Protein AF-0000000084398274 (afdb_homodimer)

InterPro domains:
  IPR002347 Short-chain dehydrogenase/reductase SDR [PF00106] (9-164)
  IPR002347 Short-chain dehydrogenase/reductase SDR [PF00106] (183-229)
  IPR002347 Short-chain dehydrogenase/reductase SDR [PR00081] (9-26)
  IPR002347 Short-chain dehydrogenase/reductase SDR [PR00081] (95-106)
  IPR002347 Short-chain dehydrogenase/reductase SDR [PR00081] (145-161)
  IPR002347 Short-chain dehydrogenase/reductase SDR [PR00081] (192-211)
  IPR002347 Short-chain dehydrogenase/reductase SDR [PR00081] (213-230)
  IPR036291 NAD(P)-binding domain superfamily [SSF51735] (9-234)
  IPR051468 Fungal Secondary Metabolite SDRs [PTHR43544] (7-266)

Sequence (552 aa):
MSSSSDNLVILITGGNTGIGYATTQAILSSPSKPSTIIITSRSLERSAKAADNLQADQSLGSAFAGGSKVVPKELDIDSDESISKLHDEVKKEFGKVDVLINNAGVNLDFEVAKGNLTVRQGFINAFSTNVVNTHIFTETFADLLLQSETRRLIFLSSGIGSLGDHSNPHVPVNHSPPAGWPKKPIFNSTTYRTSKTAMNMMILEWARTLKNDNVKVHLIDPGFLATGLGGIDQAVLKEKGAQDPSVGGKFIKSVIDGARDEDVEKLISQEGIVPWMSSSSDNLVILITGGNTGIGYATTQAILSSPSKPSTIIITSRSLERSAKAADNLQADQSLGSAFAGGSKVVPKELDIDSDESISKLHDEVKKEFGKVDVLINNAGVNLDFEVAKGNLTVRQGFINAFSTNVVNTHIFTETFADLLLQSETRRLIFLSSGIGSLGDHSNPHVPVNHSPPAGWPKKPIFNSTTYRTSKTAMNMMILEWARTLKNDNVKVHLIDPGFLATGLGGIDQAVLKEKGAQDPSVGGKFIKSVIDGARDEDVEKLISQEGIVPW

Organism: NCBI:txid1296121

Secondary structure (DSSP, 8-state):
---GGG-EEEEETT-SSHHHHHHHHHHHHS-SS-EEEEEEESSHHHHHHHHHHHHH-GGGHHHHHTT-EEEEEE--TT-HHHHHHHHHHHHHHHS--SEEEE------HHHHHTTSS-HHHHHHHHHIIIIIIHHHHHHHHHHHHTT-SS-EEEEE--GGG-STTTT-TTSGGGPPPPS-SSPPP----HHHHHHHHHHHHHHHHHHHHTGGGT-EEEEE---SB---GGG--HHHHHHTTPBPHHHHHHHHHHHHTTTTTT-TTSEEETTEEEP-/---GGG-EEEEETT-SSHHHHHHHHHHHHS-SS-EEEEEEESSHHHHHHHHHHHHH-GGGHHHHHTT-EEEEEE--TT-HHHHHHHHHHHHHHTS--SEEEE------HHHHHTTSS-HHHHHHHHHIIIIIIHHHHHHHHHHHHTT-SS-EEEEE--GGG-STTTT-TTSGGGPPPPS-SSPPP----HHHHHHHHHHHHHHHHHHHHTGGGT-EEEEE---SB---GGG--HHHHHHTTPBPHHHHHHHHHHHHTTTTTT-TTSEEETTEEEP-

Structure (mmCIF, N/CA/C/O backbone):
data_AF-0000000084398274-model_v1
#
loop_
_entity.id
_entity.type
_entity.pdbx_description
1 polymer 'Short-chain dehydrogenase'
#
loop_
_atom_site.group_PDB
_atom_site.id
_atom_site.type_symbol
_atom_site.label_atom_id
_atom_site.label_alt_id
_atom_site.label_comp_id
_atom_site.label_asym_id
_atom_site.label_entity_id
_atom_site.label_seq_id
_atom_site.pdbx_PDB_ins_code
_atom_site.Cartn_x
_atom_site.Cartn_y
_atom_site.Cartn_z
_atom_site.occupancy
_atom_site.B_iso_or_equiv
_atom_site.auth_seq_id
_atom_site.auth_comp_id
_atom_site.auth_asym_id
_atom_site.auth_atom_id
_atom_site.pdbx_PDB_model_num
ATOM 1 N N . MET A 1 1 ? -5.434 -45.438 -18.453 1 29 1 MET A N 1
ATOM 2 C CA . MET A 1 1 ? -5.594 -44.031 -18.828 1 29 1 MET A CA 1
ATOM 3 C C . MET A 1 1 ? -5.707 -43.125 -17.609 1 29 1 MET A C 1
ATOM 5 O O . MET A 1 1 ? -6.707 -43.188 -16.891 1 29 1 MET A O 1
ATOM 9 N N . SER A 1 2 ? -4.766 -42.938 -16.812 1 37.34 2 SER A N 1
ATOM 10 C CA . SER A 1 2 ? -4.727 -42.406 -15.469 1 37.34 2 SER A CA 1
ATOM 11 C C . SER A 1 2 ? -5.59 -41.156 -15.352 1 37.34 2 SER A C 1
ATOM 13 O O . SER A 1 2 ? -5.488 -40.25 -16.188 1 37.34 2 SER A O 1
ATOM 15 N N . SER A 1 3 ? -6.781 -41.031 -14.812 1 38.75 3 SER A N 1
ATOM 16 C CA . SER A 1 3 ? -7.934 -40.125 -14.906 1 38.75 3 SER A CA 1
ATOM 17 C C . SER A 1 3 ? -7.5 -38.656 -14.867 1 38.75 3 SER A C 1
ATOM 19 O O . SER A 1 3 ? -6.523 -38.312 -14.203 1 38.75 3 SER A O 1
ATOM 21 N N . SER A 1 4 ? -7.824 -37.75 -15.961 1 45.72 4 SER A N 1
ATOM 22 C CA . SER A 1 4 ? -7.812 -36.312 -16.234 1 45.72 4 SER A CA 1
ATOM 23 C C . SER A 1 4 ? -7.891 -35.5 -14.93 1 45.72 4 SER A C 1
ATOM 25 O O . SER A 1 4 ? -7.406 -34.375 -14.867 1 45.72 4 SER A O 1
ATOM 27 N N . SER A 1 5 ? -8.586 -36.156 -13.945 1 53.81 5 SER A N 1
ATOM 28 C CA . SER A 1 5 ? -8.945 -35.625 -12.625 1 53.81 5 SER A CA 1
ATOM 29 C C . SER A 1 5 ? -7.73 -35.531 -11.719 1 53.81 5 SER A C 1
ATOM 31 O O . SER A 1 5 ? -7.766 -34.844 -10.703 1 53.81 5 SER A O 1
ATOM 33 N N . ASP A 1 6 ? -6.566 -36.125 -12.156 1 72.81 6 ASP A N 1
ATOM 34 C CA . ASP A 1 6 ? -5.469 -36.25 -11.203 1 72.81 6 ASP A CA 1
ATOM 35 C C . ASP A 1 6 ? -4.34 -35.281 -11.539 1 72.81 6 ASP A C 1
ATOM 37 O O . ASP A 1 6 ? -3.379 -35.156 -10.781 1 72.81 6 ASP A O 1
ATOM 41 N N . ASN A 1 7 ? -4.508 -34.531 -12.695 1 90.62 7 ASN A N 1
ATOM 42 C CA . ASN A 1 7 ? -3.443 -33.625 -13.086 1 90.62 7 ASN A CA 1
ATOM 43 C C . ASN A 1 7 ? -3.65 -32.25 -12.477 1 90.62 7 ASN A C 1
ATOM 45 O O . ASN A 1 7 ? -4.727 -31.656 -12.609 1 90.62 7 ASN A O 1
ATOM 49 N N . LEU A 1 8 ? -2.648 -31.859 -11.789 1 95.69 8 LEU A N 1
ATOM 50 C CA . LEU A 1 8 ? -2.699 -30.531 -11.188 1 95.69 8 LEU A CA 1
ATOM 51 C C . LEU A 1 8 ? -2.393 -29.453 -12.227 1 95.69 8 LEU A C 1
ATOM 53 O O . LEU A 1 8 ? -1.372 -29.531 -12.914 1 95.69 8 LEU A O 1
ATOM 57 N N . VAL A 1 9 ? -3.324 -28.484 -12.43 1 98.31 9 VAL A N 1
ATOM 58 C CA . VAL A 1 9 ? -3.084 -27.359 -13.328 1 98.31 9 VAL A CA 1
ATOM 59 C C . VAL A 1 9 ? -2.564 -26.156 -12.531 1 98.31 9 VAL A C 1
ATOM 61 O O . VAL A 1 9 ? -3.287 -25.594 -11.711 1 98.31 9 VAL A O 1
ATOM 64 N N . ILE A 1 10 ? -1.307 -25.766 -12.766 1 98.62 10 ILE A N 1
ATOM 65 C CA . ILE A 1 10 ? -0.632 -24.672 -12.078 1 98.62 10 ILE A CA 1
ATOM 66 C C . ILE A 1 10 ? -0.362 -23.531 -13.055 1 98.62 10 ILE A C 1
ATOM 68 O O . ILE A 1 10 ? 0.239 -23.75 -14.109 1 98.62 10 ILE A O 1
ATOM 72 N N . LEU A 1 11 ? -0.895 -22.375 -12.805 1 98.94 11 LEU A N 1
ATOM 73 C CA . LEU A 1 11 ? -0.661 -21.203 -13.625 1 98.94 11 LEU A CA 1
ATOM 74 C C . LEU A 1 11 ? 0.258 -20.219 -12.906 1 98.94 11 LEU A C 1
ATOM 76 O O . LEU A 1 11 ? -0.049 -19.766 -11.797 1 98.94 11 LEU A O 1
ATOM 80 N N . ILE A 1 12 ? 1.403 -19.906 -13.523 1 98.88 12 ILE A N 1
ATOM 81 C CA . ILE A 1 12 ? 2.41 -19.016 -12.938 1 98.88 12 ILE A CA 1
ATOM 82 C C . ILE A 1 12 ? 2.629 -17.812 -13.844 1 98.88 12 ILE A C 1
ATOM 84 O O . ILE A 1 12 ? 3.021 -17.953 -15 1 98.88 12 ILE A O 1
ATOM 88 N N . THR A 1 13 ? 2.393 -16.594 -13.328 1 98.88 13 THR A N 1
ATOM 89 C CA . THR A 1 13 ? 2.752 -15.391 -14.078 1 98.88 13 THR A CA 1
ATOM 90 C C . THR A 1 13 ? 4.25 -15.117 -13.977 1 98.88 13 THR A C 1
ATOM 92 O O . THR A 1 13 ? 4.848 -15.312 -12.914 1 98.88 13 THR A O 1
ATOM 95 N N . GLY A 1 14 ? 4.828 -14.711 -15.055 1 97.69 14 GLY A N 1
ATOM 96 C CA . GLY A 1 14 ? 6.262 -14.469 -15.055 1 97.69 14 GLY A CA 1
ATOM 97 C C . GLY A 1 14 ? 7.078 -15.719 -14.789 1 97.69 14 GLY A C 1
ATOM 98 O O . GLY A 1 14 ? 7.973 -15.719 -13.938 1 97.69 14 GLY A O 1
ATOM 99 N N . GLY A 1 15 ? 6.762 -16.812 -15.461 1 97.81 15 GLY A N 1
ATOM 100 C CA . GLY A 1 15 ? 7.367 -18.094 -15.156 1 97.81 15 GLY A CA 1
ATOM 101 C C . GLY A 1 15 ? 8.609 -18.375 -15.984 1 97.81 15 GLY A C 1
ATOM 102 O O . GLY A 1 15 ? 9.273 -19.406 -15.781 1 97.81 15 GLY A O 1
ATOM 103 N N . ASN A 1 16 ? 9.016 -17.453 -16.891 1 96.69 16 ASN A N 1
ATOM 104 C CA . ASN A 1 16 ? 10.078 -17.734 -17.859 1 96.69 16 ASN A CA 1
ATOM 105 C C . ASN A 1 16 ? 11.461 -17.484 -17.266 1 96.69 16 ASN A C 1
ATOM 107 O O . ASN A 1 16 ? 12.469 -17.938 -17.812 1 96.69 16 ASN A O 1
ATOM 111 N N . THR A 1 17 ? 11.594 -16.734 -16.172 1 94.81 17 THR A N 1
ATOM 112 C CA . THR A 1 17 ? 12.875 -16.438 -15.531 1 94.81 17 THR A CA 1
ATOM 113 C C . THR A 1 17 ? 12.703 -16.297 -14.023 1 94.81 17 THR A C 1
ATOM 115 O O . THR A 1 17 ? 11.594 -16.453 -13.5 1 94.81 17 THR A O 1
ATOM 118 N N . GLY A 1 18 ? 13.766 -16.172 -13.344 1 95.56 18 GLY A N 1
ATOM 119 C CA . GLY A 1 18 ? 13.75 -15.805 -11.938 1 95.56 18 GLY A CA 1
ATOM 120 C C . GLY A 1 18 ? 13.039 -16.828 -11.062 1 95.56 18 GLY A C 1
ATOM 121 O O . GLY A 1 18 ? 13.266 -18.031 -11.195 1 95.56 18 GLY A O 1
ATOM 122 N N . ILE A 1 19 ? 12.234 -16.328 -10.164 1 97.38 19 ILE A N 1
ATOM 123 C CA . ILE A 1 19 ? 11.586 -17.125 -9.133 1 97.38 19 ILE A CA 1
ATOM 124 C C . ILE A 1 19 ? 10.547 -18.047 -9.773 1 97.38 19 ILE A C 1
ATOM 126 O O . ILE A 1 19 ? 10.398 -19.203 -9.375 1 97.38 19 ILE A O 1
ATOM 130 N N . GLY A 1 20 ? 9.82 -17.531 -10.812 1 98.19 20 GLY A N 1
ATOM 131 C CA . GLY A 1 20 ? 8.844 -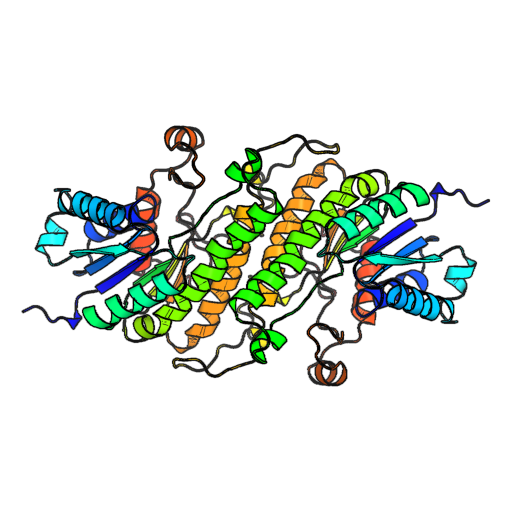18.359 -11.492 1 98.19 20 GLY A CA 1
ATOM 132 C C . GLY A 1 20 ? 9.461 -19.578 -12.156 1 98.19 20 GLY A C 1
ATOM 133 O O . GLY A 1 20 ? 8.93 -20.688 -12.039 1 98.19 20 GLY A O 1
ATOM 134 N N . TYR A 1 21 ? 10.562 -19.344 -12.82 1 98.25 21 TYR A N 1
ATOM 135 C CA . TYR A 1 21 ? 11.289 -20.438 -13.461 1 98.25 21 TYR A CA 1
ATOM 136 C C . TYR A 1 21 ? 11.789 -21.438 -12.422 1 98.25 21 TYR A C 1
ATOM 138 O O . TYR A 1 21 ? 11.602 -22.641 -12.586 1 98.25 21 TYR A O 1
ATOM 146 N N . ALA A 1 22 ? 12.367 -20.922 -11.359 1 98.12 22 ALA A N 1
ATOM 147 C CA . ALA A 1 22 ? 12.914 -21.766 -10.305 1 98.12 22 ALA A CA 1
ATOM 148 C C . ALA A 1 22 ? 11.805 -22.562 -9.617 1 98.12 22 ALA A C 1
ATOM 150 O O . ALA A 1 22 ? 12.016 -23.703 -9.195 1 98.12 22 ALA A O 1
ATOM 151 N N . THR A 1 23 ? 10.633 -21.953 -9.484 1 98.5 23 THR A N 1
ATOM 152 C CA . THR A 1 23 ? 9.484 -22.656 -8.898 1 98.5 23 THR A CA 1
ATOM 153 C C . THR A 1 23 ? 9.062 -23.812 -9.789 1 98.5 23 THR A C 1
ATOM 155 O O . THR A 1 23 ? 8.836 -24.922 -9.289 1 98.5 23 THR A O 1
ATOM 158 N N . THR A 1 24 ? 9 -23.547 -11.078 1 98.62 24 THR A N 1
ATOM 159 C CA . THR A 1 24 ? 8.656 -24.594 -12.023 1 98.62 24 THR A CA 1
ATOM 160 C C . THR A 1 24 ? 9.656 -25.75 -11.945 1 98.62 24 THR A C 1
ATOM 162 O O . THR A 1 24 ? 9.273 -26.922 -11.891 1 98.62 24 THR A O 1
ATOM 165 N N . GLN A 1 25 ? 10.93 -25.391 -11.875 1 98.31 25 GLN A N 1
ATOM 166 C CA . GLN A 1 25 ? 11.984 -26.391 -11.742 1 98.31 25 GLN A CA 1
ATOM 167 C C . GLN A 1 25 ? 11.797 -27.219 -10.469 1 98.31 25 GLN A C 1
ATOM 169 O O . GLN A 1 25 ? 11.93 -28.438 -10.5 1 98.31 25 GLN A O 1
ATOM 174 N N . ALA A 1 26 ? 11.492 -26.578 -9.398 1 98.06 26 ALA A N 1
ATOM 175 C CA . ALA A 1 26 ? 11.32 -27.25 -8.117 1 98.06 26 ALA A CA 1
ATOM 176 C C . ALA A 1 26 ? 10.148 -28.219 -8.164 1 98.06 26 ALA A C 1
ATOM 178 O O . ALA A 1 26 ? 10.242 -29.344 -7.664 1 98.06 26 ALA A O 1
ATOM 179 N N . ILE A 1 27 ? 9.023 -27.844 -8.789 1 98 27 ILE A N 1
ATOM 180 C CA . ILE A 1 27 ? 7.836 -28.688 -8.898 1 98 27 ILE A CA 1
ATOM 181 C C . ILE A 1 27 ? 8.164 -29.938 -9.711 1 98 27 ILE A C 1
ATOM 183 O O . ILE A 1 27 ? 7.805 -31.047 -9.312 1 98 27 ILE A O 1
ATOM 187 N N . LEU A 1 28 ? 8.891 -29.766 -10.812 1 98 28 LEU A N 1
ATOM 188 C CA . LEU A 1 28 ? 9.203 -30.875 -11.719 1 98 28 LEU A CA 1
ATOM 189 C C . LEU A 1 28 ? 10.258 -31.797 -11.109 1 98 28 LEU A C 1
ATOM 191 O O . LEU A 1 28 ? 10.289 -33 -11.414 1 98 28 LEU A O 1
ATOM 195 N N . SER A 1 29 ? 11.102 -31.25 -10.25 1 97.06 29 SER A N 1
ATOM 196 C CA . SER A 1 29 ? 12.172 -32.031 -9.656 1 97.06 29 SER A CA 1
ATOM 197 C C . SER A 1 29 ? 11.633 -33.062 -8.648 1 97.06 29 SER A C 1
ATOM 199 O O . SER A 1 29 ? 12.258 -34.094 -8.398 1 97.06 29 SER A O 1
ATOM 201 N N . SER A 1 30 ? 10.492 -32.75 -8 1 90.88 30 SER A N 1
ATOM 202 C CA . SER A 1 30 ? 9.875 -33.656 -7.027 1 90.88 30 SER A CA 1
ATOM 203 C C . SER A 1 30 ? 8.352 -33.562 -7.094 1 90.88 30 SER A C 1
ATOM 205 O O . SER A 1 30 ? 7.715 -33.094 -6.16 1 90.88 30 SER A O 1
ATOM 207 N N . PRO A 1 31 ? 7.859 -34.156 -8.156 1 85.81 31 PRO A N 1
ATOM 208 C CA . PRO A 1 31 ? 6.41 -34.031 -8.312 1 85.81 31 PRO A CA 1
ATOM 209 C C . PRO A 1 31 ? 5.629 -34.938 -7.348 1 85.81 31 PRO A C 1
ATOM 211 O O . PRO A 1 31 ? 6.023 -36.062 -7.102 1 85.81 31 PRO A O 1
ATOM 214 N N . SER A 1 32 ? 4.695 -34.375 -6.633 1 82 32 SER A N 1
ATOM 215 C CA . SER A 1 32 ? 3.781 -35.156 -5.824 1 82 32 SER A CA 1
ATOM 216 C C . SER A 1 32 ? 2.732 -35.844 -6.691 1 82 32 SER A C 1
ATOM 218 O O . SER A 1 32 ? 2.27 -36.938 -6.363 1 82 32 SER A O 1
ATOM 220 N N . LYS A 1 33 ? 2.344 -35.281 -7.699 1 88.19 33 LYS A N 1
ATOM 221 C CA . LYS A 1 33 ? 1.441 -35.75 -8.75 1 88.19 33 LYS A CA 1
ATOM 222 C C . LYS A 1 33 ? 1.791 -35.125 -10.094 1 88.19 33 LYS A C 1
ATOM 224 O O . LYS A 1 33 ? 2.492 -34.094 -10.141 1 88.19 33 LYS A O 1
ATOM 229 N N . PRO A 1 34 ? 1.344 -35.781 -11.172 1 94.69 34 PRO A N 1
ATOM 230 C CA . PRO A 1 34 ? 1.567 -35.125 -12.461 1 94.69 34 PRO A CA 1
ATOM 231 C C . PRO A 1 34 ? 0.924 -33.75 -12.531 1 94.69 34 PRO A C 1
ATOM 233 O O . PRO A 1 34 ? -0.175 -33.562 -12.008 1 94.69 34 PRO A O 1
ATOM 236 N N . SER A 1 35 ? 1.654 -32.812 -13.094 1 96.06 35 SER A N 1
ATOM 237 C CA . SER A 1 35 ? 1.176 -31.422 -13.156 1 96.06 35 SER A CA 1
ATOM 238 C C . SER A 1 35 ? 1.341 -30.859 -14.562 1 96.06 35 SER A C 1
ATOM 240 O O . SER A 1 35 ? 2.279 -31.203 -15.273 1 96.06 35 SER A O 1
ATOM 242 N N . THR A 1 36 ? 0.327 -30.109 -14.961 1 97.94 36 THR A N 1
ATOM 243 C CA . THR A 1 36 ? 0.476 -29.188 -16.078 1 97.94 36 THR A CA 1
ATOM 244 C C . THR A 1 36 ? 0.803 -27.797 -15.586 1 97.94 36 THR A C 1
ATOM 246 O O . THR A 1 36 ? -0.039 -27.125 -14.969 1 97.94 36 THR A O 1
ATOM 249 N N . ILE A 1 37 ? 2.041 -27.344 -15.852 1 98.62 37 ILE A N 1
ATOM 250 C CA . ILE A 1 37 ? 2.492 -26.047 -15.383 1 98.62 37 ILE A CA 1
ATOM 251 C C . ILE A 1 37 ? 2.461 -25.047 -16.531 1 98.62 37 ILE A C 1
ATOM 253 O O . ILE A 1 37 ? 3.246 -25.156 -17.484 1 98.62 37 ILE A O 1
ATOM 257 N N . ILE A 1 38 ? 1.517 -24.109 -16.453 1 98.88 38 ILE A N 1
ATOM 258 C CA . ILE A 1 38 ? 1.414 -23.031 -17.438 1 98.88 38 ILE A CA 1
ATOM 259 C C . ILE A 1 38 ? 2.316 -21.875 -17.031 1 98.88 38 ILE A C 1
ATOM 261 O O . ILE A 1 38 ? 2.061 -21.203 -16.016 1 98.88 38 ILE A O 1
ATOM 265 N N . ILE A 1 39 ? 3.4 -21.672 -17.781 1 98.81 39 ILE A N 1
ATOM 266 C CA . ILE A 1 39 ? 4.281 -20.531 -17.5 1 98.81 39 ILE A CA 1
ATOM 267 C C . ILE A 1 39 ? 4.023 -19.406 -18.5 1 98.81 39 ILE A C 1
ATOM 269 O O . ILE A 1 39 ? 3.75 -19.672 -19.672 1 98.81 39 ILE A O 1
ATOM 273 N N . THR A 1 40 ? 4.051 -18.172 -17.984 1 98.88 40 THR A N 1
ATOM 274 C CA . THR A 1 40 ? 3.736 -17.031 -18.859 1 98.88 40 THR A CA 1
ATOM 275 C C . THR A 1 40 ? 4.887 -16.031 -18.875 1 98.88 40 THR A C 1
ATOM 277 O O . THR A 1 40 ? 5.691 -15.992 -17.938 1 98.88 40 THR A O 1
ATOM 280 N N . SER A 1 41 ? 5.012 -15.328 -19.938 1 98.12 41 SER A N 1
ATOM 281 C CA . SER A 1 41 ? 5.875 -14.164 -20.094 1 98.12 41 SER A CA 1
ATOM 282 C C . SER A 1 41 ? 5.27 -13.156 -21.062 1 98.12 41 SER A C 1
ATOM 284 O O . SER A 1 41 ? 4.273 -13.453 -21.734 1 98.12 41 SER A O 1
ATOM 286 N N . ARG A 1 42 ? 5.812 -12 -21.172 1 95.62 42 ARG A N 1
ATOM 287 C CA . ARG A 1 42 ? 5.277 -10.938 -22.016 1 95.62 42 ARG A CA 1
ATOM 288 C C . ARG A 1 42 ? 5.375 -11.305 -23.484 1 95.62 42 ARG A C 1
ATOM 290 O O . ARG A 1 42 ? 4.613 -10.797 -24.312 1 95.62 42 ARG A O 1
ATOM 297 N N . SER A 1 43 ? 6.262 -12.156 -23.766 1 96.12 43 SER A N 1
ATOM 298 C CA . SER A 1 43 ? 6.348 -12.695 -25.125 1 96.12 43 SER A CA 1
ATOM 299 C C . SER A 1 43 ? 6.258 -14.219 -25.125 1 96.12 43 SER A C 1
ATOM 301 O O . SER A 1 43 ? 6.855 -14.875 -24.266 1 96.12 43 SER A O 1
ATOM 303 N N . LEU A 1 44 ? 5.539 -14.711 -26.094 1 98 44 LEU A N 1
ATOM 304 C CA . LEU A 1 44 ? 5.414 -16.156 -26.219 1 98 44 LEU A CA 1
ATOM 305 C C . LEU A 1 44 ? 6.773 -16.797 -26.484 1 98 44 LEU A C 1
ATOM 307 O O . LEU A 1 44 ? 7.051 -17.891 -25.984 1 98 44 LEU A O 1
ATOM 311 N N . GLU A 1 45 ? 7.617 -16.125 -27.188 1 98.44 45 GLU A N 1
ATOM 312 C CA . GLU A 1 45 ? 8.953 -16.641 -27.484 1 98.44 45 GLU A CA 1
ATOM 313 C C . GLU A 1 45 ? 9.742 -16.906 -26.219 1 98.44 45 GLU A C 1
ATOM 315 O O . GLU A 1 45 ? 10.406 -17.953 -26.109 1 98.44 45 GLU A O 1
ATOM 320 N N . ARG A 1 46 ? 9.703 -16.062 -25.25 1 97.56 46 ARG A N 1
ATOM 321 C CA . ARG A 1 46 ? 10.469 -16.203 -24.016 1 97.56 46 ARG A CA 1
ATOM 322 C C . ARG A 1 46 ? 9.938 -17.359 -23.172 1 97.56 46 ARG A C 1
ATOM 324 O O . ARG A 1 46 ? 10.719 -18.125 -22.594 1 97.56 46 ARG A O 1
ATOM 331 N N . SER A 1 47 ? 8.547 -17.453 -23.078 1 98.56 47 SER A N 1
ATOM 332 C CA . SER A 1 47 ? 8 -18.562 -22.297 1 98.56 47 SER A CA 1
ATOM 333 C C . SER A 1 47 ? 8.25 -19.891 -23 1 98.56 47 SER A C 1
ATOM 335 O O . SER A 1 47 ? 8.492 -20.922 -22.359 1 98.56 47 SER A O 1
ATOM 337 N N . ALA A 1 48 ? 8.227 -19.906 -24.328 1 98.69 48 ALA A N 1
ATOM 338 C CA . ALA A 1 48 ? 8.508 -21.125 -25.078 1 98.69 48 ALA A CA 1
ATOM 339 C C . ALA A 1 48 ? 9.953 -21.578 -24.891 1 98.69 48 ALA A C 1
ATOM 341 O O . ALA A 1 48 ? 10.219 -22.766 -24.703 1 98.69 48 ALA A O 1
ATOM 342 N N . LYS A 1 49 ? 10.867 -20.609 -24.984 1 98.62 49 LYS A N 1
ATOM 343 C CA . LYS A 1 49 ? 12.273 -20.938 -24.75 1 98.62 49 LYS A CA 1
ATOM 344 C C . LYS A 1 49 ? 12.484 -21.516 -23.359 1 98.62 49 LYS A C 1
ATOM 346 O O . LYS A 1 49 ? 13.227 -22.484 -23.188 1 98.62 49 LYS A O 1
ATOM 351 N N . ALA A 1 50 ? 11.852 -20.922 -22.344 1 98.56 50 ALA A N 1
ATOM 352 C CA . ALA A 1 50 ? 11.945 -21.406 -20.969 1 98.56 50 ALA A CA 1
ATOM 353 C C . ALA A 1 50 ? 11.398 -22.828 -20.859 1 98.56 50 ALA A C 1
ATOM 355 O O . ALA A 1 50 ? 12.008 -23.688 -20.219 1 98.56 50 ALA A O 1
ATOM 356 N N . ALA A 1 51 ? 10.281 -23.078 -21.5 1 98.62 51 ALA A N 1
ATOM 357 C CA . ALA A 1 51 ? 9.68 -24.406 -21.484 1 98.62 51 ALA A CA 1
ATOM 358 C C . ALA A 1 51 ? 10.609 -25.438 -22.141 1 98.62 51 ALA A C 1
ATOM 360 O O . ALA A 1 51 ? 10.781 -26.547 -21.625 1 98.62 51 ALA A O 1
ATOM 361 N N . ASP A 1 52 ? 11.195 -25.031 -23.219 1 98.56 52 ASP A N 1
ATOM 362 C CA . ASP A 1 52 ? 12.117 -25.906 -23.938 1 98.56 52 ASP A CA 1
ATOM 363 C C . ASP A 1 52 ? 13.328 -26.25 -23.062 1 98.56 52 ASP A C 1
ATOM 365 O O . ASP A 1 52 ? 13.773 -27.406 -23.031 1 98.56 52 ASP A O 1
ATOM 369 N N . ASN A 1 53 ? 13.828 -25.203 -22.422 1 98.5 53 ASN A N 1
ATOM 370 C CA . ASN A 1 53 ? 14.969 -25.422 -21.547 1 98.5 53 ASN A CA 1
ATOM 371 C C . ASN A 1 53 ? 14.633 -26.406 -20.422 1 98.5 53 ASN A C 1
ATOM 373 O O . ASN A 1 53 ? 15.445 -27.266 -20.094 1 98.5 53 ASN A O 1
ATOM 377 N N . LEU A 1 54 ? 13.461 -26.297 -19.844 1 98.44 54 LEU A N 1
ATOM 378 C CA . LEU A 1 54 ? 13.023 -27.203 -18.781 1 98.44 54 LEU A CA 1
ATOM 379 C C . LEU A 1 54 ? 12.859 -28.625 -19.312 1 98.44 54 LEU A C 1
ATOM 381 O O . LEU A 1 54 ? 13.266 -29.578 -18.641 1 98.44 54 LEU A O 1
ATOM 385 N N . GLN A 1 55 ? 12.305 -28.75 -20.469 1 97.31 55 GLN A N 1
ATOM 386 C CA . GLN A 1 55 ? 12.07 -30.062 -21.062 1 97.31 55 GLN A CA 1
ATOM 387 C C . GLN A 1 55 ? 13.391 -30.75 -21.422 1 97.31 55 GLN A C 1
ATOM 389 O O . GLN A 1 55 ? 13.5 -31.969 -21.344 1 97.31 55 GLN A O 1
ATOM 394 N N . ALA A 1 56 ? 14.375 -29.938 -21.75 1 97.75 56 ALA A N 1
ATOM 395 C CA . ALA A 1 56 ? 15.664 -30.453 -22.188 1 97.75 56 ALA A CA 1
ATOM 396 C C . ALA A 1 56 ? 16.531 -30.844 -20.984 1 97.75 56 ALA A C 1
ATOM 398 O O . ALA A 1 56 ? 17.531 -31.562 -21.125 1 97.75 56 ALA A O 1
ATOM 399 N N . ASP A 1 57 ? 16.156 -30.297 -19.812 1 97.44 57 ASP A N 1
ATOM 400 C CA . ASP A 1 57 ? 16.922 -30.594 -18.609 1 97.44 57 ASP A CA 1
ATOM 401 C C . ASP A 1 57 ? 16.734 -32.062 -18.203 1 97.44 57 ASP A C 1
ATOM 403 O O . ASP A 1 57 ? 15.664 -32.438 -17.719 1 97.44 57 ASP A O 1
ATOM 407 N N . GLN A 1 58 ? 17.75 -32.875 -18.234 1 96.81 58 GLN A N 1
ATOM 408 C CA . GLN A 1 58 ? 17.688 -34.312 -18 1 96.81 58 GLN A CA 1
ATOM 409 C C . GLN A 1 58 ? 17.328 -34.625 -16.547 1 96.81 58 GLN A C 1
ATOM 411 O O . GLN A 1 58 ? 16.719 -35.656 -16.266 1 96.81 58 GLN A O 1
ATOM 416 N N . SER A 1 59 ? 17.688 -33.719 -15.742 1 96.31 59 SER A N 1
ATOM 417 C CA . SER A 1 59 ? 17.406 -33.938 -14.328 1 96.31 59 SER A CA 1
ATOM 418 C C . SER A 1 59 ? 15.906 -33.875 -14.055 1 96.31 59 SER A C 1
ATOM 420 O O . SER A 1 59 ? 15.445 -34.312 -13 1 96.31 59 SER A O 1
ATOM 422 N N . LEU A 1 60 ? 15.125 -33.406 -15.039 1 97.62 60 LEU A N 1
ATOM 423 C CA . LEU A 1 60 ? 13.68 -33.281 -14.867 1 97.62 60 LEU A CA 1
ATOM 424 C C . LEU A 1 60 ? 12.93 -34.344 -15.68 1 97.62 60 LEU A C 1
ATOM 426 O O . LEU A 1 60 ? 11.703 -34.312 -15.734 1 97.62 60 LEU A O 1
ATOM 430 N N . GLY A 1 61 ? 13.57 -35.25 -16.266 1 95.69 61 GLY A N 1
ATOM 431 C CA . GLY A 1 61 ? 13.016 -36.25 -17.188 1 95.69 61 GLY A CA 1
ATOM 432 C C . GLY A 1 61 ? 11.938 -37.094 -16.562 1 95.69 61 GLY A C 1
ATOM 433 O O . GLY A 1 61 ? 10.945 -37.438 -17.203 1 95.69 61 GLY A O 1
ATOM 434 N N . SER A 1 62 ? 12.164 -37.5 -15.305 1 95.31 62 SER A N 1
ATOM 435 C CA . SER A 1 62 ? 11.219 -38.375 -14.617 1 95.31 62 SER A CA 1
ATOM 436 C C . SER A 1 62 ? 9.852 -37.719 -14.5 1 95.31 62 SER A C 1
ATOM 438 O O . SER A 1 62 ? 8.82 -38.406 -14.586 1 95.31 62 SER A O 1
ATOM 440 N N . ALA A 1 63 ? 9.867 -36.375 -14.32 1 95.94 63 ALA A N 1
ATOM 441 C CA . ALA A 1 63 ? 8.594 -35.656 -14.211 1 95.94 63 ALA A CA 1
ATOM 442 C C . ALA A 1 63 ? 7.828 -35.719 -15.531 1 95.94 63 ALA A C 1
ATOM 444 O O . ALA A 1 63 ? 6.621 -35.969 -15.547 1 95.94 63 ALA A O 1
ATOM 445 N N . PHE A 1 64 ? 8.492 -35.531 -16.594 1 96.44 64 PHE A N 1
ATOM 446 C CA . PHE A 1 64 ? 7.867 -35.531 -17.906 1 96.44 64 PHE A CA 1
ATOM 447 C C . PHE A 1 64 ? 7.406 -36.938 -18.281 1 96.44 64 PHE A C 1
ATOM 449 O O . PHE A 1 64 ? 6.316 -37.125 -18.844 1 96.44 64 PHE A O 1
ATOM 456 N N . ALA A 1 65 ? 8.195 -37.875 -17.906 1 95.44 65 ALA A N 1
ATOM 457 C CA . ALA A 1 65 ? 7.809 -39.281 -18.141 1 95.44 65 ALA A CA 1
ATOM 458 C C . ALA A 1 65 ? 6.57 -39.656 -17.328 1 95.44 65 ALA A C 1
ATOM 460 O O . ALA A 1 65 ? 5.766 -40.469 -17.766 1 95.44 65 ALA A O 1
ATOM 461 N N . GLY A 1 66 ? 6.535 -39 -16.203 1 93.81 66 GLY A N 1
ATOM 462 C CA . GLY A 1 66 ? 5.41 -39.281 -15.32 1 93.81 66 GLY A CA 1
ATOM 463 C C . GLY A 1 66 ? 4.145 -38.531 -15.727 1 93.81 66 GLY A C 1
ATOM 464 O O . GLY A 1 66 ? 3.104 -38.688 -15.086 1 93.81 66 GLY A O 1
ATOM 465 N N . GLY A 1 67 ? 4.184 -37.688 -16.781 1 95.06 67 GLY A N 1
ATOM 466 C CA . GLY A 1 67 ? 2.969 -37.062 -17.312 1 95.06 67 GLY A CA 1
ATOM 467 C C . GLY A 1 67 ? 2.904 -35.562 -17.094 1 95.06 67 GLY A C 1
ATOM 468 O O . GLY A 1 67 ? 1.95 -34.906 -17.516 1 95.06 67 GLY A O 1
ATOM 469 N N . SER A 1 68 ? 3.891 -35 -16.391 1 97 68 SER A N 1
ATOM 470 C CA . SER A 1 68 ? 3.912 -33.562 -16.219 1 97 68 SER A CA 1
ATOM 471 C C . SER A 1 68 ? 4.23 -32.844 -17.516 1 97 68 SER A C 1
ATOM 473 O O . SER A 1 68 ? 4.836 -33.438 -18.422 1 97 68 SER A O 1
ATOM 475 N N . LYS A 1 69 ? 3.736 -31.625 -17.641 1 97.19 69 LYS A N 1
ATOM 476 C CA . LYS A 1 69 ? 3.949 -30.797 -18.828 1 97.19 69 LYS A CA 1
ATOM 477 C C . LYS A 1 69 ? 4.211 -29.344 -18.438 1 97.19 69 LYS A C 1
ATOM 479 O O . LYS A 1 69 ? 3.746 -28.891 -17.391 1 97.19 69 LYS A O 1
ATOM 484 N N . VAL A 1 70 ? 5 -28.719 -19.234 1 98.5 70 VAL A N 1
ATOM 485 C CA . VAL A 1 70 ? 5.148 -27.266 -19.172 1 98.5 70 VAL A CA 1
ATOM 486 C C . VAL A 1 70 ? 4.555 -26.625 -20.406 1 98.5 70 VAL A C 1
ATOM 488 O O . VAL A 1 70 ? 4.93 -26.969 -21.531 1 98.5 70 VAL A O 1
ATOM 491 N N . VAL A 1 71 ? 3.6 -25.781 -20.188 1 98.69 71 VAL A N 1
ATOM 492 C CA . VAL A 1 71 ? 2.885 -25.141 -21.297 1 98.69 71 VAL A CA 1
ATOM 493 C C . VAL A 1 71 ? 3.189 -23.656 -21.312 1 98.69 71 VAL A C 1
ATOM 495 O O . VAL A 1 71 ? 2.797 -22.922 -20.406 1 98.69 71 VAL A O 1
ATOM 498 N N . PRO A 1 72 ? 3.898 -23.141 -22.375 1 98.81 72 PRO A N 1
ATOM 499 C CA . PRO A 1 72 ? 4.188 -21.703 -22.469 1 98.81 72 PRO A CA 1
ATOM 500 C C . PRO A 1 72 ? 3.002 -20.891 -22.984 1 98.81 72 PRO A C 1
ATOM 502 O O . PRO A 1 72 ? 2.295 -21.344 -23.891 1 98.81 72 PRO A O 1
ATOM 505 N N . LYS A 1 73 ? 2.695 -19.781 -22.375 1 98.88 73 LYS A N 1
ATOM 506 C CA . LYS A 1 73 ? 1.658 -18.859 -22.828 1 98.88 73 LYS A CA 1
ATOM 507 C C . LYS A 1 73 ? 2.148 -17.406 -22.75 1 98.88 73 LYS A C 1
ATOM 509 O O . LYS A 1 73 ? 3.121 -17.109 -22.062 1 98.88 73 LYS A O 1
ATOM 514 N N . GLU A 1 74 ? 1.563 -16.547 -23.562 1 98.75 74 GLU A N 1
ATOM 515 C CA . GLU A 1 74 ? 1.834 -15.117 -23.547 1 98.75 74 GLU A CA 1
ATOM 516 C C . GLU A 1 74 ? 0.917 -14.398 -22.562 1 98.75 74 GLU A C 1
ATOM 518 O O . GLU A 1 74 ? -0.285 -14.664 -22.516 1 98.75 74 GLU A O 1
ATOM 523 N N . LEU A 1 75 ? 1.521 -13.562 -21.719 1 98.81 75 LEU A N 1
ATOM 524 C CA . LEU A 1 75 ? 0.745 -12.727 -20.812 1 98.81 75 LEU A CA 1
ATOM 525 C C . LEU A 1 75 ? 1.458 -11.406 -20.547 1 98.81 75 LEU A C 1
ATOM 527 O O . LEU A 1 75 ? 2.607 -11.398 -20.094 1 98.81 75 LEU A O 1
ATOM 531 N N . ASP A 1 76 ? 0.846 -10.336 -20.953 1 98.31 76 ASP A N 1
ATOM 532 C CA . ASP A 1 76 ? 1.156 -9.023 -20.406 1 98.31 76 ASP A CA 1
ATOM 533 C C . ASP A 1 76 ? 0.158 -8.625 -19.328 1 98.31 76 ASP A C 1
ATOM 535 O O . ASP A 1 76 ? -0.975 -8.242 -19.625 1 98.31 76 ASP A O 1
ATOM 539 N N . ILE A 1 77 ? 0.603 -8.695 -18.078 1 97.25 77 ILE A N 1
ATOM 540 C CA . ILE A 1 77 ? -0.302 -8.492 -16.953 1 97.25 77 ILE A CA 1
ATOM 541 C C . ILE A 1 77 ? -0.815 -7.059 -16.953 1 97.25 77 ILE A C 1
ATOM 543 O O . ILE A 1 77 ? -1.812 -6.746 -16.297 1 97.25 77 ILE A O 1
ATOM 547 N N . ASP A 1 78 ? -0.179 -6.145 -17.672 1 96.38 78 ASP A N 1
ATOM 548 C CA . ASP A 1 78 ? -0.593 -4.746 -17.75 1 96.38 78 ASP A CA 1
ATOM 549 C C . ASP A 1 78 ? -1.625 -4.531 -18.844 1 96.38 78 ASP A C 1
ATOM 551 O O . ASP A 1 78 ? -2.066 -3.402 -19.078 1 96.38 78 ASP A O 1
ATOM 555 N N . SER A 1 79 ? -2.037 -5.602 -19.531 1 97.75 79 SER A N 1
ATOM 556 C CA . SER A 1 79 ? -3 -5.531 -20.625 1 97.75 79 SER A CA 1
ATOM 557 C C . SER A 1 79 ? -4.246 -6.359 -20.328 1 97.75 79 SER A C 1
ATOM 559 O O . SER A 1 79 ? -4.184 -7.59 -20.266 1 97.75 79 SER A O 1
ATOM 561 N N . ASP A 1 80 ? -5.387 -5.68 -20.266 1 97.75 80 ASP A N 1
ATOM 562 C CA . ASP A 1 80 ? -6.648 -6.379 -20.031 1 97.75 80 ASP A CA 1
ATOM 563 C C . ASP A 1 80 ? -6.945 -7.379 -21.141 1 97.75 80 ASP A C 1
ATOM 565 O O . ASP A 1 80 ? -7.469 -8.461 -20.891 1 97.75 80 ASP A O 1
ATOM 569 N N . GLU A 1 81 ? -6.621 -6.996 -22.281 1 98.25 81 GLU A N 1
ATOM 570 C CA . GLU A 1 81 ? -6.832 -7.879 -23.422 1 98.25 81 GLU A CA 1
ATOM 571 C C . GLU A 1 81 ? -5.98 -9.141 -23.297 1 98.25 81 GLU A C 1
ATOM 573 O O . GLU A 1 81 ? -6.453 -10.242 -23.578 1 98.25 81 GLU A O 1
ATOM 578 N N . SER A 1 82 ? -4.719 -8.953 -22.938 1 98.62 82 SER A N 1
ATOM 579 C CA . SER A 1 82 ? -3.818 -10.094 -22.75 1 98.62 82 SER A CA 1
ATOM 580 C C . SER A 1 82 ? -4.328 -11.031 -21.672 1 98.62 82 SER A C 1
ATOM 582 O O . SER A 1 82 ? -4.309 -12.25 -21.828 1 98.62 82 SER A O 1
ATOM 584 N N . ILE A 1 83 ? -4.844 -10.5 -20.594 1 98.75 83 ILE A N 1
ATOM 585 C CA . ILE A 1 83 ? -5.363 -11.266 -19.469 1 98.75 83 ILE A CA 1
ATOM 586 C C . ILE A 1 83 ? -6.59 -12.062 -19.906 1 98.75 83 ILE A C 1
ATOM 588 O O . ILE A 1 83 ? -6.68 -13.266 -19.656 1 98.75 83 ILE A O 1
ATOM 592 N N . SER A 1 84 ? -7.488 -11.406 -20.578 1 98.69 84 SER A N 1
ATOM 593 C CA . SER A 1 84 ? -8.711 -12.055 -21.031 1 98.69 84 SER A CA 1
ATOM 594 C C . SER A 1 84 ? -8.414 -13.172 -22.016 1 98.69 84 SER A C 1
ATOM 596 O O . SER A 1 84 ? -9.039 -14.234 -21.969 1 98.69 84 SER A O 1
ATOM 598 N N . LYS A 1 85 ? -7.52 -12.898 -22.922 1 98.75 85 LYS A N 1
ATOM 599 C CA . LYS A 1 85 ? -7.141 -13.898 -23.906 1 98.75 85 LYS A CA 1
ATOM 600 C C . LYS A 1 85 ? -6.578 -15.148 -23.234 1 98.75 85 LYS A C 1
ATOM 602 O O . LYS A 1 85 ? -6.957 -16.266 -23.578 1 98.75 85 LYS A O 1
ATOM 607 N N . LEU A 1 86 ? -5.668 -14.961 -22.281 1 98.88 86 LEU A N 1
ATOM 608 C CA . LEU A 1 86 ? -5.109 -16.094 -21.562 1 98.88 86 LEU A CA 1
ATOM 609 C C . LEU A 1 86 ? -6.199 -16.859 -20.812 1 98.88 86 LEU A C 1
ATOM 611 O O . LEU A 1 86 ? -6.199 -18.094 -20.797 1 98.88 86 LEU A O 1
ATOM 615 N N . HIS A 1 87 ? -7.098 -16.125 -20.156 1 98.88 87 HIS A N 1
ATOM 616 C CA . HIS A 1 87 ? -8.203 -16.75 -19.438 1 98.88 87 HIS A CA 1
ATOM 617 C C . HIS A 1 87 ? -9 -17.672 -20.359 1 98.88 87 HIS A C 1
ATOM 619 O O . HIS A 1 87 ? -9.266 -18.812 -20.016 1 98.88 87 HIS A O 1
ATOM 625 N N . ASP A 1 88 ? -9.336 -17.156 -21.516 1 98.81 88 ASP A N 1
ATOM 626 C CA . ASP A 1 88 ? -10.133 -17.938 -22.469 1 98.81 88 ASP A CA 1
ATOM 627 C C . ASP A 1 88 ? -9.383 -19.188 -22.922 1 98.81 88 ASP A C 1
ATOM 629 O O . ASP A 1 88 ? -9.977 -20.266 -23.031 1 98.81 88 ASP A O 1
ATOM 633 N N . GLU A 1 89 ? -8.141 -19.062 -23.141 1 98.75 89 GLU A N 1
ATOM 634 C CA . GLU A 1 89 ? -7.324 -20.203 -23.562 1 98.75 89 GLU A CA 1
ATOM 635 C C . GLU A 1 89 ? -7.258 -21.266 -22.469 1 98.75 89 GLU A C 1
ATOM 637 O O . GLU A 1 89 ? -7.434 -22.453 -22.75 1 98.75 89 GLU A O 1
ATOM 642 N N . VAL A 1 90 ? -7.02 -20.844 -21.234 1 98.75 90 VAL A N 1
ATOM 643 C CA . VAL A 1 90 ? -6.891 -21.781 -20.109 1 98.75 90 VAL A CA 1
ATOM 644 C C . VAL A 1 90 ? -8.234 -22.453 -19.844 1 98.75 90 VAL A C 1
ATOM 646 O O . VAL A 1 90 ? -8.297 -23.656 -19.594 1 98.75 90 VAL A O 1
ATOM 649 N N . LYS A 1 91 ? -9.266 -21.641 -19.906 1 98.69 91 LYS A N 1
ATOM 650 C CA . LYS A 1 91 ? -10.609 -22.203 -19.719 1 98.69 91 LYS A CA 1
ATOM 651 C C . LYS A 1 91 ? -10.914 -23.266 -20.75 1 98.69 91 LYS A C 1
ATOM 653 O O . LYS A 1 91 ? -11.383 -24.359 -20.406 1 98.69 91 LYS A O 1
ATOM 658 N N . LYS A 1 92 ? -10.672 -22.953 -21.984 1 98.44 92 LYS A N 1
ATOM 659 C CA . LYS A 1 92 ? -10.961 -23.875 -23.094 1 98.44 92 LYS A CA 1
ATOM 660 C C . LYS A 1 92 ? -10.133 -25.141 -22.984 1 98.44 92 LYS A C 1
ATOM 662 O O . LYS A 1 92 ? -10.648 -26.25 -23.172 1 98.44 92 LYS A O 1
ATOM 667 N N . GLU A 1 93 ? -8.898 -25.031 -22.625 1 97.88 93 GLU A N 1
ATOM 668 C CA . GLU A 1 93 ? -7.961 -26.141 -22.672 1 97.88 93 GLU A CA 1
ATOM 669 C C . GLU A 1 93 ? -8.031 -26.984 -21.406 1 97.88 93 GLU A C 1
ATOM 671 O O . GLU A 1 93 ? -7.895 -28.219 -21.469 1 97.88 93 GLU A O 1
ATOM 676 N N . PHE A 1 94 ? -8.258 -26.375 -20.266 1 97 94 PHE A N 1
ATOM 677 C CA . PHE A 1 94 ? -8.102 -27.109 -19.016 1 97 94 PHE A CA 1
ATOM 678 C C . PHE A 1 94 ? -9.383 -27.031 -18.188 1 97 94 PHE A C 1
ATOM 680 O O . PHE A 1 94 ? -9.656 -27.922 -17.375 1 97 94 PHE A O 1
ATOM 687 N N . GLY A 1 95 ? -10.125 -25.906 -18.25 1 97.75 95 GLY A N 1
ATOM 688 C CA . GLY A 1 95 ? -11.398 -25.75 -17.578 1 97.75 95 GLY A CA 1
ATOM 689 C C . GLY A 1 95 ? -11.258 -25.438 -16.094 1 97.75 95 GLY A C 1
ATOM 690 O O . GLY A 1 95 ? -12.258 -25.203 -15.406 1 97.75 95 GLY A O 1
ATOM 691 N N . LYS A 1 96 ? -10 -25.422 -15.547 1 98.19 96 LYS A N 1
ATOM 692 C CA . LYS A 1 96 ? -9.734 -25.125 -14.141 1 98.19 96 LYS A CA 1
ATOM 693 C C . LYS A 1 96 ? -8.289 -24.672 -13.945 1 98.19 96 LYS A C 1
ATOM 695 O O . LYS A 1 96 ? -7.453 -24.828 -14.828 1 98.19 96 LYS A O 1
ATOM 700 N N . VAL A 1 97 ? -8.023 -24.062 -12.844 1 98.69 97 VAL A N 1
ATOM 701 C CA . VAL A 1 97 ? -6.699 -23.812 -12.289 1 98.69 97 VAL A CA 1
ATOM 702 C C . VAL A 1 97 ? -6.645 -24.281 -10.844 1 98.69 97 VAL A C 1
ATOM 704 O O . VAL A 1 97 ? -7.453 -23.859 -10.016 1 98.69 97 VAL A O 1
ATOM 707 N N . ASP A 1 98 ? -5.742 -25.188 -10.578 1 98.25 98 ASP A N 1
ATOM 708 C CA . ASP A 1 98 ? -5.641 -25.734 -9.227 1 98.25 98 ASP A CA 1
ATOM 709 C C . ASP A 1 98 ? -4.809 -24.812 -8.328 1 98.25 98 ASP A C 1
ATOM 711 O O . ASP A 1 98 ? -5.121 -24.656 -7.148 1 98.25 98 ASP A O 1
ATOM 715 N N . VAL A 1 99 ? -3.711 -24.312 -8.852 1 98.56 99 VAL A N 1
ATOM 716 C CA . VAL A 1 99 ? -2.797 -23.422 -8.156 1 98.56 99 VAL A CA 1
ATOM 717 C C . VAL A 1 99 ? -2.512 -22.203 -9.031 1 98.56 99 VAL A C 1
ATOM 719 O O . VAL A 1 99 ? -2.039 -22.328 -10.156 1 98.56 99 VAL A O 1
ATOM 722 N N . LEU A 1 100 ? -2.922 -21.047 -8.578 1 98.88 100 LEU A N 1
ATOM 723 C CA . LEU A 1 100 ? -2.631 -19.766 -9.234 1 98.88 100 LEU A CA 1
ATOM 724 C C . LEU A 1 100 ? -1.51 -19.031 -8.516 1 98.88 100 LEU A C 1
ATOM 726 O O . LEU A 1 100 ? -1.662 -18.641 -7.355 1 98.88 100 LEU A O 1
ATOM 730 N N . ILE A 1 101 ? -0.344 -18.875 -9.156 1 98.94 101 ILE A N 1
ATOM 731 C CA . ILE A 1 101 ? 0.832 -18.25 -8.562 1 98.94 101 ILE A CA 1
ATOM 732 C C . ILE A 1 101 ? 1.057 -16.875 -9.188 1 98.94 101 ILE A C 1
ATOM 734 O O . ILE A 1 101 ? 1.565 -16.766 -10.312 1 98.94 101 ILE A O 1
ATOM 738 N N . ASN A 1 102 ? 0.703 -15.867 -8.477 1 98.88 102 ASN A N 1
ATOM 739 C CA . ASN A 1 102 ? 1.005 -14.492 -8.867 1 98.88 102 ASN A CA 1
ATOM 740 C C . ASN A 1 102 ? 2.453 -14.125 -8.555 1 98.88 102 ASN A C 1
ATOM 742 O O . ASN A 1 102 ? 2.746 -13.594 -7.48 1 98.88 102 ASN A O 1
ATOM 746 N N . ASN A 1 103 ? 3.281 -14.359 -9.539 1 98.5 103 ASN A N 1
ATOM 747 C CA . ASN A 1 103 ? 4.727 -14.203 -9.391 1 98.5 103 ASN A CA 1
ATOM 748 C C . ASN A 1 103 ? 5.23 -12.953 -10.102 1 98.5 103 ASN A C 1
ATOM 750 O O . ASN A 1 103 ? 6.223 -12.352 -9.68 1 98.5 103 ASN A O 1
ATOM 754 N N . ALA A 1 104 ? 4.547 -12.523 -11.164 1 97.75 104 ALA A N 1
ATOM 755 C CA . ALA A 1 104 ? 4.992 -11.375 -11.945 1 97.75 104 ALA A CA 1
ATOM 756 C C . ALA A 1 104 ? 4.988 -10.109 -11.094 1 97.75 104 ALA A C 1
ATOM 758 O O . ALA A 1 104 ? 4.078 -9.891 -10.289 1 97.75 104 ALA A O 1
ATOM 759 N N . GLY A 1 105 ? 5.988 -9.305 -11.172 1 96.38 105 GLY A N 1
ATOM 760 C CA . GLY A 1 105 ? 6.117 -8.031 -10.477 1 96.38 105 GLY A CA 1
ATOM 761 C C . GLY A 1 105 ? 7.289 -7.203 -10.961 1 96.38 105 GLY A C 1
ATOM 762 O O . GLY A 1 105 ? 8.062 -7.648 -11.812 1 96.38 105 GLY A O 1
ATOM 763 N N . VAL A 1 106 ? 7.363 -5.961 -10.477 1 96.81 106 VAL A N 1
ATOM 764 C CA . VAL A 1 106 ? 8.445 -5.082 -10.914 1 96.81 106 VAL A CA 1
ATOM 765 C C . VAL A 1 106 ? 9.008 -4.32 -9.711 1 96.81 106 VAL A C 1
ATOM 767 O O . VAL A 1 106 ? 8.305 -4.121 -8.719 1 96.81 106 VAL A O 1
ATOM 770 N N . ASN A 1 107 ? 10.211 -4.086 -9.711 1 96.62 107 ASN A N 1
ATOM 771 C CA . ASN A 1 107 ? 10.914 -3.098 -8.906 1 96.62 107 ASN A CA 1
ATOM 772 C C . ASN A 1 107 ? 11.492 -1.979 -9.766 1 96.62 107 ASN A C 1
ATOM 774 O O . ASN A 1 107 ? 12.414 -2.209 -10.555 1 96.62 107 ASN A O 1
ATOM 778 N N . LEU A 1 108 ? 11.039 -0.746 -9.562 1 96.44 108 LEU A N 1
ATOM 779 C CA . LEU A 1 108 ? 11.375 0.322 -10.5 1 96.44 108 LEU A CA 1
ATOM 780 C C . LEU A 1 108 ? 12.234 1.384 -9.828 1 96.44 108 LEU A C 1
ATOM 782 O O . LEU A 1 108 ? 12.453 2.461 -10.383 1 96.44 108 LEU A O 1
ATOM 786 N N . ASP A 1 109 ? 12.727 1.117 -8.633 1 95.69 109 ASP A N 1
ATOM 787 C CA . ASP A 1 109 ? 13.5 2.105 -7.891 1 95.69 109 ASP A CA 1
ATOM 788 C C . ASP A 1 109 ? 14.82 2.402 -8.586 1 95.69 109 ASP A C 1
ATOM 790 O O . ASP A 1 109 ? 15.328 3.527 -8.531 1 95.69 109 ASP A O 1
ATOM 794 N N . PHE A 1 110 ? 15.383 1.44 -9.258 1 92.56 110 PHE A N 1
ATOM 795 C CA . PHE A 1 110 ? 16.641 1.661 -9.969 1 92.56 110 PHE A CA 1
ATOM 796 C C . PHE A 1 110 ? 16.422 2.572 -11.172 1 92.56 110 PHE A C 1
ATOM 798 O O . PHE A 1 110 ? 17.297 3.393 -11.492 1 92.56 110 PHE A O 1
ATOM 805 N N . GLU A 1 111 ? 15.336 2.369 -11.867 1 94.5 111 GLU A N 1
ATOM 806 C CA . GLU A 1 111 ? 15.008 3.242 -12.992 1 94.5 111 GLU A CA 1
ATOM 807 C C . GLU A 1 111 ? 14.781 4.676 -12.531 1 94.5 111 GLU A C 1
ATOM 809 O O . GLU A 1 111 ? 15.125 5.629 -13.234 1 94.5 111 GLU A O 1
ATOM 814 N N . VAL A 1 112 ? 14.195 4.852 -11.32 1 94.69 112 VAL A N 1
ATOM 815 C CA . VAL A 1 112 ? 14.008 6.176 -10.734 1 94.69 112 VAL A CA 1
ATOM 816 C C . VAL A 1 112 ? 15.367 6.785 -10.391 1 94.69 112 VAL A C 1
ATOM 818 O O . VAL A 1 112 ? 15.641 7.938 -10.727 1 94.69 112 VAL A O 1
ATOM 821 N N . ALA A 1 113 ? 16.203 5.941 -9.789 1 92.5 113 ALA A N 1
ATOM 822 C CA . ALA A 1 113 ? 17.531 6.402 -9.391 1 92.5 113 ALA A CA 1
ATOM 823 C C . ALA A 1 113 ? 18.344 6.84 -10.602 1 92.5 113 ALA A C 1
ATOM 825 O O . ALA A 1 113 ? 19.125 7.797 -10.523 1 92.5 113 ALA A O 1
ATOM 826 N N . LYS A 1 114 ? 18.141 6.172 -11.734 1 92.88 114 LYS A N 1
ATOM 827 C CA . LYS A 1 114 ? 18.875 6.477 -12.953 1 92.88 114 LYS A CA 1
ATOM 828 C C . LYS A 1 114 ? 18.25 7.66 -13.688 1 92.88 114 LYS A C 1
ATOM 830 O O . LYS A 1 114 ? 18.828 8.164 -14.664 1 92.88 114 LYS A O 1
ATOM 835 N N . GLY A 1 115 ? 17.109 8.094 -13.305 1 93.25 115 GLY A N 1
ATOM 836 C CA . GLY A 1 115 ? 16.469 9.234 -13.93 1 93.25 115 GLY A CA 1
ATOM 837 C C . GLY A 1 115 ? 15.594 8.844 -15.109 1 93.25 115 GLY A C 1
ATOM 838 O O . GLY A 1 115 ? 15.078 9.711 -15.82 1 93.25 115 GLY A O 1
ATOM 839 N N . ASN A 1 116 ? 15.406 7.504 -15.375 1 96.19 116 ASN A N 1
ATOM 840 C CA . ASN A 1 116 ? 14.57 7.043 -16.484 1 96.19 116 ASN A CA 1
ATOM 841 C C . ASN A 1 116 ? 13.086 7.223 -16.172 1 96.19 116 ASN A C 1
ATOM 843 O O . ASN A 1 116 ? 12.258 7.281 -17.078 1 96.19 116 ASN A O 1
ATOM 847 N N . LEU A 1 117 ? 12.75 7.301 -14.828 1 96.75 117 LEU A N 1
ATOM 848 C CA . LEU A 1 117 ? 11.406 7.562 -14.328 1 96.75 117 LEU A CA 1
ATOM 849 C C . LEU A 1 117 ? 11.422 8.656 -13.266 1 96.75 117 LEU A C 1
ATOM 851 O O . LEU A 1 117 ? 12.375 8.75 -12.484 1 96.75 117 LEU A O 1
ATOM 855 N N . THR A 1 118 ? 10.367 9.461 -13.289 1 96.69 118 THR A N 1
ATOM 856 C CA . THR A 1 118 ? 10.18 10.336 -12.133 1 96.69 118 THR A CA 1
ATOM 857 C C . THR A 1 118 ? 9.758 9.531 -10.906 1 96.69 118 THR A C 1
ATOM 859 O O . THR A 1 118 ? 9.336 8.375 -11.031 1 96.69 118 THR A O 1
ATOM 862 N N . VAL A 1 119 ? 9.859 10.109 -9.797 1 95.38 119 VAL A N 1
ATOM 863 C CA . VAL A 1 119 ? 9.422 9.469 -8.562 1 95.38 119 VAL A CA 1
ATOM 864 C C . VAL A 1 119 ? 7.941 9.109 -8.656 1 95.38 119 VAL A C 1
ATOM 866 O O . VAL A 1 119 ? 7.539 8 -8.297 1 95.38 119 VAL A O 1
ATOM 869 N N . ARG A 1 120 ? 7.109 10.023 -9.203 1 97.81 120 ARG A N 1
ATOM 870 C CA . ARG A 1 120 ? 5.684 9.773 -9.391 1 97.81 120 ARG A CA 1
ATOM 871 C C . ARG A 1 120 ? 5.449 8.555 -10.273 1 97.81 120 ARG A C 1
ATOM 873 O O . ARG A 1 120 ? 4.652 7.684 -9.945 1 97.81 120 ARG A O 1
ATOM 880 N N . GLN A 1 121 ? 6.152 8.523 -11.367 1 98.06 121 GLN A N 1
ATOM 881 C CA . GLN A 1 121 ? 6.023 7.398 -12.289 1 98.06 121 GLN A CA 1
ATOM 882 C C . GLN A 1 121 ? 6.449 6.09 -11.625 1 98.06 121 GLN A C 1
ATOM 884 O O . GLN A 1 121 ? 5.812 5.055 -11.82 1 98.06 121 GLN A O 1
ATOM 889 N N . GLY A 1 122 ? 7.551 6.148 -10.844 1 98 122 GLY A N 1
ATOM 890 C CA . GLY A 1 122 ? 8 4.969 -10.133 1 98 122 GLY A CA 1
ATOM 891 C C . GLY A 1 122 ? 6.949 4.395 -9.203 1 98 122 GLY A C 1
ATOM 892 O O . GLY A 1 122 ? 6.676 3.191 -9.227 1 98 122 GLY A O 1
ATOM 893 N N . PHE A 1 123 ? 6.293 5.301 -8.445 1 98.75 123 PHE A N 1
ATOM 894 C CA . PHE A 1 123 ? 5.238 4.891 -7.527 1 98.75 123 PHE A CA 1
ATOM 895 C C . PHE A 1 123 ? 4.062 4.285 -8.281 1 98.75 123 PHE A C 1
ATOM 897 O O . PHE A 1 123 ? 3.648 3.16 -8 1 98.75 123 PHE A O 1
ATOM 904 N N . ILE A 1 124 ? 3.604 5 -9.281 1 98.75 124 ILE A N 1
ATOM 905 C CA . ILE A 1 124 ? 2.363 4.629 -9.953 1 98.75 124 ILE A CA 1
ATOM 906 C C . ILE A 1 124 ? 2.572 3.34 -10.75 1 98.75 124 ILE A C 1
ATOM 908 O O . ILE A 1 124 ? 1.739 2.432 -10.703 1 98.75 124 ILE A O 1
ATOM 912 N N . ASN A 1 125 ? 3.688 3.234 -11.477 1 98.56 125 ASN A N 1
ATOM 913 C CA . ASN A 1 125 ? 3.93 2.059 -12.305 1 98.56 125 ASN A CA 1
ATOM 914 C C . ASN A 1 125 ? 4.145 0.808 -11.461 1 98.56 125 ASN A C 1
ATOM 916 O O . ASN A 1 125 ? 3.643 -0.267 -11.797 1 98.56 125 ASN A O 1
ATOM 920 N N . ALA A 1 126 ? 4.898 0.902 -10.359 1 98.69 126 ALA A N 1
ATOM 921 C CA . ALA A 1 126 ? 5.102 -0.243 -9.469 1 98.69 126 ALA A CA 1
ATOM 922 C C . ALA A 1 126 ? 3.781 -0.696 -8.852 1 98.69 126 ALA A C 1
ATOM 924 O O . ALA A 1 126 ? 3.479 -1.892 -8.828 1 98.69 126 ALA A O 1
ATOM 925 N N . PHE A 1 127 ? 2.992 0.259 -8.422 1 98.94 127 PHE A N 1
ATOM 926 C CA . PHE A 1 127 ? 1.697 -0.044 -7.824 1 98.94 127 PHE A CA 1
ATOM 927 C C . PHE A 1 127 ? 0.757 -0.661 -8.852 1 98.94 127 PHE A C 1
ATOM 929 O O . PHE A 1 127 ? 0.053 -1.628 -8.555 1 98.94 127 PHE A O 1
ATOM 936 N N . SER A 1 128 ? 0.74 -0.095 -10.016 1 98.81 128 SER A N 1
ATOM 937 C CA . SER A 1 128 ? -0.117 -0.604 -11.078 1 98.81 128 SER A CA 1
ATOM 938 C C . SER A 1 128 ? 0.178 -2.07 -11.375 1 98.81 128 SER A C 1
ATOM 940 O O . SER A 1 128 ? -0.73 -2.904 -11.375 1 98.81 128 SER A O 1
ATOM 942 N N . THR A 1 129 ? 1.374 -2.402 -11.539 1 98.5 129 THR A N 1
ATOM 943 C CA . THR A 1 129 ? 1.753 -3.76 -11.914 1 98.5 129 THR A CA 1
ATOM 944 C C . THR A 1 129 ? 1.623 -4.707 -10.727 1 98.5 129 THR A C 1
ATOM 946 O O . THR A 1 129 ? 0.95 -5.738 -10.82 1 98.5 129 THR A O 1
ATOM 949 N N . ASN A 1 130 ? 2.207 -4.336 -9.57 1 98.75 130 ASN A N 1
ATOM 950 C CA . ASN A 1 130 ? 2.336 -5.25 -8.438 1 98.75 130 ASN A CA 1
ATOM 951 C C . ASN A 1 130 ? 1.008 -5.43 -7.711 1 98.75 130 ASN A C 1
ATOM 953 O O . ASN A 1 130 ? 0.79 -6.445 -7.051 1 98.75 130 ASN A O 1
ATOM 957 N N . VAL A 1 131 ? 0.133 -4.453 -7.84 1 98.88 131 VAL A N 1
ATOM 958 C CA . VAL A 1 131 ? -1.083 -4.496 -7.035 1 98.88 131 VAL A CA 1
ATOM 959 C C . VAL A 1 131 ? -2.307 -4.543 -7.945 1 98.88 131 VAL A C 1
ATOM 961 O O . VAL A 1 131 ? -3.006 -5.555 -8.008 1 98.88 131 VAL A O 1
ATOM 964 N N . VAL A 1 132 ? -2.484 -3.51 -8.773 1 98.88 132 VAL A N 1
ATOM 965 C CA . VAL A 1 132 ? -3.744 -3.33 -9.492 1 98.88 132 VAL A CA 1
ATOM 966 C C . VAL A 1 132 ? -3.893 -4.418 -10.555 1 98.88 132 VAL A C 1
ATOM 968 O O . VAL A 1 132 ? -4.91 -5.113 -10.602 1 98.88 132 VAL A O 1
ATOM 971 N N . ASN A 1 133 ? -2.906 -4.523 -11.398 1 98.75 133 ASN A N 1
ATOM 972 C CA . ASN A 1 133 ? -2.984 -5.492 -12.484 1 98.75 133 ASN A CA 1
ATOM 973 C C . ASN A 1 133 ? -2.979 -6.926 -11.961 1 98.75 133 ASN A C 1
ATOM 975 O O . ASN A 1 133 ? -3.623 -7.805 -12.531 1 98.75 133 ASN A O 1
ATOM 979 N N . THR A 1 134 ? -2.223 -7.176 -10.875 1 98.88 134 THR A N 1
ATOM 980 C CA . THR A 1 134 ? -2.254 -8.477 -10.211 1 98.88 134 THR A CA 1
ATOM 981 C C . THR A 1 134 ? -3.645 -8.766 -9.656 1 98.88 134 THR A C 1
ATOM 983 O O . THR A 1 134 ? -4.141 -9.883 -9.758 1 98.88 134 THR A O 1
ATOM 986 N N . HIS A 1 135 ? -4.309 -7.762 -9.07 1 98.75 135 HIS A N 1
ATOM 987 C CA . HIS A 1 135 ? -5.68 -7.879 -8.586 1 98.75 135 HIS A CA 1
ATOM 988 C C . HIS A 1 135 ? -6.633 -8.242 -9.719 1 98.75 135 HIS A C 1
ATOM 990 O O . HIS A 1 135 ? -7.441 -9.164 -9.578 1 98.75 135 HIS A O 1
ATOM 996 N N . ILE A 1 136 ? -6.535 -7.527 -10.789 1 98.5 136 ILE A N 1
ATOM 997 C CA . ILE A 1 136 ? -7.43 -7.727 -11.922 1 98.5 136 ILE A CA 1
ATOM 998 C C . ILE A 1 136 ? -7.199 -9.109 -12.523 1 98.5 136 ILE A C 1
ATOM 1000 O O . ILE A 1 136 ? -8.148 -9.805 -12.875 1 98.5 136 ILE A O 1
ATOM 1004 N N . PHE A 1 137 ? -5.938 -9.508 -12.672 1 98.88 137 PHE A N 1
ATOM 1005 C CA . PHE A 1 137 ? -5.605 -10.844 -13.164 1 98.88 137 PHE A CA 1
ATOM 1006 C C . PHE A 1 137 ? -6.238 -11.914 -12.281 1 98.88 137 PHE A C 1
ATOM 1008 O O . PHE A 1 137 ? -6.883 -12.836 -12.781 1 98.88 137 PHE A O 1
ATOM 1015 N N . THR A 1 138 ? -6.062 -11.805 -10.953 1 98.81 138 THR A N 1
ATOM 1016 C CA . THR A 1 138 ? -6.605 -12.758 -9.992 1 98.81 138 THR A CA 1
ATOM 1017 C C . THR A 1 138 ? -8.125 -12.836 -10.102 1 98.81 138 THR A C 1
ATOM 1019 O O . THR A 1 138 ? -8.695 -13.922 -10.117 1 98.81 138 THR A O 1
ATOM 1022 N N . GLU A 1 139 ? -8.711 -11.641 -10.227 1 98.19 139 GLU A N 1
ATOM 1023 C CA . GLU A 1 139 ? -10.164 -11.586 -10.367 1 98.19 139 GLU A CA 1
ATOM 1024 C C . GLU A 1 139 ? -10.625 -12.336 -11.617 1 98.19 139 GLU A C 1
ATOM 1026 O O . GLU A 1 139 ? -11.617 -13.07 -11.578 1 98.19 139 GLU A O 1
ATOM 1031 N N . THR A 1 140 ? -9.93 -12.133 -12.68 1 98.56 140 THR A N 1
ATOM 1032 C CA . THR A 1 140 ? -10.281 -12.727 -13.961 1 98.56 140 THR A CA 1
ATOM 1033 C C . THR A 1 140 ? -10.188 -14.25 -13.898 1 98.56 140 THR A C 1
ATOM 1035 O O . THR A 1 140 ? -10.945 -14.953 -14.57 1 98.56 140 THR A O 1
ATOM 1038 N N . PHE A 1 141 ? -9.352 -14.812 -13.07 1 98.81 141 PHE A N 1
ATOM 1039 C CA . PHE A 1 141 ? -9.109 -16.25 -13.055 1 98.81 141 PHE A CA 1
ATOM 1040 C C . PHE A 1 141 ? -9.805 -16.906 -11.867 1 98.81 141 PHE A C 1
ATOM 1042 O O . PHE A 1 141 ? -9.711 -18.125 -11.672 1 98.81 141 PHE A O 1
ATOM 1049 N N . ALA A 1 142 ? -10.484 -16.109 -11.047 1 98.69 142 ALA A N 1
ATOM 1050 C CA . ALA A 1 142 ? -11.117 -16.625 -9.836 1 98.69 142 ALA A CA 1
ATOM 1051 C C . ALA A 1 142 ? -12.117 -17.719 -10.164 1 98.69 142 ALA A C 1
ATOM 1053 O O . ALA A 1 142 ? -12.227 -18.719 -9.445 1 98.69 142 ALA A O 1
ATOM 1054 N N . ASP A 1 143 ? -12.836 -17.562 -11.258 1 98.56 143 ASP A N 1
ATOM 1055 C CA . ASP A 1 143 ? -13.836 -18.547 -11.625 1 98.56 143 ASP A CA 1
ATOM 1056 C C . ASP A 1 143 ? -13.188 -19.906 -11.922 1 98.56 143 ASP A C 1
ATOM 1058 O O . ASP A 1 143 ? -13.703 -20.953 -11.516 1 98.56 143 ASP A O 1
ATOM 1062 N N . LEU A 1 144 ? -12.047 -19.906 -12.586 1 98.69 144 LEU A N 1
ATOM 1063 C CA . LEU A 1 144 ? -11.344 -21.141 -12.906 1 98.69 144 LEU A CA 1
ATOM 1064 C C . LEU A 1 144 ? -10.711 -21.75 -11.656 1 98.69 144 LEU A C 1
ATOM 1066 O O . LEU A 1 144 ? -10.641 -22.969 -11.516 1 98.69 144 LEU A O 1
ATOM 1070 N N . LEU A 1 145 ? -10.203 -20.875 -10.75 1 98.75 145 LEU A N 1
ATOM 1071 C CA . LEU A 1 145 ? -9.656 -21.344 -9.477 1 98.75 145 LEU A CA 1
ATOM 1072 C C . LEU A 1 145 ? -10.719 -22.078 -8.664 1 98.75 145 LEU A C 1
ATOM 1074 O O . LEU A 1 145 ? -10.438 -23.109 -8.07 1 98.75 145 LEU A O 1
ATOM 1078 N N . LEU A 1 146 ? -11.938 -21.594 -8.703 1 98.31 146 LEU A N 1
ATOM 1079 C CA . LEU A 1 146 ? -13.016 -22.125 -7.879 1 98.31 146 LEU A CA 1
ATOM 1080 C C . LEU A 1 146 ? -13.586 -23.391 -8.492 1 98.31 146 LEU A C 1
ATOM 1082 O O . LEU A 1 146 ? -14.391 -24.094 -7.867 1 98.31 146 LEU A O 1
ATOM 1086 N N . GLN A 1 147 ? -13.195 -23.734 -9.742 1 97.75 147 GLN A N 1
ATOM 1087 C CA . GLN A 1 147 ? -13.578 -25.016 -10.344 1 97.75 147 GLN A CA 1
ATOM 1088 C C . GLN A 1 147 ? -12.727 -26.156 -9.789 1 97.75 147 GLN A C 1
ATOM 1090 O O . GLN A 1 147 ? -13.062 -27.328 -9.977 1 97.75 147 GLN A O 1
ATOM 1095 N N . SER A 1 148 ? -11.641 -25.812 -9.102 1 96.75 148 SER A N 1
ATOM 1096 C CA . SER A 1 148 ? -10.703 -26.812 -8.586 1 96.75 148 SER A CA 1
ATOM 1097 C C . SER A 1 148 ? -11.102 -27.25 -7.184 1 96.75 148 SER A C 1
ATOM 1099 O O . SER A 1 148 ? -11.758 -26.516 -6.449 1 96.75 148 SER A O 1
ATOM 1101 N N . GLU A 1 149 ? -10.664 -28.422 -6.805 1 94.62 149 GLU A N 1
ATOM 1102 C CA . GLU A 1 149 ? -10.781 -28.875 -5.426 1 94.62 149 GLU A CA 1
ATOM 1103 C C . GLU A 1 149 ? -9.578 -28.438 -4.594 1 94.62 149 GLU A C 1
ATOM 1105 O O . GLU A 1 149 ? -9.688 -28.281 -3.377 1 94.62 149 GLU A O 1
ATOM 1110 N N . THR A 1 150 ? -8.422 -28.266 -5.227 1 94.31 150 THR A N 1
ATOM 1111 C CA . THR A 1 150 ? -7.199 -27.844 -4.555 1 94.31 150 THR A CA 1
ATOM 1112 C C . THR A 1 150 ? -7.273 -26.375 -4.16 1 94.31 150 THR A C 1
ATOM 1114 O O . THR A 1 150 ? -7.027 -26.016 -3.006 1 94.31 150 THR A O 1
ATOM 1117 N N . ARG A 1 151 ? -7.691 -25.453 -4.973 1 97.31 151 ARG A N 1
ATOM 1118 C CA . ARG A 1 151 ? -7.957 -24.016 -4.816 1 97.31 151 ARG A CA 1
ATOM 1119 C C . ARG A 1 151 ? -6.848 -23.344 -4.023 1 97.31 151 ARG A C 1
ATOM 1121 O O . ARG A 1 151 ? -7.062 -22.906 -2.895 1 97.31 151 ARG A O 1
ATOM 1128 N N . ARG A 1 152 ? -5.668 -23.234 -4.586 1 98.12 152 ARG A N 1
ATOM 1129 C CA . ARG A 1 152 ? -4.551 -22.547 -3.943 1 98.12 152 ARG A CA 1
ATOM 1130 C C . ARG A 1 152 ? -4.172 -21.281 -4.703 1 98.12 152 ARG A C 1
ATOM 1132 O O . ARG A 1 152 ? -3.941 -21.328 -5.914 1 98.12 152 ARG A O 1
ATOM 1139 N N . LEU A 1 153 ? -4.227 -20.203 -4.023 1 98.75 153 LEU A N 1
ATOM 1140 C CA . LEU A 1 153 ? -3.891 -18.875 -4.539 1 98.75 153 LEU A CA 1
ATOM 1141 C C . LEU A 1 153 ? -2.643 -18.328 -3.855 1 98.75 153 LEU A C 1
ATOM 1143 O O . LEU A 1 153 ? -2.646 -18.094 -2.645 1 98.75 153 LEU A O 1
ATOM 1147 N N . ILE A 1 154 ? -1.537 -18.156 -4.59 1 98.75 154 ILE A N 1
ATOM 1148 C CA . ILE A 1 154 ? -0.241 -17.781 -4.035 1 98.75 154 ILE A CA 1
ATOM 1149 C C . ILE A 1 154 ? 0.198 -16.438 -4.605 1 98.75 154 ILE A C 1
ATOM 1151 O O . ILE A 1 154 ? 0.106 -16.219 -5.812 1 98.75 154 ILE A O 1
ATOM 1155 N N . PHE A 1 155 ? 0.588 -15.562 -3.754 1 98.88 155 PHE A N 1
ATOM 1156 C CA . PHE A 1 155 ? 1.158 -14.273 -4.137 1 98.88 155 PHE A CA 1
ATOM 1157 C C . PHE A 1 155 ? 2.604 -14.164 -3.664 1 98.88 155 PHE A C 1
ATOM 1159 O O . PHE A 1 155 ? 2.934 -14.578 -2.551 1 98.88 155 PHE A O 1
ATOM 1166 N N . LEU A 1 156 ? 3.461 -13.656 -4.52 1 98.44 156 LEU A N 1
ATOM 1167 C CA . LEU A 1 156 ? 4.832 -13.352 -4.121 1 98.44 156 LEU A CA 1
ATOM 1168 C C . LEU A 1 156 ? 4.953 -11.898 -3.676 1 98.44 156 LEU A C 1
ATOM 1170 O O . LEU A 1 156 ? 4.992 -10.992 -4.508 1 98.44 156 LEU A O 1
ATOM 1174 N N . SER A 1 157 ? 5.031 -11.695 -2.395 1 98.25 157 SER A N 1
ATOM 1175 C CA . SER A 1 157 ? 5.297 -10.391 -1.807 1 98.25 157 SER A CA 1
ATOM 1176 C C . SER A 1 157 ? 6.777 -10.227 -1.474 1 98.25 157 SER A C 1
ATOM 1178 O O . SER A 1 157 ? 7.641 -10.617 -2.256 1 98.25 157 SER A O 1
ATOM 1180 N N . SER A 1 158 ? 7.094 -9.469 -0.456 1 97.25 158 SER A N 1
ATOM 1181 C CA . SER A 1 158 ? 8.477 -9.195 -0.07 1 97.25 158 SER A CA 1
ATOM 1182 C C . SER A 1 158 ? 8.578 -8.844 1.411 1 97.25 158 SER A C 1
ATOM 1184 O O . SER A 1 158 ? 7.734 -8.109 1.939 1 97.25 158 SER A O 1
ATOM 1186 N N . GLY A 1 159 ? 9.641 -9.375 1.993 1 96.38 159 GLY A N 1
ATOM 1187 C CA . GLY A 1 159 ? 9.883 -9.055 3.391 1 96.38 159 GLY A CA 1
ATOM 1188 C C . GLY A 1 159 ? 10.117 -7.578 3.633 1 96.38 159 GLY A C 1
ATOM 1189 O O . GLY A 1 159 ? 9.828 -7.066 4.719 1 96.38 159 GLY A O 1
ATOM 1190 N N . ILE A 1 160 ? 10.609 -6.867 2.631 1 95.12 160 ILE A N 1
ATOM 1191 C CA . ILE A 1 160 ? 10.914 -5.457 2.85 1 95.12 160 ILE A CA 1
ATOM 1192 C C . ILE A 1 160 ? 9.617 -4.645 2.836 1 95.12 160 ILE A C 1
ATOM 1194 O O . ILE A 1 160 ? 9.617 -3.453 3.152 1 95.12 160 ILE A O 1
ATOM 1198 N N . GLY A 1 161 ? 8.461 -5.262 2.484 1 97.44 161 GLY A N 1
ATOM 1199 C CA . GLY A 1 161 ? 7.156 -4.633 2.613 1 97.44 161 GLY A CA 1
ATOM 1200 C C . GLY A 1 161 ? 6.582 -4.734 4.016 1 97.44 161 GLY A C 1
ATOM 1201 O O . GLY A 1 161 ? 5.461 -4.293 4.266 1 97.44 161 GLY A O 1
ATOM 1202 N N . SER A 1 162 ? 7.359 -5.34 4.98 1 97.56 162 SER A N 1
ATOM 1203 C CA . SER A 1 162 ? 6.934 -5.477 6.371 1 97.56 162 SER A CA 1
ATOM 1204 C C . SER A 1 162 ? 7.035 -4.152 7.113 1 97.56 162 SER A C 1
ATOM 1206 O O . SER A 1 162 ? 8.117 -3.572 7.215 1 97.56 162 SER A O 1
ATOM 1208 N N . LEU A 1 163 ? 5.906 -3.668 7.617 1 98.06 163 LEU A N 1
ATOM 1209 C CA . LEU A 1 163 ? 5.902 -2.479 8.461 1 98.06 163 LEU A CA 1
ATOM 1210 C C . LEU A 1 163 ? 6.566 -2.76 9.805 1 98.06 163 LEU A C 1
ATOM 1212 O O . LEU A 1 163 ? 7.297 -1.919 10.328 1 98.06 163 LEU A O 1
ATOM 1216 N N . GLY A 1 164 ? 6.34 -3.945 10.281 1 96.38 164 GLY A N 1
ATOM 1217 C CA . GLY A 1 164 ? 6.867 -4.344 11.57 1 96.38 164 GLY A CA 1
ATOM 1218 C C . GLY A 1 164 ? 8.375 -4.492 11.578 1 96.38 164 GLY A C 1
ATOM 1219 O O . GLY A 1 164 ? 9.008 -4.387 12.633 1 96.38 164 GLY A O 1
ATOM 1220 N N . ASP A 1 165 ? 8.938 -4.715 10.453 1 95.75 165 ASP A N 1
ATOM 1221 C CA . ASP A 1 165 ? 10.383 -4.914 10.367 1 95.75 165 ASP A CA 1
ATOM 1222 C C . ASP A 1 165 ? 11.078 -3.668 9.82 1 95.75 165 ASP A C 1
ATOM 1224 O O . ASP A 1 165 ? 12.273 -3.697 9.523 1 95.75 165 ASP A O 1
ATOM 1228 N N . HIS A 1 166 ? 10.383 -2.621 9.672 1 96.25 166 HIS A N 1
ATOM 1229 C CA . HIS A 1 166 ? 10.945 -1.42 9.062 1 96.25 166 HIS A CA 1
ATOM 1230 C C . HIS A 1 166 ? 12 -0.787 9.969 1 96.25 166 HIS A C 1
ATOM 1232 O O . HIS A 1 166 ? 12.945 -0.161 9.477 1 96.25 166 HIS A O 1
ATOM 1238 N N . SER A 1 167 ? 11.898 -0.982 11.266 1 91.88 167 SER A N 1
ATOM 1239 C CA . SER A 1 167 ? 12.844 -0.373 12.203 1 91.88 167 SER A CA 1
ATOM 1240 C C . SER A 1 167 ? 14.008 -1.309 12.5 1 91.88 167 SER A C 1
ATOM 1242 O O . SER A 1 167 ? 14.867 -0.992 13.328 1 91.88 167 SER A O 1
ATOM 1244 N N . ASN A 1 168 ? 14.023 -2.473 11.828 1 92.38 168 ASN A N 1
ATOM 1245 C CA . ASN A 1 168 ? 15.102 -3.438 12.031 1 92.38 168 ASN A CA 1
ATOM 1246 C C . ASN A 1 168 ? 16.422 -2.947 11.445 1 92.38 168 ASN A C 1
ATOM 1248 O O . ASN A 1 168 ? 16.578 -2.893 10.219 1 92.38 168 ASN A O 1
ATOM 1252 N N . PRO A 1 169 ? 17.391 -2.617 12.281 1 90.25 169 PRO A N 1
ATOM 1253 C CA . PRO A 1 169 ? 18.641 -2.035 11.781 1 90.25 169 PRO A CA 1
ATOM 1254 C C . PRO A 1 169 ? 19.5 -3.047 11.031 1 90.25 169 PRO A C 1
ATOM 1256 O O . PRO A 1 169 ? 20.469 -2.668 10.383 1 90.25 169 PRO A O 1
ATOM 1259 N N . HIS A 1 170 ? 19.172 -4.324 11.109 1 88.88 170 HIS A N 1
ATOM 1260 C CA . HIS A 1 170 ? 19.984 -5.344 10.453 1 88.88 170 HIS A CA 1
ATOM 1261 C C . HIS A 1 170 ? 19.625 -5.453 8.977 1 88.88 170 HIS A C 1
ATOM 1263 O O . HIS A 1 170 ? 20.297 -6.176 8.227 1 88.88 170 HIS A O 1
ATOM 1269 N N . VAL A 1 171 ? 18.609 -4.754 8.578 1 87.56 171 VAL A N 1
ATOM 1270 C CA . VAL A 1 171 ? 18.219 -4.699 7.176 1 87.56 171 VAL A CA 1
ATOM 1271 C C . VAL A 1 171 ? 18.719 -3.402 6.551 1 87.56 171 VAL A C 1
ATOM 1273 O O . VAL A 1 171 ? 18.25 -2.314 6.891 1 87.56 171 VAL A O 1
ATOM 1276 N N . PRO A 1 172 ? 19.578 -3.475 5.621 1 87.06 172 PRO A N 1
ATOM 1277 C CA . PRO A 1 172 ? 20.281 -2.291 5.125 1 87.06 172 PRO A CA 1
ATOM 1278 C C . PRO A 1 172 ? 19.328 -1.23 4.566 1 87.06 172 PRO A C 1
ATOM 1280 O O . PRO A 1 172 ? 19.562 -0.033 4.758 1 87.06 172 PRO A O 1
ATOM 1283 N N . VAL A 1 173 ? 18.312 -1.693 3.934 1 89.81 173 VAL A N 1
ATOM 1284 C CA . VAL A 1 173 ? 17.406 -0.744 3.295 1 89.81 173 VAL A CA 1
ATOM 1285 C C . VAL A 1 173 ? 16.719 0.111 4.359 1 89.81 173 VAL A C 1
ATOM 1287 O O . VAL A 1 173 ? 16.141 1.153 4.047 1 89.81 173 VAL A O 1
ATOM 1290 N N . ASN A 1 174 ? 16.812 -0.278 5.672 1 93.81 174 ASN A N 1
ATOM 1291 C CA . ASN A 1 174 ? 16.172 0.429 6.773 1 93.81 174 ASN A CA 1
ATOM 1292 C C . ASN A 1 174 ? 17.062 1.524 7.34 1 93.81 174 ASN A C 1
ATOM 1294 O O . ASN A 1 174 ? 16.641 2.285 8.219 1 93.81 174 ASN A O 1
ATOM 1298 N N . HIS A 1 175 ? 18.281 1.678 6.812 1 93.56 175 HIS A N 1
ATOM 1299 C CA . HIS A 1 175 ? 19.203 2.678 7.34 1 93.56 175 HIS A CA 1
ATOM 1300 C C . HIS A 1 175 ? 18.766 4.086 6.957 1 93.56 175 HIS A C 1
ATOM 1302 O O . HIS A 1 175 ? 18.297 4.316 5.836 1 93.56 175 HIS A O 1
ATOM 1308 N N . SER A 1 176 ? 18.953 4.992 7.879 1 94.56 176 SER A N 1
ATOM 1309 C CA . SER A 1 176 ? 18.578 6.387 7.676 1 94.56 176 SER A CA 1
ATOM 1310 C C . SER A 1 176 ? 19.719 7.191 7.074 1 94.56 176 SER A C 1
ATOM 1312 O O . SER A 1 176 ? 20.875 6.988 7.438 1 94.56 176 SER A O 1
ATOM 1314 N N . PRO A 1 177 ? 19.438 8.062 6.172 1 95.38 177 PRO A N 1
ATOM 1315 C CA . PRO A 1 177 ? 20.469 8.945 5.641 1 95.38 177 PRO A CA 1
ATOM 1316 C C . PRO A 1 177 ? 20.922 10 6.645 1 95.38 177 PRO A C 1
ATOM 1318 O O . PRO A 1 177 ? 20.25 10.227 7.652 1 95.38 177 PRO A O 1
ATOM 1321 N N . PRO A 1 178 ? 22.156 10.586 6.402 1 95.44 178 PRO A N 1
ATOM 1322 C CA . PRO A 1 178 ? 22.609 11.672 7.273 1 95.44 178 PRO A CA 1
ATOM 1323 C C . PRO A 1 178 ? 21.656 12.867 7.258 1 95.44 178 PRO A C 1
ATOM 1325 O O . PRO A 1 178 ? 20.859 13.023 6.32 1 95.44 178 PRO A O 1
ATOM 1328 N N . ALA A 1 179 ? 21.797 13.711 8.328 1 96.81 179 ALA A N 1
ATOM 1329 C CA . ALA A 1 179 ? 21 14.922 8.406 1 96.81 179 ALA A CA 1
ATOM 1330 C C . ALA A 1 179 ? 21.312 15.875 7.254 1 96.81 179 ALA A C 1
ATOM 1332 O O . ALA A 1 179 ? 22.406 15.828 6.691 1 96.81 179 ALA A O 1
ATOM 1333 N N . GLY A 1 180 ? 20.297 16.703 6.918 1 95.94 180 GLY A N 1
ATOM 1334 C CA . GLY A 1 180 ? 20.484 17.688 5.863 1 95.94 180 GLY A CA 1
ATOM 1335 C C . GLY A 1 180 ? 19.438 17.594 4.77 1 95.94 180 GLY A C 1
ATOM 1336 O O . GLY A 1 180 ? 18.766 16.562 4.637 1 95.94 180 GLY A O 1
ATOM 1337 N N . TRP A 1 181 ? 19.25 18.641 3.98 1 96.5 181 TRP A N 1
ATOM 1338 C CA . TRP A 1 181 ? 18.312 18.703 2.859 1 96.5 181 TRP A CA 1
ATOM 1339 C C . TRP A 1 181 ? 18.875 19.547 1.729 1 96.5 181 TRP A C 1
ATOM 1341 O O . TRP A 1 181 ? 19.406 20.641 1.97 1 96.5 181 TRP A O 1
ATOM 1351 N N . PRO A 1 182 ? 18.703 19.141 0.567 1 94.88 182 PRO A N 1
ATOM 1352 C CA . PRO A 1 182 ? 18.172 17.844 0.124 1 94.88 182 PRO A CA 1
ATOM 1353 C C . PRO A 1 182 ? 19.062 16.672 0.496 1 94.88 182 PRO A C 1
ATOM 1355 O O . PRO A 1 182 ? 20.266 16.859 0.708 1 94.88 182 PRO A O 1
ATOM 1358 N N . LYS A 1 183 ? 18.406 15.461 0.615 1 94.81 183 LYS A N 1
ATOM 1359 C CA . LYS A 1 183 ? 19.172 14.266 0.953 1 94.81 183 LYS A CA 1
ATOM 1360 C C . LYS A 1 183 ? 20.109 13.875 -0.183 1 94.81 183 LYS A C 1
ATOM 1362 O O . LYS A 1 183 ? 19.766 14.008 -1.358 1 94.81 183 LYS A O 1
ATOM 1367 N N . LYS A 1 184 ? 21.375 13.344 0.333 1 87.31 184 LYS A N 1
ATOM 1368 C CA . LYS A 1 184 ? 22.219 12.703 -0.667 1 87.31 184 LYS A CA 1
ATOM 1369 C C . LYS A 1 184 ? 21.609 11.398 -1.161 1 87.31 184 LYS A C 1
ATOM 1371 O O . LYS A 1 184 ? 21.016 10.648 -0.381 1 87.31 184 LYS A O 1
ATOM 1376 N N . PRO A 1 185 ? 21.703 11.188 -2.557 1 76.69 185 PRO A N 1
ATOM 1377 C CA . PRO A 1 185 ? 21.109 9.953 -3.096 1 76.69 185 PRO A CA 1
ATOM 1378 C C . PRO A 1 185 ? 21.688 8.695 -2.449 1 76.69 185 PRO A C 1
ATOM 1380 O O . PRO A 1 185 ? 22.906 8.594 -2.268 1 76.69 185 PRO A O 1
ATOM 1383 N N . ILE A 1 186 ? 20.859 7.898 -1.896 1 76.25 186 ILE A N 1
ATOM 1384 C CA . ILE A 1 186 ? 21.234 6.562 -1.448 1 76.25 186 ILE A CA 1
ATOM 1385 C C . ILE A 1 186 ? 20.266 5.535 -2.037 1 76.25 186 ILE A C 1
ATOM 1387 O O . ILE A 1 186 ? 19.172 5.887 -2.508 1 76.25 186 ILE A O 1
ATOM 1391 N N . PHE A 1 187 ? 20.828 4.426 -2.234 1 74.56 187 PHE A N 1
ATOM 1392 C CA . PHE A 1 187 ? 19.938 3.383 -2.719 1 74.56 187 PHE A CA 1
ATOM 1393 C C . PHE A 1 187 ? 18.734 3.225 -1.793 1 74.56 187 PHE A C 1
ATOM 1395 O O . PHE A 1 187 ? 18.891 3.158 -0.572 1 74.56 187 PHE A O 1
ATOM 1402 N N . ASN A 1 188 ? 17.578 3.469 -2.377 1 84.88 188 ASN A N 1
ATOM 1403 C CA . ASN A 1 188 ? 16.328 3.268 -1.644 1 84.88 188 ASN A CA 1
ATOM 1404 C C . ASN A 1 188 ? 15.312 2.488 -2.471 1 84.88 188 ASN A C 1
ATOM 1406 O O . ASN A 1 188 ? 15.43 2.408 -3.695 1 84.88 188 ASN A O 1
ATOM 1410 N N . SER A 1 189 ? 14.492 1.727 -1.835 1 92.69 189 SER A N 1
ATOM 1411 C CA . SER A 1 189 ? 13.469 0.924 -2.488 1 92.69 189 SER A CA 1
ATOM 1412 C C . SER A 1 189 ? 12.07 1.392 -2.096 1 92.69 189 SER A C 1
ATOM 1414 O O . SER A 1 189 ? 11.172 0.573 -1.87 1 92.69 189 SER A O 1
ATOM 1416 N N . THR A 1 190 ? 11.883 2.701 -2.049 1 95.62 190 THR A N 1
ATOM 1417 C CA . THR A 1 190 ? 10.664 3.27 -1.487 1 95.62 190 THR A CA 1
ATOM 1418 C C . THR A 1 190 ? 9.453 2.893 -2.334 1 95.62 190 THR A C 1
ATOM 1420 O O . THR A 1 190 ? 8.414 2.508 -1.799 1 95.62 190 THR A O 1
ATOM 1423 N N . THR A 1 191 ? 9.555 3.033 -3.703 1 97.5 191 THR A N 1
ATOM 1424 C CA . THR A 1 191 ? 8.406 2.75 -4.555 1 97.5 191 THR A CA 1
ATOM 1425 C C . THR A 1 191 ? 8.047 1.268 -4.508 1 97.5 191 THR A C 1
ATOM 1427 O O . THR A 1 191 ? 6.875 0.911 -4.41 1 97.5 191 THR A O 1
ATOM 1430 N N . TYR A 1 192 ? 9.078 0.403 -4.477 1 97.38 192 TYR A N 1
ATOM 1431 C CA . TYR A 1 192 ? 8.867 -1.04 -4.438 1 97.38 192 TYR A CA 1
ATOM 1432 C C . TYR A 1 192 ? 8.305 -1.475 -3.09 1 97.38 192 TYR A C 1
ATOM 1434 O O . TYR A 1 192 ? 7.281 -2.166 -3.033 1 97.38 192 TYR A O 1
ATOM 1442 N N . ARG A 1 193 ? 8.922 -1.031 -2.008 1 96.88 193 ARG A N 1
ATOM 1443 C CA . ARG A 1 193 ? 8.484 -1.436 -0.675 1 96.88 193 ARG A CA 1
ATOM 1444 C C . ARG A 1 193 ? 7.055 -0.983 -0.406 1 96.88 193 ARG A C 1
ATOM 1446 O O . ARG A 1 193 ? 6.266 -1.72 0.19 1 96.88 193 ARG A O 1
ATOM 1453 N N . THR A 1 194 ? 6.742 0.229 -0.841 1 98.75 194 THR A N 1
ATOM 1454 C CA . THR A 1 194 ? 5.383 0.743 -0.69 1 98.75 194 THR A CA 1
ATOM 1455 C C . THR A 1 194 ? 4.395 -0.104 -1.483 1 98.75 194 THR A C 1
ATOM 1457 O O . THR A 1 194 ? 3.33 -0.465 -0.973 1 98.75 194 THR A O 1
ATOM 1460 N N . SER A 1 195 ? 4.727 -0.453 -2.715 1 98.81 195 SER A N 1
ATOM 1461 C CA . SER A 1 195 ? 3.844 -1.273 -3.539 1 98.81 195 SER A CA 1
ATOM 1462 C C . SER A 1 195 ? 3.648 -2.658 -2.93 1 98.81 195 SER A C 1
ATOM 1464 O O . SER A 1 195 ? 2.545 -3.207 -2.969 1 98.81 195 SER A O 1
ATOM 1466 N N . LYS A 1 196 ? 4.703 -3.254 -2.387 1 98.81 196 LYS A N 1
ATOM 1467 C CA . LYS A 1 196 ? 4.594 -4.594 -1.818 1 98.81 196 LYS A CA 1
ATOM 1468 C C . LYS A 1 196 ? 3.824 -4.57 -0.501 1 98.81 196 LYS A C 1
ATOM 1470 O O . LYS A 1 196 ? 3.107 -5.52 -0.179 1 98.81 196 LYS A O 1
ATOM 1475 N N . THR A 1 197 ? 3.945 -3.488 0.253 1 98.88 197 THR A N 1
ATOM 1476 C CA . THR A 1 197 ? 3.086 -3.32 1.421 1 98.88 197 THR A CA 1
ATOM 1477 C C . THR A 1 197 ? 1.621 -3.23 1.007 1 98.88 197 THR A C 1
ATOM 1479 O O . THR A 1 197 ? 0.76 -3.879 1.605 1 98.88 197 THR A O 1
ATOM 1482 N N . ALA A 1 198 ? 1.359 -2.416 0.033 1 98.94 198 ALA A N 1
ATOM 1483 C CA . ALA A 1 198 ? 0.01 -2.326 -0.52 1 98.94 198 ALA A CA 1
ATOM 1484 C C . ALA A 1 198 ? -0.487 -3.693 -0.98 1 98.94 198 ALA A C 1
ATOM 1486 O O . ALA A 1 198 ? -1.645 -4.051 -0.748 1 98.94 198 ALA A O 1
ATOM 1487 N N . MET A 1 199 ? 0.383 -4.406 -1.622 1 98.88 199 MET A N 1
ATOM 1488 C CA . MET A 1 199 ? 0.054 -5.742 -2.117 1 98.88 199 MET A CA 1
ATOM 1489 C C . MET A 1 199 ? -0.392 -6.652 -0.977 1 98.88 199 MET A C 1
ATOM 1491 O O . MET A 1 199 ? -1.318 -7.445 -1.139 1 98.88 199 MET A O 1
ATOM 1495 N N . ASN A 1 200 ? 0.304 -6.574 0.176 1 98.88 200 ASN A N 1
ATOM 1496 C CA . ASN A 1 200 ? -0.087 -7.387 1.322 1 98.88 200 ASN A CA 1
ATOM 1497 C C . ASN A 1 200 ? -1.553 -7.176 1.688 1 98.88 200 ASN A C 1
ATOM 1499 O O . ASN A 1 200 ? -2.277 -8.133 1.952 1 98.88 200 ASN A O 1
ATOM 1503 N N . MET A 1 201 ? -1.983 -5.895 1.679 1 98.81 201 MET A N 1
ATOM 1504 C CA . MET A 1 201 ? -3.385 -5.625 1.99 1 98.81 201 MET A CA 1
ATOM 1505 C C . MET A 1 201 ? -4.297 -6.16 0.892 1 98.81 201 MET A C 1
ATOM 1507 O O . MET A 1 201 ? -5.332 -6.766 1.179 1 98.81 201 MET A O 1
ATOM 1511 N N . MET A 1 202 ? -3.943 -5.953 -0.328 1 98.75 202 MET A N 1
ATOM 1512 C CA . MET A 1 202 ? -4.719 -6.469 -1.451 1 98.75 202 MET A CA 1
ATOM 1513 C C . MET A 1 202 ? -4.875 -7.984 -1.353 1 98.75 202 MET A C 1
ATOM 1515 O O . MET A 1 202 ? -5.957 -8.516 -1.596 1 98.75 202 MET A O 1
ATOM 1519 N N . ILE A 1 203 ? -3.814 -8.672 -0.966 1 98.75 203 ILE A N 1
ATOM 1520 C CA . ILE A 1 203 ? -3.846 -10.125 -0.832 1 98.75 203 ILE A CA 1
ATOM 1521 C C . ILE A 1 203 ? -4.773 -10.516 0.315 1 98.75 203 ILE A C 1
ATOM 1523 O O . ILE A 1 203 ? -5.578 -11.445 0.183 1 98.75 203 ILE A O 1
ATOM 1527 N N . LEU A 1 204 ? -4.645 -9.82 1.448 1 98.31 204 LEU A N 1
ATOM 1528 C CA . LEU A 1 204 ? -5.535 -10.117 2.566 1 98.31 204 LEU A CA 1
ATOM 1529 C C . LEU A 1 204 ? -6.992 -9.898 2.176 1 98.31 204 LEU A C 1
ATOM 1531 O O . LEU A 1 204 ? -7.879 -10.617 2.645 1 98.31 204 LEU A O 1
ATO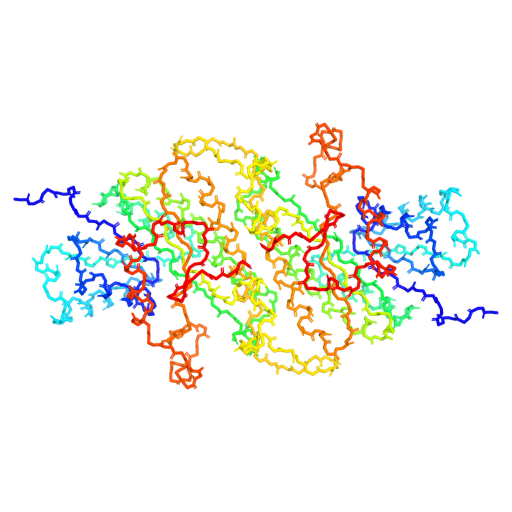M 1535 N N . GLU A 1 205 ? -7.25 -8.914 1.344 1 97.56 205 GLU A N 1
ATOM 1536 C CA . GLU A 1 205 ? -8.609 -8.703 0.845 1 97.56 205 GLU A CA 1
ATOM 1537 C C . GLU A 1 205 ? -9.07 -9.891 0.006 1 97.56 205 GLU A C 1
ATOM 1539 O O . GLU A 1 205 ? -10.25 -10.258 0.037 1 97.56 205 GLU A O 1
ATOM 1544 N N . TRP A 1 206 ? -8.172 -10.508 -0.741 1 98 206 TRP A N 1
ATOM 1545 C CA . TRP A 1 206 ? -8.523 -11.727 -1.462 1 98 206 TRP A CA 1
ATOM 1546 C C . TRP A 1 206 ? -8.789 -12.875 -0.494 1 98 206 TRP A C 1
ATOM 1548 O O . TRP A 1 206 ? -9.719 -13.656 -0.688 1 98 206 TRP A O 1
ATOM 1558 N N . ALA A 1 207 ? -7.891 -12.984 0.512 1 97.69 207 ALA A N 1
ATOM 1559 C CA . ALA A 1 207 ? -8.125 -14 1.532 1 97.69 207 ALA A CA 1
ATOM 1560 C C . ALA A 1 207 ? -9.516 -13.836 2.152 1 97.69 207 ALA A C 1
ATOM 1562 O O . ALA A 1 207 ? -10.242 -14.82 2.32 1 97.69 207 ALA A O 1
ATOM 1563 N N . ARG A 1 208 ? -9.883 -12.594 2.502 1 96 208 ARG A N 1
ATOM 1564 C CA . ARG A 1 208 ? -11.203 -12.289 3.045 1 96 208 ARG A CA 1
ATOM 1565 C C . ARG A 1 208 ? -12.297 -12.648 2.045 1 96 208 ARG A C 1
ATOM 1567 O O . ARG A 1 208 ? -13.273 -13.312 2.396 1 96 208 ARG A O 1
ATOM 1574 N N . THR A 1 209 ? -12.156 -12.25 0.804 1 96.25 209 THR A N 1
ATOM 1575 C CA . THR A 1 209 ? -13.148 -12.406 -0.25 1 96.25 209 THR A CA 1
ATOM 1576 C C . THR A 1 209 ? -13.422 -13.883 -0.529 1 96.25 209 THR A C 1
ATOM 1578 O O . THR A 1 209 ? -14.562 -14.266 -0.796 1 96.25 209 THR A O 1
ATOM 1581 N N . LEU A 1 210 ? -12.391 -14.742 -0.41 1 97.31 210 LEU A N 1
ATOM 1582 C CA . LEU A 1 210 ? -12.516 -16.141 -0.822 1 97.31 210 LEU A CA 1
ATOM 1583 C C . LEU A 1 210 ? -12.562 -17.062 0.391 1 97.31 210 LEU A C 1
ATOM 1585 O O . LEU A 1 210 ? -12.477 -18.281 0.25 1 97.31 210 LEU A O 1
ATOM 1589 N N . LYS A 1 211 ? -12.648 -16.484 1.542 1 95.75 211 LYS A N 1
ATOM 1590 C CA . LYS A 1 211 ? -12.578 -17.25 2.777 1 95.75 211 LYS A CA 1
ATOM 1591 C C . LYS A 1 211 ? -13.617 -18.375 2.783 1 95.75 211 LYS A C 1
ATOM 1593 O O . LYS A 1 211 ? -13.297 -19.516 3.09 1 95.75 211 LYS A O 1
ATOM 1598 N N . ASN A 1 212 ? -14.852 -18.062 2.398 1 96.75 212 ASN A N 1
ATOM 1599 C CA . ASN A 1 212 ? -15.953 -19.016 2.479 1 96.75 212 ASN A CA 1
ATOM 1600 C C . ASN A 1 212 ? -15.977 -19.938 1.269 1 96.75 212 ASN A C 1
ATOM 1602 O O . ASN A 1 212 ? -16.797 -20.859 1.199 1 96.75 212 ASN A O 1
ATOM 1606 N N . ASP A 1 213 ? -15.086 -19.75 0.331 1 98 213 ASP A N 1
ATOM 1607 C CA . ASP A 1 213 ? -14.938 -20.625 -0.826 1 98 213 ASP A CA 1
ATOM 1608 C C . ASP A 1 213 ? -13.867 -21.688 -0.578 1 98 213 ASP A C 1
ATOM 1610 O O . ASP A 1 213 ? -13.531 -22.453 -1.477 1 98 213 ASP A O 1
ATOM 1614 N N . ASN A 1 214 ? -13.242 -21.672 0.573 1 96.25 214 ASN A N 1
ATOM 1615 C CA . ASN A 1 214 ? -12.219 -22.625 0.986 1 96.25 214 ASN A CA 1
ATOM 1616 C C . ASN A 1 214 ? -10.992 -22.562 0.089 1 96.25 214 ASN A C 1
ATOM 1618 O O . ASN A 1 214 ? -10.461 -23.594 -0.327 1 96.25 214 ASN A O 1
ATOM 1622 N N . VAL A 1 215 ? -10.633 -21.391 -0.34 1 97.88 215 VAL A N 1
ATOM 1623 C CA . VAL A 1 215 ? -9.398 -21.156 -1.075 1 97.88 215 VAL A CA 1
ATOM 1624 C C . VAL A 1 215 ? -8.258 -20.891 -0.095 1 97.88 215 VAL A C 1
ATOM 1626 O O . VAL A 1 215 ? -8.414 -20.125 0.857 1 97.88 215 VAL A O 1
ATOM 1629 N N . LYS A 1 216 ? -7.113 -21.578 -0.233 1 97.75 216 LYS A N 1
ATOM 1630 C CA . LYS A 1 216 ? -5.91 -21.266 0.529 1 97.75 216 LYS A CA 1
ATOM 1631 C C . LYS A 1 216 ? -5.121 -20.125 -0.122 1 97.75 216 LYS A C 1
ATOM 1633 O O . LYS A 1 216 ? -4.551 -20.297 -1.201 1 97.75 216 LYS A O 1
ATOM 1638 N N . VAL A 1 217 ? -5.141 -18.969 0.51 1 98.38 217 VAL A N 1
ATOM 1639 C CA . VAL A 1 217 ? -4.422 -17.812 0.005 1 98.38 217 VAL A CA 1
ATOM 1640 C C . VAL A 1 217 ? -3.115 -17.625 0.773 1 98.38 217 VAL A C 1
ATOM 1642 O O . VAL A 1 217 ? -3.123 -17.469 1.995 1 98.38 217 VAL A O 1
ATOM 1645 N N . HIS A 1 218 ? -1.982 -17.703 0.067 1 98.44 218 HIS A N 1
ATOM 1646 C CA . HIS A 1 218 ? -0.674 -17.578 0.702 1 98.44 218 HIS A CA 1
ATOM 1647 C C . HIS A 1 218 ? 0.07 -16.344 0.211 1 98.44 218 HIS A C 1
ATOM 1649 O O . HIS A 1 218 ? 0.074 -16.047 -0.986 1 98.44 218 HIS A O 1
ATOM 1655 N N . LEU A 1 219 ? 0.624 -15.578 1.11 1 98.62 219 LEU A N 1
ATOM 1656 C CA . LEU A 1 219 ? 1.586 -14.508 0.86 1 98.62 219 LEU A CA 1
ATOM 1657 C C . LEU A 1 219 ? 3.006 -14.977 1.161 1 98.62 219 LEU A C 1
ATOM 1659 O O . LEU A 1 219 ? 3.318 -15.328 2.299 1 98.62 219 LEU A O 1
ATOM 1663 N N . ILE A 1 220 ? 3.861 -14.906 0.172 1 98.69 220 ILE A N 1
ATOM 1664 C CA . ILE A 1 220 ? 5.184 -15.5 0.338 1 98.69 220 ILE A CA 1
ATOM 1665 C C . ILE A 1 220 ? 6.258 -14.438 0.132 1 98.69 220 ILE A C 1
ATOM 1667 O O . ILE A 1 220 ? 6.195 -13.664 -0.825 1 98.69 220 ILE A O 1
ATOM 1671 N N . ASP A 1 221 ? 7.148 -14.297 1.023 1 98.31 221 ASP A N 1
ATOM 1672 C CA . ASP A 1 221 ? 8.461 -13.688 0.824 1 98.31 221 ASP A CA 1
ATOM 1673 C C . ASP A 1 221 ? 9.484 -14.734 0.395 1 98.31 221 ASP A C 1
ATOM 1675 O O . ASP A 1 221 ? 9.992 -15.492 1.224 1 98.31 221 ASP A O 1
ATOM 1679 N N . PRO A 1 222 ? 9.789 -14.742 -0.865 1 97 222 PRO A N 1
ATOM 1680 C CA . PRO A 1 222 ? 10.695 -15.789 -1.347 1 97 222 PRO A CA 1
ATOM 1681 C C . PRO A 1 222 ? 12.133 -15.578 -0.877 1 97 222 PRO A C 1
ATOM 1683 O O . PRO A 1 222 ? 12.969 -16.484 -1.021 1 97 222 PRO A O 1
ATOM 1686 N N . GLY A 1 223 ? 12.398 -14.336 -0.281 1 93.94 223 GLY A N 1
ATOM 1687 C CA . GLY A 1 223 ? 13.75 -14.023 0.152 1 93.94 223 GLY A CA 1
ATOM 1688 C C . GLY A 1 223 ? 14.492 -13.117 -0.816 1 93.94 223 GLY A C 1
ATOM 1689 O O . GLY A 1 223 ? 13.953 -12.742 -1.858 1 93.94 223 GLY A O 1
ATOM 1690 N N . PHE A 1 224 ? 15.711 -12.695 -0.403 1 92.81 224 PHE A N 1
ATOM 1691 C CA . PHE A 1 224 ? 16.594 -11.906 -1.248 1 92.81 224 PHE A CA 1
ATOM 1692 C C . PHE A 1 224 ? 17.375 -12.812 -2.199 1 92.81 224 PHE A C 1
ATOM 1694 O O . PHE A 1 224 ? 18.375 -13.422 -1.811 1 92.81 224 PHE A O 1
ATOM 1701 N N . LEU A 1 225 ? 16.844 -12.859 -3.43 1 94.31 225 LEU A N 1
ATOM 1702 C CA . LEU A 1 225 ? 17.344 -13.828 -4.398 1 94.31 225 LEU A CA 1
ATOM 1703 C C . LEU A 1 225 ? 17.969 -13.117 -5.602 1 94.31 225 LEU A C 1
ATOM 1705 O O . LEU A 1 225 ? 17.531 -12.023 -5.973 1 94.31 225 LEU A O 1
ATOM 1709 N N . ALA A 1 226 ? 18.953 -13.719 -6.145 1 92.5 226 ALA A N 1
ATOM 1710 C CA . ALA A 1 226 ? 19.656 -13.164 -7.297 1 92.5 226 ALA A CA 1
ATOM 1711 C C . ALA A 1 226 ? 18.859 -13.398 -8.586 1 92.5 226 ALA A C 1
ATOM 1713 O O . ALA A 1 226 ? 19.188 -14.305 -9.359 1 92.5 226 ALA A O 1
ATOM 1714 N N . THR A 1 227 ? 17.875 -12.484 -8.547 1 83.44 227 THR A N 1
ATOM 1715 C CA . THR A 1 227 ? 17.016 -12.523 -9.719 1 83.44 227 THR A CA 1
ATOM 1716 C C . THR A 1 227 ? 17.234 -11.289 -10.594 1 83.44 227 THR A C 1
ATOM 1718 O O . THR A 1 227 ? 17.969 -10.383 -10.219 1 83.44 227 THR A O 1
ATOM 1721 N N . GLY A 1 228 ? 17.281 -11.141 -11.719 1 83 228 GLY A N 1
ATOM 1722 C CA . GLY A 1 228 ? 17.375 -9.992 -12.609 1 83 228 GLY A CA 1
ATOM 1723 C C . GLY A 1 228 ? 16.297 -8.953 -12.344 1 83 228 GLY A C 1
ATOM 1724 O O . GLY A 1 228 ? 16.141 -8.008 -13.117 1 83 228 GLY A O 1
ATOM 1725 N N . LEU A 1 229 ? 15.57 -9.062 -11.102 1 82 229 LEU A N 1
ATOM 1726 C CA . LEU A 1 229 ? 14.508 -8.109 -10.805 1 82 229 LEU A CA 1
ATOM 1727 C C . LEU A 1 229 ? 15.086 -6.711 -10.594 1 82 229 LEU A C 1
ATOM 1729 O O . LEU A 1 229 ? 16.078 -6.543 -9.883 1 82 229 LEU A O 1
ATOM 1733 N N . GLY A 1 230 ? 14.547 -5.738 -11.203 1 83.88 230 GLY A N 1
ATOM 1734 C CA . GLY A 1 230 ? 15.023 -4.367 -11.117 1 83.88 230 GLY A CA 1
ATOM 1735 C C . GLY A 1 230 ? 16.172 -4.074 -12.062 1 83.88 230 GLY A C 1
ATOM 1736 O O . GLY A 1 230 ? 16.703 -2.957 -12.078 1 83.88 230 GLY A O 1
ATOM 1737 N N . GLY A 1 231 ? 16.641 -5.043 -12.766 1 82 231 GLY A N 1
ATOM 1738 C CA . GLY A 1 231 ? 17.688 -4.832 -13.766 1 82 231 GLY A CA 1
ATOM 1739 C C . GLY A 1 231 ? 19.078 -4.871 -13.188 1 82 231 GLY A C 1
ATOM 1740 O O . GLY A 1 231 ? 20.031 -4.375 -13.797 1 82 231 GLY A O 1
ATOM 1741 N N . ILE A 1 232 ? 19.234 -5.359 -11.969 1 81.31 232 ILE A N 1
ATOM 1742 C CA . ILE A 1 232 ? 20.547 -5.465 -11.336 1 81.31 232 ILE A CA 1
ATOM 1743 C C . ILE A 1 232 ? 21.188 -6.805 -11.703 1 81.31 232 ILE A C 1
ATOM 1745 O O . ILE A 1 232 ? 20.516 -7.844 -11.688 1 81.31 232 ILE A O 1
ATOM 1749 N N . ASP A 1 233 ? 22.359 -6.676 -11.977 1 86.5 233 ASP A N 1
ATOM 1750 C CA . ASP A 1 233 ? 23.109 -7.875 -12.352 1 86.5 233 ASP A CA 1
ATOM 1751 C C . ASP A 1 233 ? 23.125 -8.891 -11.211 1 86.5 233 ASP A C 1
ATOM 1753 O O . ASP A 1 233 ? 23.312 -8.539 -10.055 1 86.5 233 ASP A O 1
ATOM 1757 N N . GLN A 1 234 ? 22.938 -10.156 -11.617 1 87.56 234 GLN A N 1
ATOM 1758 C CA . GLN A 1 234 ? 22.859 -11.234 -10.633 1 87.56 234 GLN A CA 1
ATOM 1759 C C . GLN A 1 234 ? 24.156 -11.336 -9.82 1 87.56 234 GLN A C 1
ATOM 1761 O O . GLN A 1 234 ? 24.109 -11.617 -8.625 1 87.56 234 GLN A O 1
ATOM 1766 N N . ALA A 1 235 ? 25.312 -11.141 -10.445 1 89.44 235 ALA A N 1
ATOM 1767 C CA . ALA A 1 235 ? 26.594 -11.227 -9.766 1 89.44 235 ALA A CA 1
ATOM 1768 C C . ALA A 1 235 ? 26.719 -10.164 -8.68 1 89.44 235 ALA A C 1
ATOM 1770 O O . ALA A 1 235 ? 27.234 -10.43 -7.594 1 89.44 235 ALA A O 1
ATOM 1771 N N . VAL A 1 236 ? 26.156 -9.031 -9.008 1 87 236 VAL A N 1
ATOM 1772 C CA . VAL A 1 236 ? 26.188 -7.93 -8.055 1 87 236 VAL A CA 1
ATOM 1773 C C . VAL A 1 236 ? 25.281 -8.258 -6.859 1 87 236 VAL A C 1
ATOM 1775 O O . VAL A 1 236 ? 25.656 -8.016 -5.711 1 87 236 VAL A O 1
ATOM 1778 N N . LEU A 1 237 ? 24.156 -8.875 -7.137 1 88.62 237 LEU A N 1
ATOM 1779 C CA . LEU A 1 237 ? 23.219 -9.242 -6.082 1 88.62 237 LEU A CA 1
ATOM 1780 C C . LEU A 1 237 ? 23.812 -10.312 -5.172 1 88.62 237 LEU A C 1
ATOM 1782 O O . LEU A 1 237 ? 23.656 -10.25 -3.949 1 88.62 237 LEU A O 1
ATOM 1786 N N . LYS A 1 238 ? 24.516 -11.227 -5.801 1 90.5 238 LYS A N 1
ATOM 1787 C CA . LYS A 1 238 ? 25.156 -12.281 -5.012 1 90.5 238 LYS A CA 1
ATOM 1788 C C . LYS A 1 238 ? 26.219 -11.703 -4.082 1 90.5 238 LYS A C 1
ATOM 1790 O O . LYS A 1 238 ? 26.359 -12.141 -2.939 1 90.5 238 LYS A O 1
ATOM 1795 N N . GLU A 1 239 ? 26.906 -10.703 -4.617 1 89 239 GLU A N 1
ATOM 1796 C CA . GLU A 1 239 ? 27.906 -10.031 -3.797 1 89 239 GLU A CA 1
ATOM 1797 C C . GLU A 1 239 ? 27.266 -9.328 -2.605 1 89 239 GLU A C 1
ATOM 1799 O O . GLU A 1 239 ? 27.875 -9.227 -1.538 1 89 239 GLU A O 1
ATOM 1804 N N . LYS A 1 240 ? 26.047 -9.039 -2.807 1 85.5 240 LYS A N 1
ATOM 1805 C CA . LYS A 1 240 ? 25.328 -8.32 -1.753 1 85.5 240 LYS A CA 1
ATOM 1806 C C . LYS A 1 240 ? 24.594 -9.289 -0.831 1 85.5 240 LYS A C 1
ATOM 1808 O O . LYS A 1 240 ? 23.828 -8.867 0.036 1 85.5 240 LYS A O 1
ATOM 1813 N N . GLY A 1 241 ? 24.688 -10.617 -1.078 1 88.88 241 GLY A N 1
ATOM 1814 C CA . GLY A 1 241 ? 24.156 -11.594 -0.144 1 88.88 241 GLY A CA 1
ATOM 1815 C C . GLY A 1 241 ? 22.891 -12.273 -0.65 1 88.88 241 GLY A C 1
ATOM 1816 O O . GLY A 1 241 ? 22.266 -13.055 0.074 1 88.88 241 GLY A O 1
ATOM 1817 N N . ALA A 1 242 ? 22.531 -11.945 -1.87 1 92.69 242 ALA A N 1
ATOM 1818 C CA . ALA A 1 242 ? 21.359 -12.609 -2.439 1 92.69 242 ALA A CA 1
ATOM 1819 C C . ALA A 1 242 ? 21.609 -14.109 -2.615 1 92.69 242 ALA A C 1
ATOM 1821 O O . ALA A 1 242 ? 22.719 -14.516 -2.996 1 92.69 242 ALA A O 1
ATOM 1822 N N . GLN A 1 243 ? 20.594 -14.914 -2.346 1 95.12 243 GLN A N 1
ATOM 1823 C CA . GLN A 1 243 ? 20.672 -16.359 -2.527 1 95.12 243 GLN A CA 1
ATOM 1824 C C . GLN A 1 243 ? 20.25 -16.766 -3.938 1 95.12 243 GLN A C 1
ATOM 1826 O O . GLN A 1 243 ? 19.766 -15.93 -4.707 1 95.12 243 GLN A O 1
ATOM 1831 N N . ASP A 1 244 ? 20.5 -18.031 -4.25 1 95.94 244 ASP A N 1
ATOM 1832 C CA . ASP A 1 244 ? 20.078 -18.578 -5.531 1 95.94 244 ASP A CA 1
ATOM 1833 C C . ASP A 1 244 ? 18.547 -18.656 -5.617 1 95.94 244 ASP A C 1
ATOM 1835 O O . ASP A 1 244 ? 17.891 -19.047 -4.652 1 95.94 244 ASP A O 1
ATOM 1839 N N . PRO A 1 245 ? 17.984 -18.359 -6.809 1 95.81 245 PRO A N 1
ATOM 1840 C CA . PRO A 1 245 ? 16.531 -18.406 -6.969 1 95.81 245 PRO A CA 1
ATOM 1841 C C . PRO A 1 245 ? 15.938 -19.766 -6.617 1 95.81 245 PRO A C 1
ATOM 1843 O O . PRO A 1 245 ? 14.773 -19.859 -6.234 1 95.81 245 PRO A O 1
ATOM 1846 N N . SER A 1 246 ? 16.766 -20.828 -6.668 1 96.88 246 SER A N 1
ATOM 1847 C CA . SER A 1 246 ? 16.281 -22.172 -6.355 1 96.88 246 SER A CA 1
ATOM 1848 C C . SER A 1 246 ? 15.805 -22.266 -4.914 1 96.88 246 SER A C 1
ATOM 1850 O O . SER A 1 246 ? 14.906 -23.047 -4.602 1 96.88 246 SER A O 1
ATOM 1852 N N . VAL A 1 247 ? 16.391 -21.438 -4.039 1 97.19 247 VAL A N 1
ATOM 1853 C CA . VAL A 1 247 ? 15.969 -21.422 -2.639 1 97.19 247 VAL A CA 1
ATOM 1854 C C . VAL A 1 247 ? 14.508 -20.984 -2.539 1 97.19 247 VAL A C 1
ATOM 1856 O O . VAL A 1 247 ? 13.711 -21.641 -1.861 1 97.19 247 VAL A O 1
ATOM 1859 N N . GLY A 1 248 ? 14.141 -19.984 -3.24 1 97.5 248 GLY A N 1
ATOM 1860 C CA . GLY A 1 248 ? 12.766 -19.531 -3.271 1 97.5 248 GLY A CA 1
ATOM 1861 C C . GLY A 1 248 ? 11.82 -20.516 -3.941 1 97.5 248 GLY A C 1
ATOM 1862 O O . GLY A 1 248 ? 10.719 -20.766 -3.441 1 97.5 248 GLY A O 1
ATOM 1863 N N . GLY A 1 249 ? 12.281 -21.062 -5.102 1 98.12 249 GLY A N 1
ATOM 1864 C CA . GLY A 1 249 ? 11.469 -22.031 -5.809 1 98.12 249 GLY A CA 1
ATOM 1865 C C . GLY A 1 249 ? 11.086 -23.234 -4.949 1 98.12 249 GLY A C 1
ATOM 1866 O O . GLY A 1 249 ? 9.93 -23.656 -4.949 1 98.12 249 GLY A O 1
ATOM 1867 N N . LYS A 1 250 ? 12.086 -23.75 -4.199 1 97.88 250 LYS A N 1
ATOM 1868 C CA . LYS A 1 250 ? 11.852 -24.891 -3.326 1 97.88 250 LYS A CA 1
ATOM 1869 C C . LYS A 1 250 ? 10.875 -24.547 -2.207 1 97.88 250 LYS A C 1
ATOM 1871 O O . LYS A 1 250 ? 10.039 -25.359 -1.819 1 97.88 250 LYS A O 1
ATOM 1876 N N . PHE A 1 251 ? 10.969 -23.344 -1.677 1 98.38 251 PHE A N 1
ATOM 1877 C CA . PHE A 1 251 ? 10.055 -22.906 -0.626 1 98.38 251 PHE A CA 1
ATOM 1878 C C . PHE A 1 251 ? 8.625 -22.828 -1.152 1 98.38 251 PHE A C 1
ATOM 1880 O O . PHE A 1 251 ? 7.699 -23.344 -0.53 1 98.38 251 PHE A O 1
ATOM 1887 N N . ILE A 1 252 ? 8.438 -22.188 -2.324 1 98.38 252 ILE A N 1
ATOM 1888 C CA . ILE A 1 252 ? 7.113 -22.047 -2.928 1 98.38 252 ILE A CA 1
ATOM 1889 C C . ILE A 1 252 ? 6.523 -23.438 -3.195 1 98.38 252 ILE A C 1
ATOM 1891 O O . ILE A 1 252 ? 5.348 -23.672 -2.914 1 98.38 252 ILE A O 1
ATOM 1895 N N . LYS A 1 253 ? 7.344 -24.375 -3.715 1 98.25 253 LYS A N 1
ATOM 1896 C CA . LYS A 1 253 ? 6.898 -25.75 -3.938 1 98.25 253 LYS A CA 1
ATOM 1897 C C . LYS A 1 253 ? 6.41 -26.391 -2.641 1 98.25 253 LYS A C 1
ATOM 1899 O O . LYS A 1 253 ? 5.371 -27.062 -2.623 1 98.25 253 LYS A O 1
ATOM 1904 N N . SER A 1 254 ? 7.168 -26.188 -1.561 1 97.88 254 SER A N 1
ATOM 1905 C CA . SER A 1 254 ? 6.75 -26.766 -0.283 1 97.88 254 SER A CA 1
ATOM 1906 C C . SER A 1 254 ? 5.395 -26.219 0.152 1 97.88 254 SER A C 1
ATOM 1908 O O . SER A 1 254 ? 4.59 -26.938 0.748 1 97.88 254 SER A O 1
ATOM 1910 N N . VAL A 1 255 ? 5.105 -24.938 -0.124 1 97.62 255 VAL A N 1
ATOM 1911 C CA . VAL A 1 255 ? 3.824 -24.312 0.198 1 97.62 255 VAL A CA 1
ATOM 1912 C C . VAL A 1 255 ? 2.727 -24.922 -0.676 1 97.62 255 VAL A C 1
ATOM 1914 O O . VAL A 1 255 ? 1.631 -25.219 -0.193 1 97.62 255 VAL A O 1
ATOM 1917 N N . ILE A 1 256 ? 2.994 -25.141 -1.994 1 97.06 256 ILE A N 1
ATOM 1918 C CA . ILE A 1 256 ? 2.051 -25.766 -2.91 1 97.06 256 ILE A CA 1
ATOM 1919 C C . ILE A 1 256 ? 1.669 -27.156 -2.387 1 97.06 256 ILE A C 1
ATOM 1921 O O . ILE A 1 256 ? 0.507 -27.547 -2.473 1 97.06 256 ILE A O 1
ATOM 1925 N N . ASP A 1 257 ? 2.654 -27.812 -1.741 1 96.5 257 ASP A N 1
ATOM 1926 C CA . ASP A 1 257 ? 2.449 -29.172 -1.256 1 96.5 257 ASP A CA 1
ATOM 1927 C C . ASP A 1 257 ? 1.731 -29.172 0.092 1 96.5 257 ASP A C 1
ATOM 1929 O O . ASP A 1 257 ? 1.392 -30.234 0.62 1 96.5 257 ASP A O 1
ATOM 1933 N N . GLY A 1 258 ? 1.645 -28.047 0.731 1 96.19 258 GLY A N 1
ATOM 1934 C CA . GLY A 1 258 ? 0.794 -27.969 1.908 1 96.19 258 GLY A CA 1
ATOM 1935 C C . GLY A 1 258 ? 1.568 -27.719 3.188 1 96.19 258 GLY A C 1
ATOM 1936 O O . GLY A 1 258 ? 0.987 -27.688 4.273 1 96.19 258 GLY A O 1
ATOM 1937 N N . ALA A 1 259 ? 2.922 -27.422 3.119 1 95.62 259 ALA A N 1
ATOM 1938 C CA . ALA A 1 259 ? 3.773 -27.281 4.297 1 95.62 259 ALA A CA 1
ATOM 1939 C C . ALA A 1 259 ? 3.318 -26.109 5.164 1 95.62 259 ALA A C 1
ATOM 1941 O O . ALA A 1 259 ? 3.549 -26.109 6.375 1 95.62 259 ALA A O 1
ATOM 1942 N N . ARG A 1 260 ? 2.613 -25.172 4.609 1 97.12 260 ARG A N 1
ATOM 1943 C CA . ARG A 1 260 ? 2.256 -23.969 5.352 1 97.12 260 ARG A CA 1
ATOM 1944 C C . ARG A 1 260 ? 0.75 -23.734 5.32 1 97.12 260 ARG A C 1
ATOM 1946 O O . ARG A 1 260 ? 0.292 -22.594 5.41 1 97.12 260 ARG A O 1
ATOM 1953 N N . ASP A 1 261 ? -0.048 -24.734 5.305 1 96.88 261 ASP A N 1
ATOM 1954 C CA . ASP A 1 261 ? -1.499 -24.641 5.172 1 96.88 261 ASP A CA 1
ATOM 1955 C C . ASP A 1 261 ? -2.119 -23.969 6.398 1 96.88 261 ASP A C 1
ATOM 1957 O O . ASP A 1 261 ? -3.225 -23.438 6.324 1 96.88 261 ASP A O 1
ATOM 1961 N N . GLU A 1 262 ? -1.38 -23.953 7.496 1 96.06 262 GLU A N 1
ATOM 1962 C CA . GLU A 1 262 ? -1.901 -23.344 8.719 1 96.06 262 GLU A CA 1
ATOM 1963 C C . GLU A 1 262 ? -1.558 -21.859 8.789 1 96.06 262 GLU A C 1
ATOM 1965 O O . GLU A 1 262 ? -2.059 -21.141 9.656 1 96.06 262 GLU A O 1
ATOM 1970 N N . ASP A 1 263 ? -0.707 -21.359 7.898 1 95.62 263 ASP A N 1
ATOM 1971 C CA . ASP A 1 263 ? -0.219 -19.984 7.93 1 95.62 263 ASP A CA 1
ATOM 1972 C C . ASP A 1 263 ? -0.851 -19.156 6.816 1 95.62 263 ASP A C 1
ATOM 1974 O O . ASP A 1 263 ? -0.152 -18.438 6.098 1 95.62 263 ASP A O 1
ATOM 1978 N N . VAL A 1 264 ? -2.18 -19.359 6.77 1 90.5 264 VAL A N 1
ATOM 1979 C CA . VAL A 1 264 ? -2.867 -18.5 5.809 1 90.5 264 VAL A CA 1
ATOM 1980 C C . VAL A 1 264 ? -3.068 -17.109 6.41 1 90.5 264 VAL A C 1
ATOM 1982 O O . VAL A 1 264 ? -3.029 -16.953 7.633 1 90.5 264 VAL A O 1
ATOM 1985 N N . GLU A 1 265 ? -3.09 -16.016 5.59 1 91.31 265 GLU A N 1
ATOM 1986 C CA . GLU A 1 265 ? -3.305 -14.617 5.984 1 91.31 265 GLU A CA 1
ATOM 1987 C C . GLU A 1 265 ? -2.104 -14.07 6.75 1 91.31 265 GLU A C 1
ATOM 1989 O O . GLU A 1 265 ? -2.258 -13.227 7.637 1 91.31 265 GLU A O 1
ATOM 1994 N N . LYS A 1 266 ? -0.969 -14.758 6.582 1 96.94 266 LYS A N 1
ATOM 1995 C CA . LYS A 1 266 ? 0.315 -14.305 7.113 1 96.94 266 LYS A CA 1
ATOM 1996 C C . LYS A 1 266 ? 1.354 -14.18 6 1 96.94 266 LYS A C 1
ATOM 1998 O O . LYS A 1 266 ? 1.301 -14.906 5.008 1 96.94 266 LYS A O 1
ATOM 2003 N N . LEU A 1 267 ? 2.189 -13.258 6.172 1 98.25 267 LEU A N 1
ATOM 2004 C CA . LEU A 1 267 ? 3.367 -13.227 5.309 1 98.25 267 LEU A CA 1
ATOM 2005 C C . LEU A 1 267 ? 4.41 -14.234 5.773 1 98.25 267 LEU A C 1
ATOM 2007 O O . LEU A 1 267 ? 4.93 -14.133 6.887 1 98.25 267 LEU A O 1
ATOM 2011 N N . ILE A 1 268 ? 4.711 -15.242 4.891 1 98.62 268 ILE A N 1
ATOM 2012 C CA . ILE A 1 268 ? 5.582 -16.328 5.32 1 98.62 268 ILE A CA 1
ATOM 2013 C C . ILE A 1 268 ? 6.871 -16.312 4.5 1 98.62 268 ILE A C 1
ATOM 2015 O O . ILE A 1 268 ? 6.848 -16.016 3.303 1 98.62 268 ILE A O 1
ATOM 2019 N N . SER A 1 269 ? 7.984 -16.547 5.125 1 97.94 269 SER A N 1
ATOM 2020 C CA . SER A 1 269 ? 9.297 -16.766 4.527 1 97.94 269 SER A CA 1
ATOM 2021 C C . SER A 1 269 ? 9.875 -18.109 4.945 1 97.94 269 SER A C 1
ATOM 2023 O O . SER A 1 269 ? 9.266 -18.828 5.738 1 97.94 269 SER A O 1
ATOM 2025 N N . GLN A 1 270 ? 11.008 -18.453 4.336 1 95.81 270 GLN A N 1
ATOM 2026 C CA . GLN A 1 270 ? 11.672 -19.688 4.734 1 95.81 270 GLN A CA 1
ATOM 2027 C C . GLN A 1 270 ? 12.023 -19.672 6.219 1 95.81 270 GLN A C 1
ATOM 2029 O O . GLN A 1 270 ? 12.062 -20.719 6.863 1 95.81 270 GLN A O 1
ATOM 2034 N N . GLU A 1 271 ? 12.18 -18.484 6.777 1 94.75 271 GLU A N 1
ATOM 2035 C CA . GLU A 1 271 ? 12.633 -18.344 8.156 1 94.75 271 GLU A CA 1
ATOM 2036 C C . GLU A 1 271 ? 11.453 -18.25 9.117 1 94.75 271 GLU A C 1
ATOM 2038 O O . GLU A 1 271 ? 11.633 -18.266 10.336 1 94.75 271 GLU A O 1
ATOM 2043 N N . GLY A 1 272 ? 10.289 -18.203 8.625 1 96.75 272 GLY A N 1
ATOM 2044 C CA . GLY A 1 272 ? 9.117 -18.109 9.484 1 96.75 272 GLY A CA 1
ATOM 2045 C C . GLY A 1 272 ? 8.156 -17.016 9.07 1 96.75 272 GLY A C 1
ATOM 2046 O O . GLY A 1 272 ? 8.086 -16.672 7.891 1 96.75 272 GLY A O 1
ATOM 2047 N N . ILE A 1 273 ? 7.375 -16.594 10.031 1 97.69 273 ILE A N 1
ATOM 2048 C CA . ILE A 1 273 ? 6.375 -15.555 9.773 1 97.69 273 ILE A CA 1
ATOM 2049 C C . ILE A 1 273 ? 7.035 -14.18 9.812 1 97.69 273 ILE A C 1
ATOM 2051 O O . ILE A 1 273 ? 7.781 -13.867 10.75 1 97.69 273 ILE A O 1
ATOM 2055 N N . VAL A 1 274 ? 6.852 -13.398 8.781 1 97.38 274 VAL A N 1
ATOM 2056 C CA . VAL A 1 274 ? 7.305 -12.008 8.734 1 97.38 274 VAL A CA 1
ATOM 2057 C C . VAL A 1 274 ? 6.266 -11.109 9.391 1 97.38 274 VAL A C 1
ATOM 2059 O O . VAL A 1 274 ? 5.086 -11.148 9.039 1 97.38 274 VAL A O 1
ATOM 2062 N N . PRO A 1 275 ? 6.707 -10.367 10.391 1 96.5 275 PRO A N 1
ATOM 2063 C CA . PRO A 1 275 ? 5.719 -9.516 11.047 1 96.5 275 PRO A CA 1
ATOM 2064 C C . PRO A 1 275 ? 5.105 -8.484 10.102 1 96.5 275 PRO A C 1
ATOM 2066 O O . PRO A 1 275 ? 5.766 -8.039 9.164 1 96.5 275 PRO A O 1
ATOM 2069 N N . TRP A 1 276 ? 3.82 -8.234 10.367 1 96.38 276 TRP A N 1
ATOM 2070 C CA . TRP A 1 276 ? 3.215 -7.184 9.562 1 96.38 276 TRP A CA 1
ATOM 2071 C C . TRP A 1 276 ? 3.938 -5.855 9.773 1 96.38 276 TRP A C 1
ATOM 2073 O O . TRP A 1 276 ? 4.102 -5.074 8.836 1 96.38 276 TRP A O 1
ATOM 2083 N N . MET B 1 1 ? 6.48 43.406 22.234 1 28.86 1 MET B N 1
ATOM 2084 C CA . MET B 1 1 ? 6.352 42.906 20.875 1 28.86 1 MET B CA 1
ATOM 2085 C C . MET B 1 1 ? 6.648 41.406 20.828 1 28.86 1 MET B C 1
ATOM 2087 O O . MET B 1 1 ? 7.793 41 21.016 1 28.86 1 MET B O 1
ATOM 2091 N N . SER B 1 2 ? 5.906 40.562 21.375 1 37.16 2 SER B N 1
ATOM 2092 C CA . SER B 1 2 ? 6.148 39.156 21.719 1 37.16 2 SER B CA 1
ATOM 2093 C C . SER B 1 2 ? 6.863 38.438 20.578 1 37.16 2 SER B C 1
ATOM 2095 O O . SER B 1 2 ? 6.441 38.5 19.422 1 37.16 2 SER B O 1
ATOM 2097 N N . SER B 1 3 ? 8.141 38.125 20.484 1 38.59 3 SER B N 1
ATOM 2098 C CA . SER B 1 3 ? 9.109 37.781 19.453 1 38.59 3 SER B CA 1
ATOM 2099 C C . SER B 1 3 ? 8.531 36.812 18.438 1 38.59 3 SER B C 1
ATOM 2101 O O . SER B 1 3 ? 7.723 35.938 18.812 1 38.59 3 SER B O 1
ATOM 2103 N N . SER B 1 4 ? 8.445 37.094 16.984 1 45.66 4 SER B N 1
ATOM 2104 C CA . SER B 1 4 ? 8.188 36.406 15.734 1 45.66 4 SER B CA 1
ATOM 2105 C C . SER B 1 4 ? 8.484 34.938 15.852 1 45.66 4 SER B C 1
ATOM 2107 O O . SER B 1 4 ? 7.906 34.094 15.133 1 45.66 4 SER B O 1
ATOM 2109 N N . SER B 1 5 ? 9.477 34.656 16.75 1 53.62 5 SER B N 1
ATOM 2110 C CA . SER B 1 5 ? 10.094 33.344 17.047 1 53.62 5 SER B CA 1
ATOM 2111 C C . SER B 1 5 ? 9.133 32.438 17.812 1 53.62 5 SER B C 1
ATOM 2113 O O . SER B 1 5 ? 9.344 31.234 17.875 1 53.62 5 SER B O 1
ATOM 2115 N N . ASP B 1 6 ? 7.988 33.031 18.297 1 72.44 6 ASP B N 1
ATOM 2116 C CA . ASP B 1 6 ? 7.188 32.25 19.234 1 72.44 6 ASP B CA 1
ATOM 2117 C C . ASP B 1 6 ? 5.902 31.734 18.578 1 72.44 6 ASP B C 1
ATOM 2119 O O . ASP B 1 6 ? 5.16 30.953 19.172 1 72.44 6 ASP B O 1
ATOM 2123 N N . ASN B 1 7 ? 5.676 32.188 17.297 1 90.56 7 ASN B N 1
ATOM 2124 C CA . ASN B 1 7 ? 4.445 31.766 16.625 1 90.56 7 ASN B CA 1
ATOM 2125 C C . ASN B 1 7 ? 4.633 30.453 15.875 1 90.56 7 ASN B C 1
ATOM 2127 O O . ASN B 1 7 ? 5.555 30.312 15.07 1 90.56 7 ASN B O 1
ATOM 2131 N N . LEU B 1 8 ? 3.805 29.547 16.25 1 95.69 8 LEU B N 1
ATOM 2132 C CA . LEU B 1 8 ? 3.85 28.25 15.578 1 95.69 8 LEU B CA 1
ATOM 2133 C C . LEU B 1 8 ? 3.168 28.328 14.211 1 95.69 8 LEU B C 1
ATOM 2135 O O . LEU B 1 8 ? 2.027 28.797 14.109 1 95.69 8 LEU B O 1
ATOM 2139 N N . VAL B 1 9 ? 3.891 27.969 13.125 1 98.31 9 VAL B N 1
ATOM 2140 C CA . VAL B 1 9 ? 3.297 27.891 11.789 1 98.31 9 VAL B CA 1
ATOM 2141 C C . VAL B 1 9 ? 2.855 26.469 11.5 1 98.31 9 VAL B C 1
ATOM 2143 O O . VAL B 1 9 ? 3.689 25.562 11.383 1 98.31 9 VAL B O 1
ATOM 2146 N N . ILE B 1 10 ? 1.541 26.25 11.383 1 98.62 10 ILE B N 1
ATOM 2147 C CA . ILE B 1 10 ? 0.936 24.938 11.141 1 98.62 10 ILE B CA 1
ATOM 2148 C C . ILE B 1 10 ? 0.289 24.906 9.758 1 98.62 10 ILE B C 1
ATOM 2150 O O . ILE B 1 10 ? -0.528 25.781 9.438 1 98.62 10 ILE B O 1
ATOM 2154 N N . LEU B 1 11 ? 0.723 24.047 8.898 1 98.94 11 LEU B N 1
ATOM 2155 C CA . LEU B 1 11 ? 0.146 23.875 7.57 1 98.94 11 LEU B CA 1
ATOM 2156 C C . LEU B 1 11 ? -0.669 22.594 7.492 1 98.94 11 LEU B C 1
ATOM 2158 O O . LEU B 1 11 ? -0.147 21.5 7.742 1 98.94 11 LEU B O 1
ATOM 2162 N N . ILE B 1 12 ? -1.96 22.719 7.172 1 98.88 12 ILE B N 1
ATOM 2163 C CA . ILE B 1 12 ? -2.883 21.594 7.113 1 98.88 12 ILE B CA 1
ATOM 2164 C C . ILE B 1 12 ? -3.465 21.469 5.707 1 98.88 12 ILE B C 1
ATOM 2166 O O . ILE B 1 12 ? -4.121 22.391 5.219 1 98.88 12 ILE B O 1
ATOM 2170 N N . THR B 1 13 ? -3.248 20.328 5.027 1 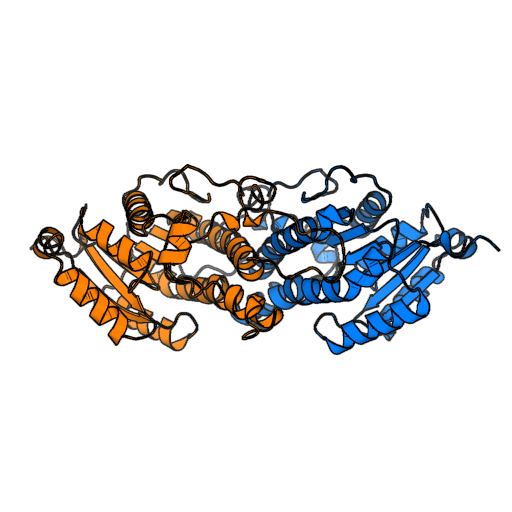98.88 13 THR B N 1
ATOM 2171 C CA . THR B 1 13 ? -3.928 20.094 3.76 1 98.88 13 THR B CA 1
ATOM 2172 C C . THR B 1 13 ? -5.371 19.656 3.994 1 98.88 13 THR B C 1
ATOM 2174 O O . THR B 1 13 ? -5.656 18.891 4.926 1 98.88 13 THR B O 1
ATOM 2177 N N . GLY B 1 14 ? -6.25 20.141 3.182 1 97.62 14 GLY B N 1
ATOM 2178 C CA . GLY B 1 14 ? -7.652 19.812 3.363 1 97.62 14 GLY B CA 1
ATOM 2179 C C . GLY B 1 14 ? -8.219 20.328 4.68 1 97.62 14 GLY B C 1
ATOM 2180 O O . GLY B 1 14 ? -8.859 19.562 5.414 1 97.62 14 GLY B O 1
ATOM 2181 N N . GLY B 1 15 ? -7.957 21.562 5.023 1 97.81 15 GLY B N 1
ATOM 2182 C CA . GLY B 1 15 ? -8.305 22.078 6.336 1 97.81 15 GLY B CA 1
ATOM 2183 C C . GLY B 1 15 ? -9.672 22.75 6.371 1 97.81 15 GLY B C 1
ATOM 2184 O O . GLY B 1 15 ? -10.133 23.172 7.4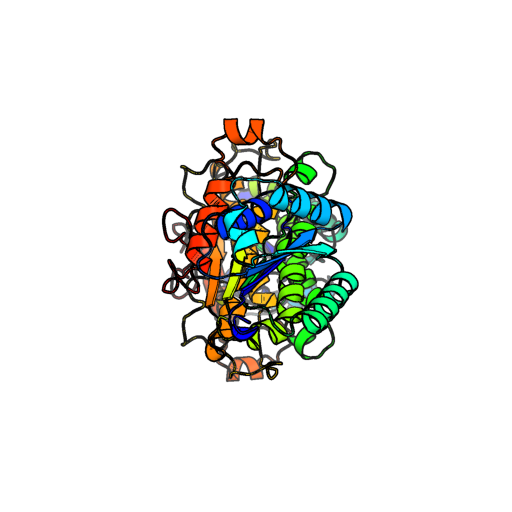34 1 97.81 15 GLY B O 1
ATOM 2185 N N . ASN B 1 16 ? -10.414 22.797 5.223 1 96.75 16 ASN B N 1
ATOM 2186 C CA . ASN B 1 16 ? -11.648 23.578 5.129 1 96.75 16 ASN B CA 1
ATOM 2187 C C . ASN B 1 16 ? -12.844 22.797 5.652 1 96.75 16 ASN B C 1
ATOM 2189 O O . ASN B 1 16 ? -13.898 23.375 5.918 1 96.75 16 ASN B O 1
ATOM 2193 N N . THR B 1 17 ? -12.797 21.469 5.77 1 94.81 17 THR B N 1
ATOM 2194 C CA . THR B 1 17 ? -13.891 20.641 6.262 1 94.81 17 THR B CA 1
ATOM 2195 C C . THR B 1 17 ? -13.359 19.422 7.012 1 94.81 17 THR B C 1
ATOM 2197 O O . THR B 1 17 ? -12.148 19.281 7.18 1 94.81 17 THR B O 1
ATOM 2200 N N . GLY B 1 18 ? -14.234 18.719 7.605 1 95.56 18 GLY B N 1
ATOM 2201 C CA . GLY B 1 18 ? -13.898 17.422 8.164 1 95.56 18 GLY B CA 1
ATOM 2202 C C . GLY B 1 18 ? -12.875 17.484 9.281 1 95.56 18 GLY B C 1
ATOM 2203 O O . GLY B 1 18 ? -12.977 18.328 10.172 1 95.56 18 GLY B O 1
ATOM 2204 N N . ILE B 1 19 ? -11.93 16.578 9.234 1 97.44 19 ILE B N 1
ATOM 2205 C CA . ILE B 1 19 ? -10.945 16.391 10.297 1 97.44 19 ILE B CA 1
ATOM 2206 C C . ILE B 1 19 ? -10 17.594 10.344 1 97.44 19 ILE B C 1
ATOM 2208 O O . ILE B 1 19 ? -9.617 18.047 11.43 1 97.44 19 ILE B O 1
ATOM 2212 N N . GLY B 1 20 ? -9.625 18.125 9.148 1 98.19 20 GLY B N 1
ATOM 2213 C CA . GLY B 1 20 ? -8.766 19.297 9.117 1 98.19 20 GLY B CA 1
ATOM 2214 C C . GLY B 1 20 ? -9.375 20.5 9.797 1 98.19 20 GLY B C 1
ATOM 2215 O O . GLY B 1 20 ? -8.703 21.188 10.57 1 98.19 20 GLY B O 1
ATOM 2216 N N . TYR B 1 21 ? -10.633 20.734 9.5 1 98.25 21 TYR B N 1
ATOM 2217 C CA . TYR B 1 21 ? -11.359 21.828 10.133 1 98.25 21 TYR B CA 1
ATOM 2218 C C . TYR B 1 21 ? -11.453 21.625 11.633 1 98.25 21 TYR B C 1
ATOM 2220 O O . TYR B 1 21 ? -11.172 22.547 12.414 1 98.25 21 TYR B O 1
ATOM 2228 N N . ALA B 1 22 ? -11.805 20.422 12.031 1 98.12 22 ALA B N 1
ATOM 2229 C CA . ALA B 1 22 ? -11.953 20.094 13.445 1 98.12 22 ALA B CA 1
ATOM 2230 C C . ALA B 1 22 ? -10.625 20.219 14.18 1 98.12 22 ALA B C 1
ATOM 2232 O O . ALA B 1 22 ? -10.586 20.609 15.352 1 98.12 22 ALA B O 1
ATOM 2233 N N . THR B 1 23 ? -9.539 19.875 13.5 1 98.5 23 THR B N 1
ATOM 2234 C CA . THR B 1 23 ? -8.211 20.016 14.086 1 98.5 23 THR B CA 1
ATOM 2235 C C . THR B 1 23 ? -7.887 21.484 14.336 1 98.5 23 THR B C 1
ATOM 2237 O O . THR B 1 23 ? -7.406 21.859 15.414 1 98.5 23 THR B O 1
ATOM 2240 N N . THR B 1 24 ? -8.188 22.297 13.352 1 98.62 24 THR B N 1
ATOM 2241 C CA . THR B 1 24 ? -7.969 23.734 13.492 1 98.62 24 THR B CA 1
ATOM 2242 C C . THR B 1 24 ? -8.773 24.297 14.664 1 98.62 24 THR B C 1
ATOM 2244 O O . THR B 1 24 ? -8.25 25.047 15.484 1 98.62 24 THR B O 1
ATOM 2247 N N . GLN B 1 25 ? -10.016 23.844 14.758 1 98.31 25 GLN B N 1
ATOM 2248 C CA . GLN B 1 25 ? -10.875 24.266 15.859 1 98.31 25 GLN B CA 1
ATOM 2249 C C . GLN B 1 25 ? -10.273 23.859 17.203 1 98.31 25 GLN B C 1
ATOM 2251 O O . GLN B 1 25 ? -10.266 24.641 18.156 1 98.31 25 GLN B O 1
ATOM 2256 N N . ALA B 1 26 ? -9.789 22.672 17.281 1 98.06 26 ALA B N 1
ATOM 2257 C CA . ALA B 1 26 ? -9.219 22.156 18.516 1 98.06 26 ALA B CA 1
ATOM 2258 C C . ALA B 1 26 ? -7.984 22.953 18.922 1 98.06 26 ALA B C 1
ATOM 2260 O O . ALA B 1 26 ? -7.809 23.281 20.094 1 98.06 26 ALA B O 1
ATOM 2261 N N . ILE B 1 27 ? -7.109 23.312 17.984 1 98 27 ILE B N 1
ATOM 2262 C CA . ILE B 1 27 ? -5.895 24.078 18.25 1 98 27 ILE B CA 1
ATOM 2263 C C . ILE B 1 27 ? -6.258 25.453 18.797 1 98 27 ILE B C 1
ATOM 2265 O O . ILE B 1 27 ? -5.684 25.922 19.781 1 98 27 ILE B O 1
ATOM 2269 N N . LEU B 1 28 ? -7.266 26.094 18.188 1 98.06 28 LEU B N 1
ATOM 2270 C CA . LEU B 1 28 ? -7.66 27.453 18.562 1 98.06 28 LEU B CA 1
ATOM 2271 C C . LEU B 1 28 ? -8.406 27.469 19.891 1 98.06 28 LEU B C 1
ATOM 2273 O O . LEU B 1 28 ? -8.367 28.453 20.625 1 98.06 28 LEU B O 1
ATOM 2277 N N . SER B 1 29 ? -9.062 26.359 20.203 1 97.06 29 SER B N 1
ATOM 2278 C CA . SER B 1 29 ? -9.852 26.297 21.438 1 97.06 29 SER B CA 1
ATOM 2279 C C . SER B 1 29 ? -8.961 26.234 22.672 1 97.06 29 SER B C 1
ATOM 2281 O O . SER B 1 29 ? -9.375 26.641 23.766 1 97.06 29 SER B O 1
ATOM 2283 N N . SER B 1 30 ? -7.742 25.688 22.547 1 91 30 SER B N 1
ATOM 2284 C CA . SER B 1 30 ? -6.797 25.594 23.656 1 91 30 SER B CA 1
ATOM 2285 C C . SER B 1 30 ? -5.359 25.781 23.172 1 91 30 SER B C 1
ATOM 2287 O O . SER B 1 30 ? -4.57 24.828 23.203 1 91 30 SER B O 1
ATOM 2289 N N . PRO B 1 31 ? -5.078 27.016 22.859 1 86.19 31 PRO B N 1
ATOM 2290 C CA .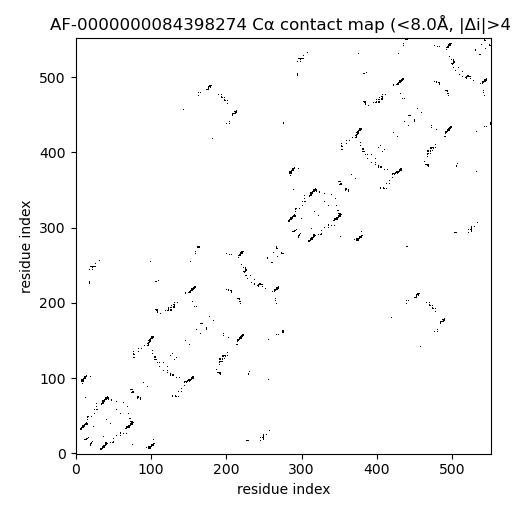 PRO B 1 31 ? -3.74 27.234 22.297 1 86.19 31 PRO B CA 1
ATOM 2291 C C . PRO B 1 31 ? -2.641 27.156 23.359 1 86.19 31 PRO B C 1
ATOM 2293 O O . PRO B 1 31 ? -2.816 27.656 24.469 1 86.19 31 PRO B O 1
ATOM 2296 N N . SER B 1 32 ? -1.634 26.375 23.125 1 82.25 32 SER B N 1
ATOM 2297 C CA . SER B 1 32 ? -0.451 26.375 23.984 1 82.25 32 SER B CA 1
ATOM 2298 C C . SER B 1 32 ? 0.421 27.594 23.719 1 82.25 32 SER B C 1
ATOM 2300 O O . SER B 1 32 ? 1.086 28.109 24.625 1 82.25 32 SER B O 1
ATOM 2302 N N . LYS B 1 33 ? 0.488 28.031 22.578 1 88.31 33 LYS B N 1
ATOM 2303 C CA . LYS B 1 33 ? 1.153 29.234 22.047 1 88.31 33 LYS B CA 1
ATOM 2304 C C . LYS B 1 33 ? 0.389 29.812 20.859 1 88.31 33 LYS B C 1
ATOM 2306 O O . LYS B 1 33 ? -0.43 29.125 20.25 1 88.31 33 LYS B O 1
ATOM 2311 N N . PRO B 1 34 ? 0.619 31.109 20.625 1 94.69 34 PRO B N 1
ATOM 2312 C CA . PRO B 1 34 ? -0.004 31.641 19.406 1 94.69 34 PRO B CA 1
ATOM 2313 C C . PRO B 1 34 ? 0.427 30.891 18.156 1 94.69 34 PRO B C 1
ATOM 2315 O O . PRO B 1 34 ? 1.59 30.484 18.031 1 94.69 34 PRO B O 1
ATOM 2318 N N . SER B 1 35 ? -0.536 30.625 17.281 1 96.12 35 SER B N 1
ATOM 2319 C CA . SER B 1 35 ? -0.26 29.859 16.078 1 96.12 35 SER B CA 1
ATOM 2320 C C . SER B 1 35 ? -0.844 30.531 14.836 1 96.12 35 SER B C 1
ATOM 2322 O O . SER B 1 35 ? -1.886 31.188 14.914 1 96.12 35 SER B O 1
ATOM 2324 N N . THR B 1 36 ? -0.063 30.484 13.789 1 97.94 36 THR B N 1
ATOM 2325 C CA . THR B 1 36 ? -0.601 30.734 12.453 1 97.94 36 THR B CA 1
ATOM 2326 C C . THR B 1 36 ? -0.959 29.422 11.766 1 97.94 36 THR B C 1
ATOM 2328 O O . THR B 1 36 ? -0.075 28.641 11.414 1 97.94 36 THR B O 1
ATOM 2331 N N . ILE B 1 37 ? -2.264 29.188 11.586 1 98.62 37 ILE B N 1
ATOM 2332 C CA . ILE B 1 37 ? -2.734 27.938 10.992 1 98.62 37 ILE B CA 1
ATOM 2333 C C . ILE B 1 37 ? -3.117 28.188 9.531 1 98.62 37 ILE B C 1
ATOM 2335 O O . ILE B 1 37 ? -4.098 28.875 9.25 1 98.62 37 ILE B O 1
ATOM 2339 N N . ILE B 1 38 ? -2.311 27.641 8.633 1 98.88 38 ILE B N 1
ATOM 2340 C CA . ILE B 1 38 ? -2.592 27.703 7.199 1 98.88 38 ILE B CA 1
ATOM 2341 C C . ILE B 1 38 ? -3.49 26.531 6.801 1 98.88 38 ILE B C 1
ATOM 2343 O O . ILE B 1 38 ? -3.068 25.375 6.84 1 98.88 38 ILE B O 1
ATOM 2347 N N . ILE B 1 39 ? -4.746 26.844 6.449 1 98.81 39 ILE B N 1
ATOM 2348 C CA . ILE B 1 39 ? -5.656 25.797 5.992 1 98.81 39 ILE B CA 1
ATOM 2349 C C . ILE B 1 39 ? -5.797 25.859 4.473 1 98.81 39 ILE B C 1
ATOM 2351 O O . ILE B 1 39 ? -5.801 26.953 3.891 1 98.81 39 ILE B O 1
ATOM 2355 N N . THR B 1 40 ? -5.836 24.672 3.852 1 98.88 40 THR B N 1
ATOM 2356 C CA . THR B 1 40 ? -5.891 24.641 2.393 1 98.88 40 THR B CA 1
ATOM 2357 C C . THR B 1 40 ? -7.121 23.875 1.915 1 98.88 40 THR B C 1
ATOM 2359 O O . THR B 1 40 ? -7.664 23.047 2.65 1 98.88 40 THR B O 1
ATOM 2362 N N . SER B 1 41 ? -7.59 24.219 0.777 1 98.12 41 SER B N 1
ATOM 2363 C CA . SER B 1 41 ? -8.602 23.484 0.018 1 98.12 41 SER B CA 1
ATOM 2364 C C . SER B 1 41 ? -8.391 23.641 -1.483 1 98.12 41 SER B C 1
ATOM 2366 O O . SER B 1 41 ? -7.566 24.453 -1.916 1 98.12 41 SER B O 1
ATOM 2368 N N . ARG B 1 42 ? -9.086 22.906 -2.291 1 95.62 42 ARG B N 1
ATOM 2369 C CA . ARG B 1 42 ? -8.922 22.922 -3.742 1 95.62 42 ARG B CA 1
ATOM 2370 C C . ARG B 1 42 ? -9.344 24.266 -4.32 1 95.62 42 ARG B C 1
ATOM 2372 O O . ARG B 1 42 ? -8.891 24.656 -5.398 1 95.62 42 ARG B O 1
ATOM 2379 N N . SER B 1 43 ? -10.148 24.938 -3.611 1 96.06 43 SER B N 1
ATOM 2380 C CA . SER B 1 43 ? -10.516 26.297 -3.998 1 96.06 43 SER B CA 1
ATOM 2381 C C . SER B 1 43 ? -10.242 27.281 -2.873 1 96.06 43 SER B C 1
ATOM 2383 O O . SER B 1 43 ? -10.516 27 -1.705 1 96.06 43 SER B O 1
ATOM 2385 N N . LEU B 1 44 ? -9.734 28.422 -3.271 1 98 44 LEU B N 1
ATOM 2386 C CA . LEU B 1 44 ? -9.469 29.453 -2.283 1 98 44 LEU B CA 1
ATOM 2387 C C . LEU B 1 44 ? -10.758 29.906 -1.605 1 98 44 LEU B C 1
ATOM 2389 O O . LEU B 1 44 ? -10.766 30.203 -0.41 1 98 44 LEU B O 1
ATOM 2393 N N . GLU B 1 45 ? -11.836 29.906 -2.326 1 98.44 45 GLU B N 1
ATOM 2394 C CA . GLU B 1 45 ? -13.133 30.312 -1.787 1 98.44 45 GLU B CA 1
ATOM 2395 C C . GLU B 1 45 ? -13.539 29.438 -0.609 1 98.44 45 GLU B C 1
ATOM 2397 O O . GLU B 1 45 ? -14.016 29.938 0.411 1 98.44 45 GLU B O 1
ATOM 2402 N N . ARG B 1 46 ? -13.367 28.156 -0.682 1 97.38 46 ARG B N 1
ATOM 2403 C CA . ARG B 1 46 ? -13.766 27.219 0.356 1 97.38 46 ARG B CA 1
ATOM 2404 C C . ARG B 1 46 ? -12.906 27.375 1.604 1 97.38 46 ARG B C 1
ATOM 2406 O O . ARG B 1 46 ? -13.414 27.328 2.727 1 97.38 46 ARG B O 1
ATOM 2413 N N . SER B 1 47 ? -11.531 27.531 1.376 1 98.56 47 SER B N 1
ATOM 2414 C CA . SER B 1 47 ? -10.68 27.734 2.543 1 98.56 47 SER B CA 1
ATOM 2415 C C . SER B 1 47 ? -10.93 29.094 3.191 1 98.56 47 SER B C 1
ATOM 2417 O O . SER B 1 47 ? -10.875 29.219 4.418 1 98.56 47 SER B O 1
ATOM 2419 N N . ALA B 1 48 ? -11.25 30.109 2.404 1 98.69 48 ALA B N 1
ATOM 2420 C CA . ALA B 1 48 ? -11.555 31.422 2.943 1 98.69 48 ALA B CA 1
ATOM 2421 C C . ALA B 1 48 ? -12.844 31.391 3.768 1 98.69 48 ALA B C 1
ATOM 2423 O O . ALA B 1 48 ? -12.906 31.984 4.848 1 98.69 48 ALA B O 1
ATOM 2424 N N . LYS B 1 49 ? -13.867 30.734 3.223 1 98.62 49 LYS B N 1
ATOM 2425 C CA . LYS B 1 49 ? -15.117 30.594 3.963 1 98.62 49 LYS B CA 1
ATOM 2426 C C . LYS B 1 49 ? -14.891 29.891 5.293 1 98.62 49 LYS B C 1
ATOM 2428 O O . LYS B 1 49 ? -15.445 30.281 6.32 1 98.62 49 LYS B O 1
ATOM 2433 N N . ALA B 1 50 ? -14.102 28.812 5.293 1 98.56 50 ALA B N 1
ATOM 2434 C CA . ALA B 1 50 ? -13.789 28.078 6.52 1 98.56 50 ALA B CA 1
ATOM 2435 C C . ALA B 1 50 ? -13.062 28.969 7.52 1 98.56 50 ALA B C 1
ATOM 2437 O O . ALA B 1 50 ? -13.383 28.969 8.711 1 98.56 50 ALA B O 1
ATOM 2438 N N . ALA B 1 51 ? -12.117 29.75 7.039 1 98.69 51 ALA B N 1
ATOM 2439 C CA . ALA B 1 51 ? -11.375 30.672 7.898 1 98.69 51 ALA B CA 1
ATOM 2440 C C . ALA B 1 51 ? -12.297 31.703 8.516 1 98.69 51 ALA B C 1
ATOM 2442 O O . ALA B 1 51 ? -12.203 32 9.711 1 98.69 51 ALA B O 1
ATOM 2443 N N . ASP B 1 52 ? -13.188 32.188 7.711 1 98.56 52 ASP B N 1
ATOM 2444 C CA . ASP B 1 52 ? -14.148 33.188 8.188 1 98.56 52 ASP B CA 1
ATOM 2445 C C . ASP B 1 52 ? -15.047 32.594 9.273 1 98.56 52 ASP B C 1
ATOM 2447 O O . ASP B 1 52 ? -15.32 33.25 10.281 1 98.56 52 ASP B O 1
ATOM 2451 N N . ASN B 1 53 ? -15.5 31.375 8.984 1 98.5 53 ASN B N 1
ATOM 2452 C CA . ASN B 1 53 ? -16.344 30.703 9.969 1 98.5 53 ASN B CA 1
ATOM 2453 C C . ASN B 1 53 ? -15.617 30.531 11.297 1 98.5 53 ASN B C 1
ATOM 2455 O O . ASN B 1 53 ? -16.203 30.734 12.359 1 98.5 53 ASN B O 1
ATOM 2459 N N . LEU B 1 54 ? -14.367 30.172 11.273 1 98.44 54 LEU B N 1
ATOM 2460 C CA . LEU B 1 54 ? -13.57 30 12.477 1 98.44 54 LEU B CA 1
ATOM 2461 C C . LEU B 1 54 ? -13.367 31.328 13.203 1 98.44 54 LEU B C 1
ATOM 2463 O O . LEU B 1 54 ? -13.477 31.391 14.43 1 98.44 54 LEU B O 1
ATOM 2467 N N . GLN B 1 55 ? -13.102 32.344 12.469 1 97.25 55 GLN B N 1
ATOM 2468 C CA . GLN B 1 55 ? -12.875 33.688 13.039 1 97.25 55 GLN B CA 1
ATOM 2469 C C . GLN B 1 55 ? -14.148 34.219 13.68 1 97.25 55 GLN B C 1
ATOM 2471 O O . GLN B 1 55 ? -14.086 34.938 14.68 1 97.25 55 GLN B O 1
ATOM 2476 N N . ALA B 1 56 ? -15.281 33.844 13.117 1 97.75 56 ALA B N 1
ATOM 2477 C CA . ALA B 1 56 ? -16.562 34.344 13.594 1 97.75 56 ALA B CA 1
ATOM 2478 C C . ALA B 1 56 ? -17.047 33.594 14.82 1 97.75 56 ALA B C 1
ATOM 2480 O O . ALA B 1 56 ? -17.953 34.031 15.531 1 97.75 56 ALA B O 1
ATOM 2481 N N . ASP B 1 57 ? -16.469 32.375 15.008 1 97.44 57 ASP B N 1
ATOM 2482 C CA . ASP B 1 57 ? -16.844 31.562 16.156 1 97.44 57 ASP B CA 1
ATOM 2483 C C . ASP B 1 57 ? -16.391 32.219 17.469 1 97.44 57 ASP B C 1
ATOM 2485 O O . ASP B 1 57 ? -15.195 32.219 17.781 1 97.44 57 ASP B O 1
ATOM 2489 N N . GLN B 1 58 ? -17.281 32.656 18.328 1 96.88 58 GLN B N 1
ATOM 2490 C CA . GLN B 1 58 ? -17 33.406 19.547 1 96.88 58 GLN B CA 1
ATOM 2491 C C . GLN B 1 58 ? -16.25 32.531 20.562 1 96.88 58 GLN B C 1
ATOM 2493 O O . GLN B 1 58 ? -15.461 33.062 21.359 1 96.88 58 GLN B O 1
ATOM 2498 N N . SER B 1 59 ? -16.484 31.312 20.453 1 96.38 59 SER B N 1
ATOM 2499 C CA . SER B 1 59 ? -15.82 30.422 21.391 1 96.38 59 SER B CA 1
ATOM 2500 C C . SER B 1 59 ? -14.32 30.359 21.141 1 96.38 59 SER B C 1
ATOM 2502 O O . SER B 1 59 ? -13.555 29.891 21.984 1 96.38 59 SER B O 1
ATOM 2504 N N . LEU B 1 60 ? -13.867 30.906 19.984 1 97.62 60 LEU B N 1
ATOM 2505 C CA . LEU B 1 60 ? -12.461 30.859 19.625 1 97.62 60 LEU B CA 1
ATOM 2506 C C . LEU B 1 60 ? -11.82 32.25 19.75 1 97.62 60 LEU B C 1
ATOM 2508 O O . LEU B 1 60 ? -10.656 32.438 19.391 1 97.62 60 LEU B O 1
ATOM 2512 N N . GLY B 1 61 ? -12.469 33.188 20.266 1 95.69 61 GLY B N 1
ATOM 2513 C CA . GLY B 1 61 ? -12.055 34.594 20.297 1 95.69 61 GLY B CA 1
ATOM 2514 C C . GLY B 1 61 ? -10.766 34.781 21.062 1 95.69 61 GLY B C 1
ATOM 2515 O O . GLY B 1 61 ? -9.938 35.625 20.672 1 95.69 61 GLY B O 1
ATOM 2516 N N . SER B 1 62 ? -10.617 34.062 22.172 1 95.44 62 SER B N 1
ATOM 2517 C CA . SER B 1 62 ? -9.43 34.219 23.016 1 95.44 62 SER B CA 1
ATOM 2518 C C . SER B 1 62 ? -8.156 33.875 22.234 1 95.44 62 SER B C 1
ATOM 2520 O O . SER B 1 62 ? -7.113 34.5 22.438 1 95.44 62 SER B O 1
ATOM 2522 N N . ALA B 1 63 ? -8.281 32.875 21.344 1 96 63 ALA B N 1
ATOM 2523 C CA . ALA B 1 63 ? -7.129 32.5 20.547 1 96 63 ALA B CA 1
ATOM 2524 C C . ALA B 1 63 ? -6.719 33.594 19.594 1 96 63 ALA B C 1
ATOM 2526 O O . ALA B 1 63 ? -5.535 33.938 19.453 1 96 63 ALA B O 1
ATOM 2527 N N . PHE B 1 64 ? -7.648 34.219 18.984 1 96.44 64 PHE B N 1
ATOM 2528 C CA . PHE B 1 64 ? -7.379 35.312 18.031 1 96.44 64 PHE B CA 1
ATOM 2529 C C . PHE B 1 64 ? -6.859 36.531 18.75 1 96.44 64 PHE B C 1
ATOM 2531 O O . PHE B 1 64 ? -5.93 37.188 18.281 1 96.44 64 PHE B O 1
ATOM 2538 N N . ALA B 1 65 ? -7.41 36.781 19.891 1 95.38 65 ALA B N 1
ATOM 2539 C CA . ALA B 1 65 ? -6.93 37.875 20.719 1 95.38 65 ALA B CA 1
ATOM 2540 C C . ALA B 1 65 ? -5.492 37.656 21.172 1 95.38 65 ALA B C 1
ATOM 2542 O O . ALA B 1 65 ? -4.723 38.594 21.328 1 95.38 65 ALA B O 1
ATOM 2543 N N . GLY B 1 66 ? -5.254 36.375 21.344 1 93.88 66 GLY B N 1
ATOM 2544 C CA . GLY B 1 66 ? -3.922 36.031 21.797 1 93.88 66 GLY B CA 1
ATOM 2545 C C . GLY B 1 66 ? -2.898 36 20.672 1 93.88 66 GLY B C 1
ATOM 2546 O O . GLY B 1 66 ? -1.717 35.75 20.906 1 93.88 66 GLY B O 1
ATOM 2547 N N . GLY B 1 67 ? -3.305 36.25 19.391 1 95 67 GLY B N 1
ATOM 2548 C CA . GLY B 1 67 ? -2.342 36.406 18.312 1 95 67 GLY B CA 1
ATOM 2549 C C . GLY B 1 67 ? -2.406 35.281 17.297 1 95 67 GLY B C 1
ATOM 2550 O O . GLY B 1 67 ? -1.678 35.312 16.297 1 95 67 GLY B O 1
ATOM 2551 N N . SER B 1 68 ? -3.242 34.281 17.531 1 97 68 SER B N 1
ATOM 2552 C CA . SER B 1 68 ? -3.393 33.219 16.547 1 97 68 SER B CA 1
ATOM 2553 C C . SER B 1 68 ? -4.121 33.688 15.305 1 97 68 SER B C 1
ATOM 2555 O O . SER B 1 68 ? -4.859 34.688 15.359 1 97 68 SER B O 1
ATOM 2557 N N . LYS B 1 69 ? -3.83 33.094 14.188 1 97.19 69 LYS B N 1
ATOM 2558 C CA . LYS B 1 69 ? -4.438 33.406 12.906 1 97.19 69 LYS B CA 1
ATOM 2559 C C . LYS B 1 69 ? -4.762 32.156 12.102 1 97.19 69 LYS B C 1
ATOM 2561 O O . LYS B 1 69 ? -4.109 31.125 12.266 1 97.19 69 LYS B O 1
ATOM 2566 N N . VAL B 1 70 ? -5.801 32.281 11.344 1 98.5 70 VAL B N 1
ATOM 2567 C CA . VAL B 1 70 ? -6.094 31.266 10.328 1 98.5 70 VAL B CA 1
ATOM 2568 C C . VAL B 1 70 ? -5.918 31.875 8.938 1 98.5 70 VAL B C 1
ATOM 2570 O O . VAL B 1 70 ? -6.523 32.906 8.617 1 98.5 70 VAL B O 1
ATOM 2573 N N . VAL B 1 71 ? -5.043 31.281 8.172 1 98.75 71 VAL B N 1
ATOM 2574 C CA . VAL B 1 71 ? -4.711 31.797 6.852 1 98.75 71 VAL B CA 1
ATOM 2575 C C . VAL B 1 71 ? -5.188 30.812 5.781 1 98.75 71 VAL B C 1
ATOM 2577 O O . VAL B 1 71 ? -4.664 29.703 5.676 1 98.75 71 VAL B O 1
ATOM 2580 N N . PRO B 1 72 ? -6.207 31.203 4.941 1 98.81 72 PRO B N 1
ATOM 2581 C CA . PRO B 1 72 ? -6.684 30.312 3.873 1 98.81 72 PRO B CA 1
ATOM 2582 C C . PRO B 1 72 ? -5.773 30.328 2.645 1 98.81 72 PRO B C 1
ATOM 2584 O O . PRO B 1 72 ? -5.273 31.391 2.26 1 98.81 72 PRO B O 1
ATOM 2587 N N . LYS B 1 73 ? -5.465 29.203 2.09 1 98.88 73 LYS B N 1
ATOM 2588 C CA . LYS B 1 73 ? -4.691 29.062 0.857 1 98.88 73 LYS B CA 1
ATOM 2589 C C . LYS B 1 73 ? -5.32 28.031 -0.07 1 98.88 73 LYS B C 1
ATOM 2591 O O . LYS B 1 73 ? -6.117 27.203 0.368 1 98.88 73 LYS B O 1
ATOM 2596 N N . GLU B 1 74 ? -5.062 28.156 -1.355 1 98.75 74 GLU B N 1
ATOM 2597 C CA . GLU B 1 74 ? -5.492 27.188 -2.361 1 98.75 74 GLU B CA 1
ATOM 2598 C C . GLU B 1 74 ? -4.449 26.094 -2.547 1 98.75 74 GLU B C 1
ATOM 2600 O O . GLU B 1 74 ? -3.25 26.375 -2.625 1 98.75 74 GLU B O 1
ATOM 2605 N N . LEU B 1 75 ? -4.91 24.844 -2.521 1 98.81 75 LEU B N 1
ATOM 2606 C CA . LEU B 1 75 ? -4.035 23.719 -2.799 1 98.81 75 LEU B CA 1
ATOM 2607 C C . LEU B 1 75 ? -4.812 22.578 -3.447 1 98.81 75 LEU B C 1
ATOM 2609 O O . LEU B 1 75 ? -5.797 22.094 -2.883 1 98.81 75 LEU B O 1
ATOM 2613 N N . ASP B 1 76 ? -4.465 22.281 -4.664 1 98.31 76 ASP B N 1
ATOM 2614 C CA . ASP B 1 76 ? -4.785 20.984 -5.25 1 98.31 76 ASP B CA 1
ATOM 2615 C C . ASP B 1 76 ? -3.598 20.016 -5.152 1 98.31 76 ASP B C 1
ATOM 2617 O O . ASP B 1 76 ? -2.63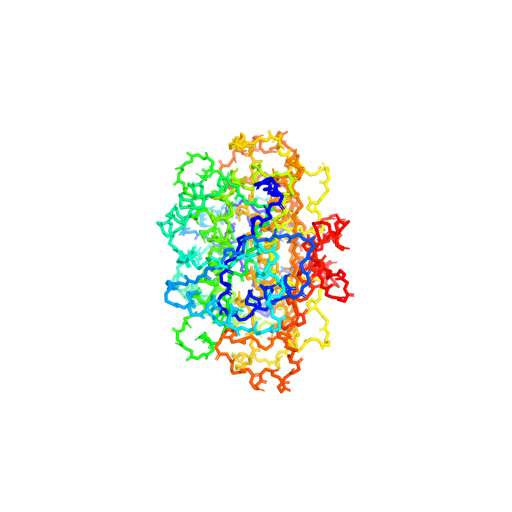7 20.141 -5.914 1 98.31 76 ASP B O 1
ATOM 2621 N N . ILE B 1 77 ? -3.697 19.062 -4.238 1 97.25 77 ILE B N 1
ATOM 2622 C CA . ILE B 1 77 ? -2.568 18.188 -3.947 1 97.25 77 ILE B CA 1
ATOM 2623 C C . ILE B 1 77 ? -2.254 17.328 -5.172 1 97.25 77 ILE B C 1
ATOM 2625 O O . ILE B 1 77 ? -1.168 16.766 -5.27 1 97.25 77 ILE B O 1
ATOM 2629 N N . ASP B 1 78 ? -3.16 17.234 -6.148 1 96.44 78 ASP B N 1
ATOM 2630 C CA . ASP B 1 78 ? -2.951 16.438 -7.355 1 96.44 78 ASP B CA 1
ATOM 2631 C C . ASP B 1 78 ? -2.281 17.266 -8.445 1 96.44 78 ASP B C 1
ATOM 2633 O O . ASP B 1 78 ? -2.08 16.781 -9.562 1 96.44 78 ASP B O 1
ATOM 2637 N N . SER B 1 79 ? -1.92 18.516 -8.141 1 97.75 79 SER B N 1
ATOM 2638 C CA . SER B 1 79 ? -1.287 19.406 -9.102 1 97.75 79 SER B CA 1
ATOM 2639 C C . SER B 1 79 ? 0.085 19.859 -8.609 1 97.75 79 SER B C 1
ATOM 2641 O O . SER B 1 79 ? 0.188 20.609 -7.633 1 97.75 79 SER B O 1
ATOM 2643 N N . ASP B 1 80 ? 1.116 19.531 -9.383 1 97.75 80 ASP B N 1
ATOM 2644 C CA . ASP B 1 80 ? 2.471 19.938 -9.031 1 97.75 80 ASP B CA 1
ATOM 2645 C C . ASP B 1 80 ? 2.592 21.469 -9.023 1 97.75 80 ASP B C 1
ATOM 2647 O O . ASP B 1 80 ? 3.293 22.031 -8.18 1 97.75 80 ASP B O 1
ATOM 2651 N N . GLU B 1 81 ? 1.949 22.047 -9.906 1 98.19 81 GLU B N 1
ATOM 2652 C CA . GLU B 1 81 ? 1.97 23.5 -9.969 1 98.19 81 GLU B CA 1
ATOM 2653 C C . GLU B 1 81 ? 1.335 24.125 -8.727 1 98.19 81 GLU B C 1
ATOM 2655 O O . GLU B 1 81 ? 1.851 25.094 -8.188 1 98.19 81 GLU B O 1
ATOM 2660 N N . SER B 1 82 ? 0.185 23.562 -8.32 1 98.62 82 SER B N 1
ATOM 2661 C CA . SER B 1 82 ? -0.491 24.047 -7.125 1 98.62 82 SER B CA 1
ATOM 2662 C C . SER B 1 82 ? 0.391 23.891 -5.891 1 98.62 82 SER B C 1
ATOM 2664 O O . SER B 1 82 ? 0.48 24.797 -5.062 1 98.62 82 SER B O 1
ATOM 2666 N N . ILE B 1 83 ? 1.1 22.797 -5.785 1 98.75 83 ILE B N 1
ATOM 2667 C CA . ILE B 1 83 ? 1.98 22.5 -4.66 1 98.75 83 ILE B CA 1
ATOM 2668 C C . ILE B 1 83 ? 3.143 23.484 -4.637 1 98.75 83 ILE B C 1
ATOM 2670 O O . ILE B 1 83 ? 3.439 24.078 -3.598 1 98.75 83 ILE B O 1
ATOM 2674 N N . SER B 1 84 ? 3.752 23.672 -5.77 1 98.69 84 SER B N 1
ATOM 2675 C CA . SER B 1 84 ? 4.895 24.578 -5.859 1 98.69 84 SER B CA 1
ATOM 2676 C C . SER B 1 84 ? 4.488 26.016 -5.531 1 98.69 84 SER B C 1
ATOM 2678 O O . SER B 1 84 ? 5.23 26.734 -4.855 1 98.69 84 SER B O 1
ATOM 2680 N N . LYS B 1 85 ? 3.367 26.406 -6.047 1 98.69 85 LYS B N 1
ATOM 2681 C CA . LYS B 1 85 ? 2.877 27.766 -5.781 1 98.69 85 LYS B CA 1
ATOM 2682 C C . LYS B 1 85 ? 2.66 27.984 -4.285 1 98.69 85 LYS B C 1
ATOM 2684 O O . LYS B 1 85 ? 3.07 29 -3.74 1 98.69 85 LYS B O 1
ATOM 2689 N N . LEU B 1 86 ? 2 27.047 -3.639 1 98.88 86 LEU B N 1
ATOM 2690 C CA . LEU B 1 86 ? 1.784 27.156 -2.201 1 98.88 86 LEU B CA 1
ATOM 2691 C C . LEU B 1 86 ? 3.113 27.203 -1.453 1 98.88 86 LEU B C 1
ATOM 2693 O O . LEU B 1 86 ? 3.271 27.984 -0.508 1 98.88 86 LEU B O 1
ATOM 2697 N N . HIS B 1 87 ? 4.051 26.344 -1.848 1 98.88 87 HIS B N 1
ATOM 2698 C CA . HIS B 1 87 ? 5.371 26.328 -1.228 1 98.88 87 HIS B CA 1
ATOM 2699 C C . HIS B 1 87 ? 6.012 27.719 -1.283 1 98.88 87 HIS B C 1
ATOM 2701 O O . HIS B 1 87 ? 6.5 28.219 -0.269 1 98.88 87 HIS B O 1
ATOM 2707 N N . ASP B 1 88 ? 5.984 28.312 -2.449 1 98.81 88 ASP B N 1
ATOM 2708 C CA . ASP B 1 88 ? 6.594 29.625 -2.641 1 98.81 88 ASP B CA 1
ATOM 2709 C C . ASP B 1 88 ? 5.918 30.672 -1.762 1 98.81 88 ASP B C 1
ATOM 2711 O O . ASP B 1 88 ? 6.59 31.516 -1.167 1 98.81 88 ASP B O 1
ATOM 2715 N N . GLU B 1 89 ? 4.648 30.609 -1.663 1 98.75 89 GLU B N 1
ATOM 2716 C CA . GLU B 1 89 ? 3.898 31.562 -0.845 1 98.75 89 GLU B CA 1
ATOM 2717 C C . GLU B 1 89 ? 4.246 31.406 0.633 1 98.75 89 GLU B C 1
ATOM 2719 O O . GLU B 1 89 ? 4.492 32.406 1.321 1 98.75 89 GLU B O 1
ATOM 2724 N N . VAL B 1 90 ? 4.277 30.172 1.117 1 98.75 90 VAL B N 1
ATOM 2725 C CA . VAL B 1 90 ? 4.555 29.906 2.525 1 98.75 90 VAL B CA 1
ATOM 2726 C C . VAL B 1 90 ? 5.996 30.297 2.852 1 98.75 90 VAL B C 1
ATOM 2728 O O . VAL B 1 90 ? 6.262 30.891 3.9 1 98.75 90 VAL B O 1
ATOM 2731 N N . LYS B 1 91 ? 6.875 29.953 1.942 1 98.75 91 LYS B N 1
ATOM 2732 C CA . LYS B 1 91 ? 8.273 30.328 2.129 1 98.75 91 LYS B CA 1
ATOM 2733 C C . LYS B 1 91 ? 8.43 31.844 2.24 1 98.75 91 LYS B C 1
ATOM 2735 O O . LYS B 1 91 ? 9.102 32.344 3.146 1 98.75 91 LYS B O 1
ATOM 2740 N N . LYS B 1 92 ? 7.844 32.531 1.327 1 98.44 92 LYS B N 1
ATOM 2741 C CA . LYS B 1 92 ? 7.949 34 1.283 1 98.44 92 LYS B CA 1
ATOM 2742 C C . LYS B 1 92 ? 7.34 34.625 2.529 1 98.44 92 LYS B C 1
ATOM 2744 O O . LYS B 1 92 ? 7.922 35.531 3.115 1 98.44 92 LYS B O 1
ATOM 2749 N N . GLU B 1 93 ? 6.23 34.125 2.979 1 97.88 93 GLU B N 1
ATOM 2750 C CA . GLU B 1 93 ? 5.453 34.781 4.031 1 97.88 93 GLU B CA 1
ATOM 2751 C C . GLU B 1 93 ? 5.953 34.375 5.414 1 97.88 93 GLU B C 1
ATOM 2753 O O . GLU B 1 93 ? 5.953 35.188 6.344 1 97.88 93 GLU B O 1
ATOM 2758 N N . PHE B 1 94 ? 6.375 33.125 5.578 1 97 94 PHE B N 1
ATOM 2759 C CA . PHE B 1 94 ? 6.637 32.625 6.926 1 97 94 PHE B CA 1
ATOM 2760 C C . PHE B 1 94 ? 8.062 32.125 7.039 1 97 94 PHE B C 1
ATOM 2762 O O . PHE B 1 94 ? 8.641 32.125 8.125 1 97 94 PHE B O 1
ATOM 2769 N N . GLY B 1 95 ? 8.633 31.531 5.945 1 97.75 95 GLY B N 1
ATOM 2770 C CA . GLY B 1 95 ? 10.008 31.062 5.91 1 97.75 95 GLY B CA 1
ATOM 2771 C C . GLY B 1 95 ? 10.211 29.719 6.59 1 97.75 95 GLY B C 1
ATOM 2772 O O . GLY B 1 95 ? 11.305 29.172 6.57 1 97.75 95 GLY B O 1
ATOM 2773 N N . LYS B 1 96 ? 9.141 29.156 7.242 1 98.19 96 LYS B N 1
ATOM 2774 C CA . LYS B 1 96 ? 9.203 27.875 7.93 1 98.19 96 LYS B CA 1
ATOM 2775 C C . LYS B 1 96 ? 7.816 27.25 8.07 1 98.19 96 LYS B C 1
ATOM 2777 O O . LYS B 1 96 ? 6.805 27.938 7.863 1 98.19 96 LYS B O 1
ATOM 2782 N N . VAL B 1 97 ? 7.766 26 8.328 1 98.69 97 VAL B N 1
ATOM 2783 C CA . VAL B 1 97 ? 6.602 25.266 8.805 1 98.69 97 VAL B CA 1
ATOM 2784 C C . VAL B 1 97 ? 6.973 24.469 10.055 1 98.69 97 VAL B C 1
ATOM 2786 O O . VAL B 1 97 ? 7.906 23.672 10.031 1 98.69 97 VAL B O 1
ATOM 2789 N N . ASP B 1 98 ? 6.281 24.75 11.133 1 98.25 98 ASP B N 1
ATOM 2790 C CA . ASP B 1 98 ? 6.59 24.062 12.383 1 98.25 98 ASP B CA 1
ATOM 2791 C C . ASP B 1 98 ? 5.914 22.688 12.445 1 98.25 98 ASP B C 1
ATOM 2793 O O . ASP B 1 98 ? 6.488 21.734 12.953 1 98.25 98 ASP B O 1
ATOM 2797 N N . VAL B 1 99 ? 4.66 22.641 12.031 1 98.56 99 VAL B N 1
ATOM 2798 C CA . VAL B 1 99 ? 3.852 21.422 12 1 98.56 99 VAL B CA 1
ATOM 2799 C C . VAL B 1 99 ? 3.209 21.266 10.625 1 98.56 99 VAL B C 1
ATOM 2801 O O . VAL B 1 99 ? 2.479 22.141 10.164 1 98.56 99 VAL B O 1
ATOM 2804 N N . LEU B 1 100 ? 3.582 20.234 9.914 1 98.88 100 LEU B N 1
ATOM 2805 C CA . LEU B 1 100 ? 2.984 19.875 8.633 1 98.88 100 LEU B CA 1
ATOM 2806 C C . LEU B 1 100 ? 2.002 18.719 8.789 1 98.88 100 LEU B C 1
ATOM 2808 O O . LEU B 1 100 ? 2.396 17.609 9.148 1 98.88 100 LEU B O 1
ATOM 2812 N N . ILE B 1 101 ? 0.704 18.969 8.578 1 98.94 101 ILE B N 1
ATOM 2813 C CA . ILE B 1 101 ? -0.348 17.969 8.758 1 98.94 101 ILE B CA 1
ATOM 2814 C C . ILE B 1 101 ? -0.887 17.547 7.395 1 98.94 101 ILE B C 1
ATOM 2816 O O . ILE B 1 101 ? -1.663 18.266 6.766 1 98.94 101 ILE B O 1
ATOM 2820 N N . ASN B 1 102 ? -0.49 16.391 6.969 1 98.88 102 ASN B N 1
ATOM 2821 C CA . ASN B 1 102 ? -1.04 15.766 5.773 1 98.88 102 ASN B CA 1
ATOM 2822 C C . ASN B 1 102 ? -2.395 15.125 6.047 1 98.88 102 ASN B C 1
ATOM 2824 O O . ASN B 1 102 ? -2.467 13.93 6.359 1 98.88 102 ASN B O 1
ATOM 2828 N N . ASN B 1 103 ? -3.418 15.922 5.84 1 98.44 103 ASN B N 1
ATOM 2829 C CA . ASN B 1 103 ? -4.781 15.531 6.18 1 98.44 103 ASN B CA 1
ATOM 2830 C C . ASN B 1 103 ? -5.598 15.203 4.934 1 98.44 103 ASN B C 1
ATOM 2832 O O . ASN B 1 103 ? -6.516 14.383 4.98 1 98.44 103 ASN B O 1
ATOM 2836 N N . ALA B 1 104 ? -5.262 15.828 3.793 1 97.69 104 ALA B N 1
ATOM 2837 C CA . ALA B 1 104 ? -6.023 15.617 2.564 1 97.69 104 ALA B CA 1
ATOM 2838 C C . ALA B 1 104 ? -5.961 14.164 2.119 1 97.69 104 ALA B C 1
ATOM 2840 O O . ALA B 1 104 ? -4.91 13.523 2.215 1 97.69 104 ALA B O 1
ATOM 2841 N N . GLY B 1 105 ? -7.031 13.594 1.701 1 96.38 105 GLY B N 1
ATOM 2842 C CA . GLY B 1 105 ? -7.133 12.234 1.193 1 96.38 105 GLY B CA 1
ATOM 2843 C C . GLY B 1 105 ? -8.477 11.93 0.563 1 96.38 105 GLY B C 1
ATOM 2844 O O . GLY B 1 105 ? -9.383 12.773 0.575 1 96.38 105 GLY B O 1
ATOM 2845 N N . VAL B 1 106 ? -8.578 10.766 -0.057 1 96.81 106 VAL B N 1
ATOM 2846 C CA . VAL B 1 106 ? -9.828 10.398 -0.713 1 96.81 106 VAL B CA 1
ATOM 2847 C C . VAL B 1 106 ? -10.156 8.938 -0.428 1 96.81 106 VAL B C 1
ATOM 2849 O O . VAL B 1 106 ? -9.266 8.133 -0.15 1 96.81 106 VAL B O 1
ATOM 2852 N N . ASN B 1 107 ? -11.336 8.641 -0.307 1 96.56 107 ASN B N 1
ATOM 2853 C CA . ASN B 1 107 ? -11.93 7.312 -0.391 1 96.56 107 ASN B CA 1
ATOM 2854 C C . ASN B 1 107 ? -12.836 7.18 -1.612 1 96.56 107 ASN B C 1
ATOM 2856 O O . ASN B 1 107 ? -13.891 7.812 -1.681 1 96.56 107 ASN B O 1
ATOM 2860 N N . LEU B 1 108 ? -12.492 6.293 -2.529 1 96.44 108 LEU B N 1
ATOM 2861 C CA . LEU B 1 108 ? -13.18 6.273 -3.814 1 96.44 108 LEU B CA 1
ATOM 2862 C C . LEU B 1 108 ? -13.969 4.98 -3.992 1 96.44 108 LEU B C 1
ATOM 2864 O O . LEU B 1 108 ? -14.445 4.684 -5.09 1 96.44 108 LEU B O 1
ATOM 2868 N N . ASP B 1 109 ? -14.102 4.188 -2.953 1 95.56 109 ASP B N 1
ATOM 2869 C CA . ASP B 1 109 ? -14.773 2.898 -3.055 1 95.56 109 ASP B CA 1
ATOM 2870 C C . ASP B 1 109 ? -16.266 3.08 -3.361 1 95.56 109 ASP B C 1
ATOM 2872 O O . ASP B 1 109 ? -16.859 2.252 -4.047 1 95.56 109 ASP B O 1
ATOM 2876 N N . PHE B 1 110 ? -16.859 4.129 -2.898 1 92.44 110 PHE B N 1
ATOM 2877 C CA . PHE B 1 110 ? -18.266 4.371 -3.174 1 92.44 110 PHE B CA 1
ATOM 2878 C C . PHE B 1 110 ? -18.484 4.719 -4.645 1 92.44 110 PHE B C 1
ATOM 2880 O O . PHE B 1 110 ? -19.484 4.332 -5.238 1 92.44 110 PHE B O 1
ATOM 2887 N N . GLU B 1 111 ? -17.594 5.516 -5.184 1 94.38 111 GLU B N 1
ATOM 2888 C CA . GLU B 1 111 ? -17.672 5.844 -6.605 1 94.38 111 GLU B CA 1
ATOM 2889 C C . GLU B 1 111 ? -17.5 4.594 -7.469 1 94.38 111 GLU B C 1
ATOM 2891 O O . GLU B 1 111 ? -18.125 4.477 -8.523 1 94.38 111 GLU B O 1
ATOM 2896 N N . VAL B 1 112 ? -16.641 3.639 -7.02 1 94.56 112 VAL B N 1
ATOM 2897 C CA . VAL B 1 112 ? -16.484 2.367 -7.719 1 94.56 112 VAL B CA 1
ATOM 2898 C C . VAL B 1 112 ? -17.766 1.553 -7.621 1 94.56 112 VAL B C 1
ATOM 2900 O O . VAL B 1 112 ? -18.25 1.029 -8.625 1 94.56 112 VAL B O 1
ATOM 2903 N N . ALA B 1 113 ? -18.312 1.538 -6.41 1 92.38 113 ALA B N 1
ATOM 2904 C CA . ALA B 1 113 ? -19.547 0.782 -6.18 1 92.38 113 ALA B CA 1
ATOM 2905 C C . ALA B 1 113 ? -20.688 1.318 -7.039 1 92.38 113 ALA B C 1
ATOM 2907 O O . ALA B 1 113 ? -21.516 0.551 -7.516 1 92.38 113 ALA B O 1
ATOM 2908 N N . LYS B 1 114 ? -20.688 2.631 -7.27 1 92.81 114 LYS B N 1
ATOM 2909 C CA . LYS B 1 114 ? -21.75 3.271 -8.047 1 92.81 114 LYS B CA 1
ATOM 2910 C C . LYS B 1 114 ? -21.484 3.139 -9.547 1 92.81 114 LYS B C 1
ATOM 2912 O O . LYS B 1 114 ? -22.344 3.482 -10.367 1 92.81 114 LYS B O 1
ATOM 2917 N N . GLY B 1 115 ? -20.344 2.695 -9.93 1 93.12 115 GLY B N 1
ATOM 2918 C CA . GLY B 1 115 ? -20.016 2.514 -11.328 1 93.12 115 GLY B CA 1
ATOM 2919 C C . GLY B 1 115 ? -19.438 3.76 -11.977 1 93.12 115 GLY B C 1
ATOM 2920 O O . GLY B 1 115 ? -19.219 3.797 -13.188 1 93.12 115 GLY B O 1
ATOM 2921 N N . ASN B 1 116 ? -19.172 4.844 -11.164 1 96.06 116 ASN B N 1
ATOM 2922 C CA . ASN B 1 116 ? -18.594 6.074 -11.695 1 96.06 116 ASN B CA 1
ATOM 2923 C C . ASN B 1 116 ? -17.109 5.902 -12.016 1 96.06 116 ASN B C 1
ATOM 2925 O O . ASN B 1 116 ? -16.547 6.652 -12.82 1 96.06 116 ASN B O 1
ATOM 2929 N N . LEU B 1 117 ? -16.453 4.883 -11.344 1 96.69 117 LEU B N 1
ATOM 2930 C CA . LEU B 1 117 ? -15.062 4.496 -11.586 1 96.69 117 LEU B CA 1
ATOM 2931 C C . LEU B 1 117 ? -14.945 2.988 -11.766 1 96.69 117 LEU B C 1
ATOM 2933 O O . LEU B 1 117 ? -15.664 2.223 -11.125 1 96.69 117 LEU B O 1
ATOM 2937 N N . THR B 1 118 ? -14.039 2.619 -12.664 1 96.56 118 THR B N 1
ATOM 2938 C CA . THR B 1 118 ? -13.672 1.207 -12.672 1 96.56 118 THR B CA 1
ATOM 2939 C C . THR B 1 118 ? -12.852 0.847 -11.438 1 96.56 118 THR B C 1
ATOM 2941 O O . THR B 1 118 ? -12.344 1.73 -10.742 1 96.56 118 THR B O 1
ATOM 2944 N N . VAL B 1 119 ? -12.742 -0.371 -11.18 1 95.25 119 VAL B N 1
ATOM 2945 C CA . VAL B 1 119 ? -11.93 -0.849 -10.062 1 95.25 119 VAL B CA 1
ATOM 2946 C C . VAL B 1 119 ? -10.492 -0.371 -10.227 1 95.25 119 VAL B C 1
ATOM 2948 O O . VAL B 1 119 ? -9.875 0.112 -9.266 1 95.25 119 VAL B O 1
ATOM 2951 N N . ARG B 1 120 ? -9.938 -0.449 -11.453 1 97.75 120 ARG B N 1
ATOM 2952 C CA . ARG B 1 120 ? -8.586 0.022 -11.742 1 97.75 120 ARG B CA 1
ATOM 2953 C C . ARG B 1 120 ? -8.438 1.504 -11.414 1 97.75 120 ARG B C 1
ATOM 2955 O O . ARG B 1 120 ? -7.48 1.907 -10.758 1 97.75 120 ARG B O 1
ATOM 2962 N N . GLN B 1 121 ? -9.391 2.271 -11.852 1 98.06 121 GLN B N 1
ATOM 2963 C CA . GLN B 1 121 ? -9.367 3.707 -11.586 1 98.06 121 GLN B CA 1
ATOM 2964 C C . GLN B 1 121 ? -9.445 3.994 -10.094 1 98.06 121 GLN B C 1
ATOM 2966 O O . GLN B 1 121 ? -8.766 4.887 -9.586 1 98.06 121 GLN B O 1
ATOM 2971 N N . GLY B 1 122 ? -10.312 3.232 -9.391 1 97.94 122 GLY B N 1
ATOM 2972 C CA . GLY B 1 122 ? -10.422 3.396 -7.953 1 97.94 122 GLY B CA 1
ATOM 2973 C C . GLY B 1 122 ? -9.109 3.188 -7.227 1 97.94 122 GLY B C 1
ATOM 2974 O O . GLY B 1 122 ? -8.711 4.012 -6.398 1 97.94 122 GLY B O 1
ATOM 2975 N N . PHE B 1 123 ? -8.398 2.119 -7.637 1 98.75 123 PHE B N 1
ATOM 2976 C CA . PHE B 1 123 ? -7.102 1.808 -7.043 1 98.75 123 PHE B CA 1
ATOM 2977 C C . PHE B 1 123 ? -6.094 2.908 -7.336 1 98.75 123 PHE B C 1
ATOM 2979 O O . PHE B 1 123 ? -5.488 3.469 -6.418 1 98.75 123 PHE B O 1
ATOM 2986 N N . ILE B 1 124 ? -5.984 3.258 -8.594 1 98.75 124 ILE B N 1
ATOM 2987 C CA . ILE B 1 124 ? -4.918 4.152 -9.031 1 98.75 124 ILE B CA 1
ATOM 2988 C C . ILE B 1 124 ? -5.164 5.559 -8.477 1 98.75 124 ILE B C 1
ATOM 2990 O O . ILE B 1 124 ? -4.242 6.203 -7.973 1 98.75 124 ILE B O 1
ATOM 2994 N N . ASN B 1 125 ? -6.406 6.043 -8.547 1 98.5 125 ASN B N 1
ATOM 2995 C CA . ASN B 1 125 ? -6.711 7.398 -8.102 1 98.5 125 ASN B CA 1
ATOM 2996 C C . ASN B 1 125 ? -6.551 7.535 -6.586 1 98.5 125 ASN B C 1
ATOM 2998 O O . ASN B 1 125 ? -6.023 8.539 -6.105 1 98.5 125 ASN B O 1
ATOM 3002 N N . ALA B 1 126 ? -7.008 6.551 -5.809 1 98.69 126 ALA B N 1
ATOM 3003 C CA . ALA B 1 126 ? -6.844 6.598 -4.359 1 98.69 126 ALA B CA 1
ATOM 3004 C C . ALA B 1 126 ? -5.367 6.574 -3.975 1 98.69 126 ALA B C 1
ATOM 3006 O O . ALA B 1 126 ? -4.926 7.359 -3.131 1 98.69 126 ALA B O 1
ATOM 3007 N N . PHE B 1 127 ? -4.617 5.73 -4.637 1 98.94 127 PHE B N 1
ATOM 3008 C CA . PHE B 1 127 ? -3.188 5.625 -4.379 1 98.94 127 PHE B CA 1
ATOM 3009 C C . PHE B 1 127 ? -2.469 6.91 -4.77 1 98.94 127 PHE B C 1
ATOM 3011 O O . PHE B 1 127 ? -1.604 7.395 -4.035 1 98.94 127 PHE B O 1
ATOM 3018 N N . SER B 1 128 ? -2.807 7.422 -5.902 1 98.81 128 SER B N 1
ATOM 3019 C CA . SER B 1 128 ? -2.193 8.656 -6.379 1 98.81 128 SER B CA 1
ATOM 3020 C C . SER B 1 128 ? -2.373 9.789 -5.375 1 98.81 128 SER B C 1
ATOM 3022 O O . SER B 1 128 ? -1.4 10.438 -4.98 1 98.81 128 SER B O 1
ATOM 3024 N N . THR B 1 129 ? -3.523 9.984 -4.91 1 98.56 129 THR B N 1
ATOM 3025 C CA . THR B 1 129 ? -3.818 11.102 -4.016 1 98.56 129 THR B CA 1
ATOM 3026 C C . THR B 1 129 ? -3.279 10.828 -2.613 1 98.56 129 THR B C 1
ATOM 3028 O O . THR B 1 129 ? -2.533 11.641 -2.061 1 98.56 129 THR B O 1
ATOM 3031 N N . ASN B 1 130 ? -3.594 9.641 -2.049 1 98.69 130 ASN B N 1
ATOM 3032 C CA . ASN B 1 130 ? -3.322 9.359 -0.644 1 98.69 130 ASN B CA 1
ATOM 3033 C C . ASN B 1 130 ? -1.84 9.078 -0.404 1 98.69 130 ASN B C 1
ATOM 3035 O O . ASN B 1 130 ? -1.341 9.266 0.707 1 98.69 130 ASN B O 1
ATOM 3039 N N . VAL B 1 131 ? -1.15 8.648 -1.44 1 98.88 131 VAL B N 1
ATOM 3040 C CA . VAL B 1 131 ? 0.226 8.211 -1.232 1 98.88 131 VAL B CA 1
ATOM 3041 C C . VAL B 1 131 ? 1.175 9.078 -2.059 1 98.88 131 VAL B C 1
ATOM 3043 O O . VAL B 1 131 ? 1.946 9.867 -1.505 1 98.88 131 VAL B O 1
ATOM 3046 N N . VAL B 1 132 ? 1.012 9.062 -3.383 1 98.88 132 VAL B N 1
ATOM 3047 C CA . VAL B 1 132 ? 2.018 9.641 -4.27 1 98.88 132 VAL B CA 1
ATOM 3048 C C . VAL B 1 132 ? 2.025 11.164 -4.125 1 98.88 132 VAL B C 1
ATOM 3050 O O . VAL B 1 132 ? 3.074 11.766 -3.885 1 98.88 132 VAL B O 1
ATOM 3053 N N . ASN B 1 133 ? 0.883 11.75 -4.301 1 98.69 133 ASN B N 1
ATOM 3054 C CA . ASN B 1 133 ? 0.804 13.211 -4.246 1 98.69 133 ASN B CA 1
ATOM 3055 C C . ASN B 1 133 ? 1.091 13.734 -2.844 1 98.69 133 ASN B C 1
ATOM 3057 O O . ASN B 1 133 ? 1.666 14.812 -2.688 1 98.69 133 ASN B O 1
ATOM 3061 N N . THR B 1 134 ? 0.667 12.984 -1.812 1 98.88 134 THR B N 1
ATOM 3062 C CA . THR B 1 134 ? 1.018 13.32 -0.437 1 98.88 134 THR B CA 1
ATOM 3063 C C . THR B 1 134 ? 2.529 13.25 -0.232 1 98.88 134 THR B C 1
ATOM 3065 O O . THR B 1 134 ? 3.111 14.109 0.431 1 98.88 134 THR B O 1
ATOM 3068 N N . HIS B 1 135 ? 3.189 12.242 -0.797 1 98.81 135 HIS B N 1
ATOM 3069 C CA . HIS B 1 135 ? 4.641 12.117 -0.764 1 98.81 135 HIS B CA 1
ATOM 3070 C C . HIS B 1 135 ? 5.316 13.32 -1.414 1 98.81 135 HIS B C 1
ATOM 3072 O O . HIS B 1 135 ? 6.234 13.906 -0.84 1 98.81 135 HIS B O 1
ATOM 3078 N N . ILE B 1 136 ? 4.863 13.656 -2.574 1 98.5 136 ILE B N 1
ATOM 3079 C CA . ILE B 1 136 ? 5.457 14.75 -3.336 1 98.5 136 ILE B CA 1
ATOM 3080 C C . ILE B 1 136 ? 5.25 16.062 -2.594 1 98.5 136 ILE B C 1
ATOM 3082 O O . ILE B 1 136 ? 6.16 16.891 -2.518 1 98.5 136 ILE B O 1
ATOM 3086 N N . PHE B 1 137 ? 4.047 16.281 -2.057 1 98.88 137 PHE B N 1
ATOM 3087 C CA . PHE B 1 137 ? 3.764 17.469 -1.257 1 98.88 137 PHE B CA 1
ATOM 3088 C C . PHE B 1 137 ? 4.723 17.578 -0.075 1 98.88 137 PHE B C 1
ATOM 3090 O O . PHE B 1 137 ? 5.32 18.625 0.16 1 98.88 137 PHE B O 1
ATOM 3097 N N . THR B 1 138 ? 4.879 16.469 0.681 1 98.81 138 THR B N 1
ATOM 3098 C CA . THR B 1 138 ? 5.758 16.422 1.845 1 98.81 138 THR B CA 1
ATOM 3099 C C . THR B 1 138 ? 7.195 16.734 1.448 1 98.81 138 THR B C 1
ATOM 3101 O O . THR B 1 138 ? 7.875 17.516 2.123 1 98.81 138 THR B O 1
ATOM 3104 N N . GLU B 1 139 ? 7.59 16.141 0.327 1 98.25 139 GLU B N 1
ATOM 3105 C CA . GLU B 1 139 ? 8.938 16.391 -0.169 1 98.25 139 GLU B CA 1
ATOM 3106 C C . GLU B 1 139 ? 9.148 17.875 -0.469 1 98.25 139 GLU B C 1
ATOM 3108 O O . GLU B 1 139 ? 10.203 18.422 -0.148 1 98.25 139 GLU B O 1
ATOM 3113 N N . THR B 1 140 ? 8.195 18.453 -1.085 1 98.56 140 THR B N 1
ATOM 3114 C CA . THR B 1 140 ? 8.281 19.859 -1.498 1 98.56 140 THR B CA 1
ATOM 3115 C C . THR B 1 140 ? 8.391 20.781 -0.283 1 98.56 140 THR B C 1
ATOM 3117 O O . THR B 1 140 ? 9.031 21.828 -0.347 1 98.56 140 THR B O 1
ATOM 3120 N N . PHE B 1 141 ? 7.855 20.406 0.86 1 98.81 141 PHE B N 1
ATOM 3121 C CA . PHE B 1 141 ? 7.801 21.281 2.02 1 98.81 141 PHE B CA 1
ATOM 3122 C C . PHE B 1 141 ? 8.844 20.891 3.053 1 98.81 141 PHE B C 1
ATOM 3124 O O . PHE B 1 141 ? 8.953 21.516 4.109 1 98.81 141 PHE B O 1
ATOM 3131 N N . ALA B 1 142 ? 9.617 19.828 2.76 1 98.69 142 ALA B N 1
ATOM 3132 C CA . ALA B 1 142 ? 10.594 19.312 3.715 1 98.69 142 ALA B CA 1
ATOM 3133 C C . ALA B 1 142 ? 11.609 20.391 4.094 1 98.69 142 ALA B C 1
ATOM 3135 O O . ALA B 1 142 ? 12.008 20.5 5.254 1 98.69 142 ALA B O 1
ATOM 3136 N N . ASP B 1 143 ? 12 21.203 3.133 1 98.62 143 ASP B N 1
ATOM 3137 C CA . ASP B 1 143 ? 12.984 22.234 3.406 1 98.62 143 ASP B CA 1
ATOM 3138 C C . ASP B 1 143 ? 12.453 23.25 4.414 1 98.62 143 ASP B C 1
ATOM 3140 O O . ASP B 1 143 ? 13.172 23.688 5.316 1 98.62 143 ASP B O 1
ATOM 3144 N N . LEU B 1 144 ? 11.18 23.625 4.312 1 98.75 144 LEU B N 1
ATOM 3145 C CA . LEU B 1 144 ? 10.57 24.578 5.234 1 98.75 144 LEU B CA 1
ATOM 3146 C C . LEU B 1 144 ? 10.359 23.938 6.605 1 98.75 144 LEU B C 1
ATOM 3148 O O . LEU B 1 144 ? 10.469 24.609 7.629 1 98.75 144 LEU B O 1
ATOM 3152 N N . LEU B 1 145 ? 10 22.625 6.625 1 98.75 145 LEU B N 1
ATOM 3153 C CA . LEU B 1 145 ? 9.859 21.906 7.883 1 98.75 145 LEU B CA 1
ATOM 3154 C C . LEU B 1 145 ? 11.172 21.891 8.656 1 98.75 145 LEU B C 1
ATOM 3156 O O . LEU B 1 145 ? 11.188 22.078 9.875 1 98.75 145 LEU B O 1
ATOM 3160 N N . LEU B 1 146 ? 12.273 21.75 7.941 1 98.38 146 LEU B N 1
ATOM 3161 C CA . LEU B 1 146 ? 13.586 21.609 8.57 1 98.38 146 LEU B CA 1
ATOM 3162 C C . LEU B 1 146 ? 14.133 22.953 9.016 1 98.38 146 LEU B C 1
ATOM 3164 O O . LEU B 1 146 ? 15.148 23.031 9.703 1 98.38 146 LEU B O 1
ATOM 3168 N N . GLN B 1 147 ? 13.477 24.078 8.617 1 97.75 147 GLN B N 1
ATOM 3169 C CA . GLN B 1 147 ? 13.836 25.406 9.125 1 97.75 147 GLN B CA 1
ATOM 3170 C C . GLN B 1 147 ? 13.305 25.609 10.539 1 97.75 147 GLN B C 1
ATOM 3172 O O . GLN B 1 147 ? 13.711 26.547 11.234 1 97.75 147 GLN B O 1
ATOM 3177 N N . SER B 1 148 ? 12.391 24.734 10.977 1 96.75 148 SER B N 1
ATOM 3178 C CA . SER B 1 148 ? 11.742 24.859 12.281 1 96.75 148 SER B CA 1
ATOM 3179 C C . SER B 1 148 ? 12.531 24.141 13.367 1 96.75 148 SER B C 1
ATOM 3181 O O . SER B 1 148 ? 13.266 23.188 13.078 1 96.75 148 SER B O 1
ATOM 3183 N N . GLU B 1 1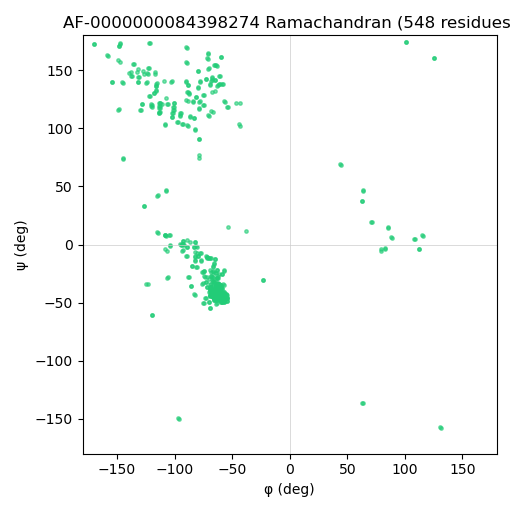49 ? 12.352 24.547 14.586 1 94.62 149 GLU B N 1
ATOM 3184 C CA . GLU B 1 149 ? 12.867 23.812 15.734 1 94.62 149 GLU B CA 1
ATOM 3185 C C . GLU B 1 149 ? 11.867 22.75 16.203 1 94.62 149 GLU B C 1
ATOM 3187 O O . GLU B 1 149 ? 12.258 21.734 16.781 1 94.62 149 GLU B O 1
ATOM 3192 N N . THR B 1 150 ? 10.586 22.969 15.984 1 94.38 150 THR B N 1
ATOM 3193 C CA . THR B 1 150 ? 9.523 22.047 16.391 1 94.38 150 THR B CA 1
ATOM 3194 C C . THR B 1 150 ? 9.516 20.812 15.484 1 94.38 150 THR B C 1
ATOM 3196 O O . THR B 1 150 ? 9.523 19.688 15.977 1 94.38 150 THR B O 1
ATOM 3199 N N . ARG B 1 151 ? 9.594 20.891 14.195 1 97.38 151 ARG B N 1
ATOM 3200 C CA . ARG B 1 151 ? 9.719 19.891 13.141 1 97.38 151 ARG B CA 1
ATOM 3201 C C . ARG B 1 151 ? 8.773 18.719 13.383 1 97.38 151 ARG B C 1
ATOM 3203 O O . ARG B 1 151 ? 9.227 17.609 13.664 1 97.38 151 ARG B O 1
ATOM 3210 N N . ARG B 1 152 ? 7.488 18.953 13.273 1 98.12 152 ARG B N 1
ATOM 3211 C CA . ARG B 1 152 ? 6.5 17.891 13.422 1 98.12 152 ARG B CA 1
ATOM 3212 C C . ARG B 1 152 ? 5.793 17.609 12.102 1 98.12 152 ARG B C 1
ATOM 3214 O O . ARG B 1 152 ? 5.273 18.516 11.461 1 98.12 152 ARG B O 1
ATOM 3221 N N . LEU B 1 153 ? 5.887 16.391 11.672 1 98.75 153 LEU B N 1
ATOM 3222 C CA . LEU B 1 153 ? 5.273 15.891 10.445 1 98.75 153 LEU B CA 1
ATOM 3223 C C . LEU B 1 153 ? 4.184 14.867 10.766 1 98.75 153 LEU B C 1
ATOM 3225 O O . LEU B 1 153 ? 4.469 13.797 11.305 1 98.75 153 LEU B O 1
ATOM 3229 N N . ILE B 1 154 ? 2.914 15.195 10.477 1 98.81 154 ILE B N 1
ATOM 3230 C CA . ILE B 1 154 ? 1.768 14.375 10.859 1 98.81 154 ILE B CA 1
ATOM 3231 C C . ILE B 1 154 ? 1.04 13.891 9.602 1 98.81 154 ILE B C 1
ATOM 3233 O O . ILE B 1 154 ? 0.796 14.672 8.68 1 98.81 154 ILE B O 1
ATOM 3237 N N . PHE B 1 155 ? 0.781 12.625 9.555 1 98.88 155 PHE B N 1
ATOM 3238 C CA . PHE B 1 155 ? -0.02 12.023 8.492 1 98.88 155 PHE B CA 1
ATOM 3239 C C . PHE B 1 155 ? -1.301 11.422 9.055 1 98.88 155 PHE B C 1
ATOM 3241 O O . PHE B 1 155 ? -1.284 10.805 10.125 1 98.88 155 PHE B O 1
ATOM 3248 N N . LEU B 1 156 ? -2.402 11.656 8.375 1 98.44 156 LEU B N 1
ATOM 3249 C CA . LEU B 1 156 ? -3.652 10.992 8.727 1 98.44 156 LEU B CA 1
ATOM 3250 C C . LEU B 1 156 ? -3.83 9.711 7.93 1 98.44 156 LEU B C 1
ATOM 3252 O O . LEU B 1 156 ? -4.191 9.75 6.75 1 98.44 156 LEU B O 1
ATOM 3256 N N . SER B 1 157 ? -3.596 8.594 8.578 1 98.25 157 SER B N 1
ATOM 3257 C CA . SER B 1 157 ? -3.861 7.277 8.016 1 98.25 157 SER B CA 1
ATOM 3258 C C . SER B 1 157 ? -5.219 6.742 8.461 1 98.25 157 SER B C 1
ATOM 3260 O O . SER B 1 157 ? -6.199 7.488 8.508 1 98.25 157 SER B O 1
ATOM 3262 N N . SER B 1 158 ? -5.355 5.449 8.57 1 97.25 158 SER B N 1
ATOM 3263 C CA . SER B 1 158 ? -6.613 4.816 8.953 1 97.25 158 SER B CA 1
ATOM 3264 C C . SER B 1 158 ? -6.379 3.455 9.602 1 97.25 158 SER B C 1
ATOM 3266 O O . SER B 1 158 ? -5.527 2.686 9.148 1 97.25 158 SER B O 1
ATOM 3268 N N . GLY B 1 159 ? -7.184 3.23 10.633 1 96.38 159 GLY B N 1
ATOM 3269 C CA . GLY B 1 159 ? -7.102 1.938 11.289 1 96.38 159 GLY B CA 1
ATOM 3270 C C . GLY B 1 159 ? -7.449 0.778 10.375 1 96.38 159 GLY B C 1
ATOM 3271 O O . GLY B 1 159 ? -6.961 -0.338 10.562 1 96.38 159 GLY B O 1
ATOM 3272 N N . ILE B 1 160 ? -8.242 1.023 9.352 1 95.12 160 ILE B N 1
ATOM 3273 C CA . ILE B 1 160 ? -8.648 -0.082 8.492 1 95.12 160 ILE B CA 1
ATOM 3274 C C . ILE B 1 160 ? -7.508 -0.44 7.539 1 95.12 160 ILE B C 1
ATOM 3276 O O . ILE B 1 160 ? -7.574 -1.445 6.828 1 95.12 160 ILE B O 1
ATOM 3280 N N . GLY B 1 161 ? -6.422 0.356 7.508 1 97.44 161 GLY B N 1
ATOM 3281 C CA . GLY B 1 161 ? -5.211 0.009 6.781 1 97.44 161 GLY B CA 1
ATOM 3282 C C . GLY B 1 161 ? -4.297 -0.924 7.555 1 97.44 161 GLY B C 1
ATOM 3283 O O . GLY B 1 161 ? -3.211 -1.269 7.086 1 97.44 161 GLY B O 1
ATOM 3284 N N . SER B 1 162 ? -4.73 -1.355 8.789 1 97.56 162 SER B N 1
ATOM 3285 C CA . SER B 1 162 ? -3.955 -2.27 9.625 1 97.56 162 SER B CA 1
ATOM 3286 C C . SER B 1 162 ? -4.023 -3.697 9.086 1 97.56 162 SER B C 1
ATOM 3288 O O . SER B 1 162 ? -5.109 -4.273 8.984 1 97.56 162 SER B O 1
ATOM 3290 N N . LEU B 1 163 ? -2.871 -4.258 8.742 1 98.06 163 LEU B N 1
ATOM 3291 C CA . LEU B 1 163 ? -2.795 -5.66 8.352 1 98.06 163 LEU B CA 1
ATOM 3292 C C . LEU B 1 163 ? -3.057 -6.574 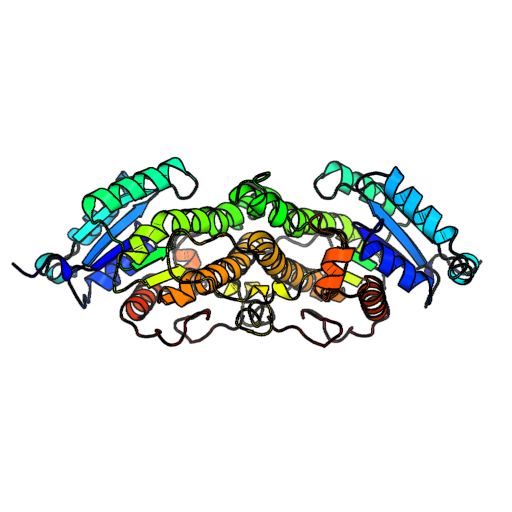9.539 1 98.06 163 LEU B C 1
ATOM 3294 O O . LEU B 1 163 ? -3.729 -7.598 9.406 1 98.06 163 LEU B O 1
ATOM 3298 N N . GLY B 1 164 ? -2.574 -6.137 10.664 1 96.44 164 GLY B N 1
ATOM 3299 C CA . GLY B 1 164 ? -2.703 -6.926 11.883 1 96.44 164 GLY B CA 1
ATOM 3300 C C . GLY B 1 164 ? -4.129 -7.016 12.391 1 96.44 164 GLY B C 1
ATOM 3301 O O . GLY B 1 164 ? -4.48 -7.953 13.109 1 96.44 164 GLY B O 1
ATOM 3302 N N . ASP B 1 165 ? -4.934 -6.094 12.008 1 95.75 165 ASP B N 1
ATOM 3303 C CA . ASP B 1 165 ? -6.316 -6.074 12.469 1 95.75 165 ASP B CA 1
ATOM 3304 C C . ASP B 1 165 ? -7.273 -6.539 11.375 1 95.75 165 ASP B C 1
ATOM 3306 O O . ASP B 1 165 ? -8.492 -6.43 11.516 1 95.75 165 ASP B O 1
ATOM 3310 N N . HIS B 1 166 ? -6.773 -7.02 10.328 1 96.25 166 HIS B N 1
ATOM 3311 C CA . HIS B 1 166 ? -7.609 -7.391 9.188 1 96.25 166 HIS B CA 1
ATOM 3312 C C . HIS B 1 166 ? -8.477 -8.602 9.516 1 96.25 166 HIS B C 1
ATOM 3314 O O . HIS B 1 166 ? -9.578 -8.734 8.984 1 96.25 166 HIS B O 1
ATOM 3320 N N . SER B 1 167 ? -8.039 -9.453 10.422 1 92.12 167 SER B N 1
ATOM 3321 C CA . SER B 1 167 ? -8.789 -10.656 10.758 1 92.12 167 SER B CA 1
ATOM 3322 C C . SER B 1 167 ? -9.719 -10.414 11.938 1 92.12 167 SER B C 1
ATOM 3324 O O . SER B 1 167 ? -10.383 -11.344 12.406 1 92.12 167 SER B O 1
ATOM 3326 N N . ASN B 1 168 ? -9.75 -9.156 12.422 1 92.44 168 ASN B N 1
ATOM 3327 C CA . ASN B 1 168 ? -10.609 -8.82 13.555 1 92.44 168 ASN B CA 1
ATOM 3328 C C . ASN B 1 168 ? -12.086 -8.836 13.156 1 92.44 168 ASN B C 1
ATOM 3330 O O . ASN B 1 168 ? -12.547 -7.961 12.422 1 92.44 168 ASN B O 1
ATOM 3334 N N . PRO B 1 169 ? -12.859 -9.789 13.656 1 90.31 169 PRO B N 1
ATOM 3335 C CA . PRO B 1 169 ? -14.25 -9.93 13.227 1 90.31 169 PRO B CA 1
ATOM 3336 C C . PRO B 1 169 ? -15.148 -8.812 13.758 1 90.31 169 PRO B C 1
ATOM 3338 O O . PRO B 1 169 ? -16.297 -8.68 13.328 1 90.31 169 PRO B O 1
ATOM 3341 N N . HIS B 1 170 ? -14.664 -8.023 14.695 1 88.88 170 HIS B N 1
ATOM 3342 C CA . HIS B 1 170 ? -15.477 -6.957 15.273 1 88.88 170 HIS B CA 1
ATOM 3343 C C . HIS B 1 170 ? -15.508 -5.73 14.367 1 88.88 170 HIS B C 1
ATOM 3345 O O . HIS B 1 170 ? -16.25 -4.777 14.625 1 88.88 170 HIS B O 1
ATOM 3351 N N . VAL B 1 171 ? -14.711 -5.77 13.336 1 87.5 171 VAL B N 1
ATOM 3352 C CA . VAL B 1 171 ? -14.695 -4.699 12.344 1 87.5 171 VAL B CA 1
ATOM 3353 C C . VAL B 1 171 ? -15.484 -5.125 11.109 1 87.5 171 VAL B C 1
ATOM 3355 O O . VAL B 1 171 ? -15.07 -6.023 10.375 1 87.5 171 VAL B O 1
ATOM 3358 N N . PRO B 1 172 ? -16.516 -4.484 10.82 1 87 172 PRO B N 1
ATOM 3359 C CA . PRO B 1 172 ? -17.469 -4.961 9.805 1 87 172 PRO B CA 1
ATOM 3360 C C . PRO B 1 172 ? -16.812 -5.105 8.43 1 87 172 PRO B C 1
ATOM 3362 O O . PRO B 1 172 ? -17.125 -6.051 7.695 1 87 172 PRO B O 1
ATOM 3365 N N . VAL B 1 173 ? -15.945 -4.203 8.133 1 89.75 173 VAL B N 1
ATOM 3366 C CA . VAL B 1 173 ? -15.344 -4.227 6.805 1 89.75 173 VAL B CA 1
ATOM 3367 C C . VAL B 1 173 ? -14.516 -5.5 6.633 1 89.75 173 VAL B C 1
ATOM 3369 O O . VAL B 1 173 ? -14.156 -5.863 5.512 1 89.75 173 VAL B O 1
ATOM 3372 N N . ASN B 1 174 ? -14.234 -6.254 7.746 1 93.62 174 ASN B N 1
ATOM 3373 C CA . ASN B 1 174 ? -13.422 -7.465 7.719 1 93.62 174 ASN B CA 1
ATOM 3374 C C . ASN B 1 174 ? -14.266 -8.703 7.461 1 93.62 174 ASN B C 1
ATOM 3376 O O . ASN B 1 174 ? -13.734 -9.805 7.316 1 93.62 174 ASN B O 1
ATOM 3380 N N . HIS B 1 175 ? -15.586 -8.555 7.332 1 93.5 175 HIS B N 1
ATOM 3381 C CA . HIS B 1 175 ? -16.453 -9.703 7.129 1 93.5 175 HIS B CA 1
ATOM 3382 C C . HIS B 1 175 ? -16.297 -10.266 5.719 1 93.5 175 HIS B C 1
ATOM 3384 O O . HIS B 1 175 ? -16.172 -9.516 4.754 1 93.5 175 HIS B O 1
ATOM 3390 N N . SER B 1 176 ? -16.359 -11.57 5.645 1 94.5 176 SER B N 1
ATOM 3391 C CA . SER B 1 176 ? -16.219 -12.266 4.371 1 94.5 176 SER B CA 1
ATOM 3392 C C . SER B 1 176 ? -17.562 -12.461 3.691 1 94.5 176 SER B C 1
ATOM 3394 O O . SER B 1 176 ? -18.562 -12.734 4.355 1 94.5 176 SER B O 1
ATOM 3396 N N . PRO B 1 177 ? -17.609 -12.312 2.416 1 95.31 177 PRO B N 1
ATOM 3397 C CA . PRO B 1 177 ? -18.859 -12.594 1.688 1 95.31 177 PRO B CA 1
ATOM 3398 C C . PRO B 1 177 ? -19.172 -14.086 1.61 1 95.31 177 PRO B C 1
ATOM 3400 O O . PRO B 1 177 ? -18.297 -14.914 1.88 1 95.31 177 PRO B O 1
ATOM 3403 N N . PRO B 1 178 ? -20.484 -14.422 1.339 1 95.38 178 PRO B N 1
ATOM 3404 C CA . PRO B 1 178 ? -20.812 -15.836 1.153 1 95.38 178 PRO B CA 1
ATOM 3405 C C . PRO B 1 178 ? -20.062 -16.484 -0.001 1 95.38 178 PRO B C 1
ATOM 3407 O O . PRO B 1 178 ? -19.562 -15.781 -0.884 1 95.38 178 PRO B O 1
ATOM 3410 N N . ALA B 1 179 ? -20.031 -17.844 0.05 1 96.75 179 ALA B N 1
ATOM 3411 C CA . ALA B 1 179 ? -19.375 -18.578 -1.026 1 96.75 179 ALA B CA 1
ATOM 3412 C C . ALA B 1 179 ? -20.094 -18.359 -2.355 1 96.75 179 ALA B C 1
ATOM 3414 O O . ALA B 1 179 ? -21.281 -18.047 -2.379 1 96.75 179 ALA B O 1
ATOM 3415 N N . GLY B 1 180 ? -19.297 -18.516 -3.455 1 95.88 180 GLY B N 1
ATOM 3416 C CA . GLY B 1 180 ? -19.859 -18.375 -4.789 1 95.88 180 GLY B CA 1
ATOM 3417 C C . GLY B 1 180 ? -19.125 -17.359 -5.637 1 95.88 180 GLY B C 1
ATOM 3418 O O . GLY B 1 180 ? -18.406 -16.516 -5.109 1 95.88 180 GLY B O 1
ATOM 3419 N N . TRP B 1 181 ? -19.281 -17.422 -6.969 1 96.44 181 TRP B N 1
ATOM 3420 C CA . TRP B 1 181 ? -18.672 -16.484 -7.922 1 96.44 181 TRP B CA 1
ATOM 3421 C C . TRP B 1 181 ? -19.609 -16.25 -9.109 1 96.44 181 TRP B C 1
ATOM 3423 O O . TRP B 1 181 ? -20.203 -17.188 -9.641 1 96.44 181 TRP B O 1
ATOM 3433 N N . PRO B 1 182 ? -19.688 -15.086 -9.539 1 94.81 182 PRO B N 1
ATOM 3434 C CA . PRO B 1 182 ? -19.125 -13.859 -8.977 1 94.81 182 PRO B CA 1
ATOM 3435 C C . PRO B 1 182 ? -19.75 -13.484 -7.637 1 94.81 182 PRO B C 1
ATOM 3437 O O . PRO B 1 182 ? -20.875 -13.898 -7.34 1 94.81 182 PRO B O 1
ATOM 3440 N N . LYS B 1 183 ? -18.953 -12.719 -6.801 1 94.69 183 LYS B N 1
ATOM 3441 C CA . LYS B 1 183 ? -19.453 -12.289 -5.5 1 94.69 183 LYS B CA 1
ATOM 3442 C C . LYS B 1 183 ? -20.594 -11.281 -5.656 1 94.69 183 LYS B C 1
ATOM 3444 O O . LYS B 1 183 ? -20.562 -10.445 -6.555 1 94.69 183 LYS B O 1
ATOM 3449 N N . LYS B 1 184 ? -21.594 -11.469 -4.633 1 87.12 184 LYS B N 1
ATOM 3450 C CA . LYS B 1 184 ? -22.594 -10.398 -4.543 1 87.12 184 LYS B CA 1
ATOM 3451 C C . LYS B 1 184 ? -21.953 -9.109 -4.02 1 87.12 184 LYS B C 1
ATOM 3453 O O . LYS B 1 184 ? -21.109 -9.148 -3.129 1 87.12 184 LYS B O 1
ATOM 3458 N N . PRO B 1 185 ? -22.359 -7.941 -4.688 1 75.94 185 PRO B N 1
ATOM 3459 C CA . PRO B 1 185 ? -21.781 -6.672 -4.234 1 75.94 185 PRO B CA 1
ATOM 3460 C C . PRO B 1 185 ? -22.016 -6.414 -2.748 1 75.94 185 PRO B C 1
ATOM 3462 O O . PRO B 1 185 ? -23.141 -6.621 -2.252 1 75.94 185 PRO B O 1
ATOM 3465 N N . ILE B 1 186 ? -21.016 -6.242 -2.025 1 75.5 186 ILE B N 1
ATOM 3466 C CA . ILE B 1 186 ? -21.094 -5.754 -0.654 1 75.5 186 ILE B CA 1
ATOM 3467 C C . ILE B 1 186 ? -20.188 -4.539 -0.478 1 75.5 186 ILE B C 1
ATOM 3469 O O . ILE B 1 186 ? -19.281 -4.309 -1.29 1 75.5 186 ILE B O 1
ATOM 3473 N N . PHE B 1 187 ? -20.656 -3.725 0.348 1 73.62 187 PHE B N 1
ATOM 3474 C CA . PHE B 1 187 ? -19.797 -2.58 0.608 1 73.62 187 PHE B CA 1
ATOM 3475 C C . PHE B 1 187 ? -18.406 -3.037 1.043 1 73.62 187 PHE B C 1
ATOM 3477 O O . PHE B 1 187 ? -18.281 -3.904 1.909 1 73.62 187 PHE B O 1
ATOM 3484 N N . ASN B 1 188 ? -17.438 -2.654 0.209 1 84.62 188 ASN B N 1
ATOM 3485 C CA . ASN B 1 188 ? -16.047 -2.922 0.556 1 84.62 188 ASN B CA 1
ATOM 3486 C C . ASN B 1 188 ? -15.18 -1.681 0.38 1 84.62 188 ASN B C 1
ATOM 3488 O O . ASN B 1 188 ? -15.586 -0.72 -0.276 1 84.62 188 ASN B O 1
ATOM 3492 N N . SER B 1 189 ? -14.148 -1.566 1.136 1 92.5 189 SER B N 1
ATOM 3493 C CA . SER B 1 189 ? -13.227 -0.436 1.09 1 92.5 189 SER B CA 1
ATOM 3494 C C . SER B 1 189 ? -11.844 -0.869 0.62 1 92.5 189 SER B C 1
ATOM 3496 O O . SER B 1 189 ? -10.828 -0.406 1.146 1 92.5 189 SER B O 1
ATOM 3498 N N . THR B 1 190 ? -11.828 -1.714 -0.394 1 95.56 190 THR B N 1
ATOM 3499 C CA . THR B 1 190 ? -10.578 -2.361 -0.792 1 95.56 190 THR B CA 1
ATOM 3500 C C . THR B 1 190 ? -9.586 -1.335 -1.326 1 95.56 190 THR B C 1
ATOM 3502 O O . THR B 1 190 ? -8.406 -1.369 -0.978 1 95.56 190 THR B O 1
ATOM 3505 N N . THR B 1 191 ? -10.055 -0.397 -2.23 1 97.44 191 THR B N 1
ATOM 3506 C CA . THR B 1 191 ? -9.133 0.565 -2.824 1 97.44 191 THR B CA 1
ATOM 3507 C C . THR B 1 191 ? -8.594 1.526 -1.765 1 97.44 191 THR B C 1
ATOM 3509 O O . THR B 1 191 ? -7.402 1.827 -1.739 1 97.44 191 THR B O 1
ATOM 3512 N N . TYR B 1 192 ? -9.469 1.93 -0.828 1 97.31 192 TYR B N 1
ATOM 3513 C CA . TYR B 1 192 ? -9.086 2.854 0.234 1 97.31 192 TYR B CA 1
ATOM 3514 C C . TYR B 1 192 ? -8.148 2.178 1.23 1 97.31 192 TYR B C 1
ATOM 3516 O O . TYR B 1 192 ? -7.07 2.699 1.532 1 97.31 192 TYR B O 1
ATOM 3524 N N . ARG B 1 193 ? -8.531 1.002 1.698 1 96.81 193 ARG B N 1
ATOM 3525 C CA . ARG B 1 193 ? -7.73 0.302 2.699 1 96.81 193 ARG B CA 1
ATOM 3526 C C . ARG B 1 193 ? -6.344 -0.026 2.158 1 96.81 193 ARG B C 1
ATOM 3528 O O . ARG B 1 193 ? -5.348 0.084 2.879 1 96.81 193 ARG B O 1
ATOM 3535 N N . THR B 1 194 ? -6.293 -0.438 0.902 1 98.75 194 THR B N 1
ATOM 3536 C CA . THR B 1 194 ? -5.012 -0.722 0.262 1 98.75 194 THR B CA 1
ATOM 3537 C C . THR B 1 194 ? -4.16 0.541 0.176 1 98.75 194 THR B C 1
ATOM 3539 O O . THR B 1 194 ? -2.965 0.512 0.485 1 98.75 194 THR B O 1
ATOM 3542 N N . SER B 1 195 ? -4.742 1.662 -0.212 1 98.81 195 SER B N 1
ATOM 3543 C CA . SER B 1 195 ? -4.008 2.918 -0.309 1 98.81 195 SER B CA 1
ATOM 3544 C C . SER B 1 195 ? -3.502 3.369 1.057 1 98.81 195 SER B C 1
ATOM 3546 O O . SER B 1 195 ? -2.387 3.883 1.173 1 98.81 195 SER B O 1
ATOM 3548 N N . LYS B 1 196 ? -4.305 3.213 2.098 1 98.81 196 LYS B N 1
ATOM 3549 C CA . LYS B 1 196 ? -3.898 3.654 3.43 1 98.81 196 LYS B CA 1
ATOM 3550 C C . LYS B 1 196 ? -2.828 2.734 4.012 1 98.81 196 LYS B C 1
ATOM 3552 O O . LYS B 1 196 ? -1.945 3.184 4.742 1 98.81 196 LYS B O 1
ATOM 3557 N N . THR B 1 197 ? -2.881 1.452 3.668 1 98.88 197 THR B N 1
ATOM 3558 C CA . THR B 1 197 ? -1.783 0.562 4.027 1 98.88 197 THR B CA 1
ATOM 3559 C C . THR B 1 197 ? -0.49 0.993 3.338 1 98.88 197 THR B C 1
ATOM 3561 O O . THR B 1 197 ? 0.564 1.06 3.975 1 98.88 197 THR B O 1
ATOM 3564 N N . ALA B 1 198 ? -0.587 1.238 2.074 1 98.94 198 ALA B N 1
ATOM 3565 C CA . ALA B 1 198 ? 0.557 1.758 1.331 1 98.94 198 ALA B CA 1
ATOM 3566 C C . ALA B 1 198 ? 1.083 3.045 1.961 1 98.94 198 ALA B C 1
ATOM 3568 O O . ALA B 1 198 ? 2.297 3.236 2.076 1 98.94 198 ALA B O 1
ATOM 3569 N N . MET B 1 199 ? 0.173 3.889 2.336 1 98.88 199 MET B N 1
ATOM 3570 C CA . MET B 1 199 ? 0.522 5.16 2.963 1 98.88 199 MET B CA 1
ATOM 3571 C C . MET B 1 199 ? 1.35 4.938 4.223 1 98.88 199 MET B C 1
ATOM 3573 O O . MET B 1 199 ? 2.291 5.684 4.496 1 98.88 199 MET B O 1
ATOM 3577 N N . ASN B 1 200 ? 0.975 3.928 5.031 1 98.88 200 ASN B N 1
ATOM 3578 C CA . ASN B 1 200 ? 1.737 3.629 6.242 1 98.88 200 ASN B CA 1
ATOM 3579 C C . ASN B 1 200 ? 3.211 3.391 5.926 1 98.88 200 ASN B C 1
ATOM 3581 O O . ASN B 1 200 ? 4.09 3.891 6.633 1 98.88 200 ASN B O 1
ATOM 3585 N N . MET B 1 201 ? 3.467 2.625 4.84 1 98.81 201 MET B N 1
ATOM 3586 C CA . MET B 1 201 ? 4.859 2.387 4.469 1 98.81 201 MET B CA 1
ATOM 3587 C C . MET B 1 201 ? 5.52 3.672 3.98 1 98.81 201 MET B C 1
ATOM 3589 O O . MET B 1 201 ? 6.66 3.965 4.348 1 98.81 201 MET B O 1
ATOM 3593 N N . MET B 1 202 ? 4.84 4.418 3.184 1 98.81 202 MET B N 1
ATOM 3594 C CA . MET B 1 202 ? 5.359 5.695 2.703 1 98.81 202 MET B CA 1
ATOM 3595 C C . MET B 1 202 ? 5.715 6.613 3.869 1 98.81 202 MET B C 1
ATOM 3597 O O . MET B 1 202 ? 6.758 7.27 3.852 1 98.81 202 MET B O 1
ATOM 3601 N N . ILE B 1 203 ? 4.883 6.637 4.895 1 98.75 203 ILE B N 1
ATOM 3602 C CA . ILE B 1 203 ? 5.121 7.473 6.066 1 98.75 203 ILE B CA 1
ATOM 3603 C C . ILE B 1 203 ? 6.348 6.969 6.82 1 98.75 203 ILE B C 1
ATOM 3605 O O . ILE B 1 203 ? 7.195 7.758 7.238 1 98.75 203 ILE B O 1
ATOM 3609 N N . LEU B 1 204 ? 6.434 5.645 7 1 98.38 204 LEU B N 1
ATOM 3610 C CA . LEU B 1 204 ? 7.605 5.094 7.676 1 98.38 204 LEU B CA 1
ATOM 3611 C C . LEU B 1 204 ? 8.883 5.426 6.906 1 98.38 204 LEU B C 1
ATOM 3613 O O . LEU B 1 204 ? 9.938 5.637 7.512 1 98.38 204 LEU B O 1
ATOM 3617 N N . GLU B 1 205 ? 8.797 5.453 5.59 1 97.62 205 GLU B N 1
ATOM 3618 C CA . GLU B 1 205 ? 9.945 5.859 4.789 1 97.62 205 GLU B CA 1
ATOM 3619 C C . GLU B 1 205 ? 10.328 7.312 5.066 1 97.62 205 GLU B C 1
ATOM 3621 O O . GLU B 1 205 ? 11.508 7.664 5.059 1 97.62 205 GLU B O 1
ATOM 3626 N N . TRP B 1 206 ? 9.336 8.164 5.312 1 98.06 206 TRP B N 1
ATOM 3627 C CA . TRP B 1 206 ? 9.641 9.539 5.711 1 98.06 206 TRP B CA 1
ATOM 3628 C C . TRP B 1 206 ? 10.273 9.57 7.098 1 98.06 206 TRP B C 1
ATOM 3630 O O . TRP B 1 206 ? 11.219 10.336 7.336 1 98.06 206 TRP B O 1
ATOM 3640 N N . ALA B 1 207 ? 9.695 8.773 8.008 1 97.75 207 ALA B N 1
ATOM 3641 C CA . ALA B 1 207 ? 10.305 8.68 9.336 1 97.75 207 ALA B CA 1
ATOM 3642 C C . ALA B 1 207 ? 11.766 8.273 9.234 1 97.75 207 ALA B C 1
ATOM 3644 O O . ALA B 1 207 ? 12.625 8.859 9.898 1 97.75 207 ALA B O 1
ATOM 3645 N N . ARG B 1 208 ? 12.062 7.25 8.406 1 96.06 208 ARG B N 1
ATOM 3646 C CA . ARG B 1 208 ? 13.43 6.805 8.172 1 96.06 208 ARG B CA 1
ATOM 3647 C C . ARG B 1 208 ? 14.273 7.922 7.559 1 96.06 208 ARG B C 1
ATOM 3649 O O . ARG B 1 208 ? 15.375 8.203 8.031 1 96.06 208 ARG B O 1
ATOM 3656 N N . THR B 1 209 ? 13.773 8.594 6.547 1 96.31 209 THR B N 1
ATOM 3657 C CA . THR B 1 209 ? 14.477 9.602 5.773 1 96.31 209 THR B CA 1
ATOM 3658 C C . THR B 1 209 ? 14.844 10.797 6.652 1 96.31 209 THR B C 1
ATOM 3660 O O . THR B 1 209 ? 15.914 11.383 6.496 1 96.31 209 THR B O 1
ATOM 3663 N N . LEU B 1 210 ? 13.984 11.133 7.645 1 97.38 210 LEU B N 1
ATOM 3664 C CA . LEU B 1 210 ? 14.172 12.359 8.422 1 97.38 210 LEU B CA 1
ATOM 3665 C C . LEU B 1 210 ? 14.633 12.039 9.836 1 97.38 210 LEU B C 1
ATOM 3667 O O . LEU B 1 210 ? 14.664 12.922 10.695 1 97.38 210 LEU B O 1
ATOM 3671 N N . LYS B 1 211 ? 14.938 10.805 10.07 1 95.75 211 LYS B N 1
ATOM 3672 C CA . LYS B 1 211 ? 15.273 10.352 11.422 1 95.75 211 LYS B CA 1
ATOM 3673 C C . LYS B 1 211 ? 16.406 11.195 12.008 1 95.75 211 LYS B C 1
ATOM 3675 O O . LYS B 1 211 ? 16.312 11.664 13.141 1 95.75 211 LYS B O 1
ATOM 3680 N N . ASN B 1 212 ? 17.453 11.43 11.219 1 96.81 212 ASN B N 1
ATOM 3681 C CA . ASN B 1 212 ? 18.656 12.109 11.711 1 96.81 212 ASN B CA 1
ATOM 3682 C C . ASN B 1 212 ? 18.484 13.633 11.68 1 96.81 212 ASN B C 1
ATOM 3684 O O . ASN B 1 212 ? 19.359 14.367 12.125 1 96.81 212 ASN B O 1
ATOM 3688 N N . ASP B 1 213 ? 17.359 14.117 11.195 1 98 213 ASP B N 1
ATOM 3689 C CA . ASP B 1 213 ? 17.031 15.539 11.203 1 98 213 ASP B CA 1
ATOM 3690 C C . ASP B 1 213 ? 16.188 15.898 12.422 1 98 213 ASP B C 1
ATOM 3692 O O . ASP B 1 213 ? 15.727 17.031 12.547 1 98 213 ASP B O 1
ATOM 3696 N N . ASN B 1 214 ? 15.891 14.938 13.266 1 96.38 214 ASN B N 1
ATOM 3697 C CA . ASN B 1 214 ? 15.125 15.117 14.5 1 96.38 214 ASN B CA 1
ATOM 3698 C C . ASN B 1 214 ? 13.711 15.602 14.219 1 96.38 214 ASN B C 1
ATOM 3700 O O . ASN B 1 214 ? 13.219 16.516 14.883 1 96.38 214 ASN B O 1
ATOM 3704 N N . VAL B 1 215 ? 13.109 15.133 13.172 1 97.88 215 VAL B N 1
ATOM 3705 C CA . VAL B 1 215 ? 11.711 15.391 12.859 1 97.88 215 VAL B CA 1
ATOM 3706 C C . VAL B 1 215 ? 10.828 14.336 13.539 1 97.88 215 VAL B C 1
ATOM 3708 O O . VAL B 1 215 ? 11.133 13.141 13.484 1 97.88 215 VAL B O 1
ATOM 3711 N N . LYS B 1 216 ? 9.789 14.742 14.266 1 97.75 216 LYS B N 1
ATOM 3712 C CA . LYS B 1 216 ? 8.789 13.82 14.789 1 97.75 216 LYS B CA 1
ATOM 3713 C C . LYS B 1 216 ? 7.73 13.492 13.742 1 97.75 216 LYS B C 1
ATOM 3715 O O . LYS B 1 216 ? 6.926 14.352 13.367 1 97.75 216 LYS B O 1
ATOM 3720 N N . VAL B 1 217 ? 7.77 12.273 13.242 1 98.38 217 VAL B N 1
ATOM 3721 C CA . VAL B 1 217 ? 6.809 11.82 12.234 1 98.38 217 VAL B CA 1
ATOM 3722 C C . VAL B 1 217 ? 5.73 10.969 12.898 1 98.38 217 VAL B C 1
ATOM 3724 O O . VAL B 1 217 ? 6.027 9.938 13.5 1 98.38 217 VAL B O 1
ATOM 3727 N N . HIS B 1 218 ? 4.477 11.422 12.812 1 98.44 218 HIS B N 1
ATOM 3728 C CA . HIS B 1 218 ? 3.371 10.711 13.438 1 98.44 218 HIS B CA 1
ATOM 3729 C C . HIS B 1 218 ? 2.383 10.195 12.398 1 98.44 218 HIS B C 1
ATOM 3731 O O . HIS B 1 218 ? 2.039 10.914 11.453 1 98.44 218 HIS B O 1
ATOM 3737 N N . LEU B 1 219 ? 1.989 8.945 12.492 1 98.62 219 LEU B N 1
ATOM 3738 C CA . LEU B 1 219 ? 0.872 8.336 11.773 1 98.62 219 LEU B CA 1
ATOM 3739 C C . LEU B 1 219 ? -0.359 8.242 12.672 1 98.62 219 LEU B C 1
ATOM 3741 O O . LEU B 1 219 ? -0.328 7.574 13.711 1 98.62 219 LEU B O 1
ATOM 3745 N N . ILE B 1 220 ? -1.439 8.859 12.242 1 98.69 220 ILE B N 1
ATOM 3746 C CA . ILE B 1 220 ? -2.594 8.953 13.133 1 98.69 220 ILE B CA 1
ATOM 3747 C C . ILE B 1 220 ? -3.807 8.297 12.477 1 98.69 220 ILE B C 1
ATOM 3749 O O . ILE B 1 220 ? -4.086 8.539 11.297 1 98.69 220 ILE B O 1
ATOM 3753 N N . ASP B 1 221 ? -4.449 7.414 13.125 1 98.31 221 ASP B N 1
ATOM 3754 C CA . ASP B 1 221 ? -5.832 7.02 12.883 1 98.31 221 ASP B CA 1
ATOM 3755 C C . ASP B 1 221 ? -6.805 7.895 13.672 1 98.31 221 ASP B C 1
ATOM 3757 O O . ASP B 1 221 ? -6.984 7.695 14.875 1 98.31 221 ASP B O 1
ATOM 3761 N N . PRO B 1 222 ? -7.41 8.82 13 1 96.94 222 PRO B N 1
ATOM 3762 C CA . PRO B 1 222 ? -8.281 9.75 13.727 1 96.94 222 PRO B CA 1
ATOM 3763 C C . PRO B 1 222 ? -9.562 9.086 14.227 1 96.94 222 PRO B C 1
ATOM 3765 O O . PRO B 1 222 ? -10.289 9.672 15.031 1 96.94 222 PRO B O 1
ATOM 3768 N N . GLY B 1 223 ? -9.812 7.805 13.703 1 93.88 223 GLY B N 1
ATOM 3769 C CA . GLY B 1 223 ? -11.031 7.109 14.07 1 93.88 223 GLY B CA 1
ATOM 3770 C C . GLY B 1 223 ? -12.102 7.176 13 1 93.88 223 GLY B C 1
ATOM 3771 O O . GLY B 1 223 ? -11.898 7.785 11.945 1 93.88 223 GLY B O 1
ATOM 3772 N N . PHE B 1 224 ? -13.227 6.441 13.242 1 92.75 224 PHE B N 1
ATOM 3773 C CA . PHE B 1 224 ? -14.391 6.469 12.367 1 92.75 224 PHE B CA 1
ATOM 3774 C C . PHE B 1 224 ? -15.266 7.676 12.672 1 92.75 224 PHE B C 1
ATOM 3776 O O . PHE B 1 224 ? -16.047 7.656 13.625 1 92.75 224 PHE B O 1
ATOM 3783 N N . LEU B 1 225 ? -15.062 8.703 11.828 1 94.31 225 LEU B N 1
ATOM 3784 C CA . LEU B 1 225 ? -15.68 10 12.102 1 94.31 225 LEU B CA 1
ATOM 3785 C C . LEU B 1 225 ? -16.656 10.383 11 1 94.31 225 LEU B C 1
ATOM 3787 O O . LEU B 1 225 ? -16.469 10 9.844 1 94.31 225 LEU B O 1
ATOM 3791 N N . ALA B 1 226 ? -17.656 11.078 11.375 1 92.44 226 ALA B N 1
ATOM 3792 C CA . ALA B 1 226 ? -18.688 11.516 10.438 1 92.44 226 ALA B CA 1
ATOM 3793 C C . ALA B 1 226 ? -18.219 12.734 9.641 1 92.44 226 ALA B C 1
ATOM 3795 O O . ALA B 1 226 ? -18.609 13.867 9.945 1 92.44 226 ALA B O 1
ATOM 3796 N N . THR B 1 227 ? -17.328 12.273 8.734 1 83.75 227 THR B N 1
ATOM 3797 C CA . THR B 1 227 ? -16.75 13.297 7.863 1 83.75 227 THR B CA 1
ATOM 3798 C C . THR B 1 227 ? -17.312 13.172 6.449 1 83.75 227 THR B C 1
ATOM 3800 O O . THR B 1 227 ? -18.031 12.219 6.145 1 83.75 227 THR B O 1
ATOM 3803 N N . GLY B 1 228 ? -17.812 13.766 5.676 1 82.62 228 GLY B N 1
ATOM 3804 C CA . GLY B 1 228 ? -18.25 13.703 4.289 1 82.62 228 GLY B CA 1
ATOM 3805 C C . GLY B 1 228 ? -17.281 12.961 3.391 1 82.62 228 GLY B C 1
ATOM 3806 O O . GLY B 1 228 ? -17.438 12.953 2.168 1 82.62 228 GLY B O 1
ATOM 3807 N N . LEU B 1 229 ? -16.234 12.227 4.012 1 81.88 229 LEU B N 1
ATOM 3808 C CA . LEU B 1 229 ? -15.258 11.516 3.193 1 81.88 229 LEU B CA 1
ATOM 3809 C C . LEU B 1 229 ? -15.922 10.391 2.406 1 81.88 229 LEU B C 1
ATOM 3811 O O . LEU B 1 229 ? -16.719 9.633 2.961 1 81.88 229 LEU B O 1
ATOM 3815 N N . GLY B 1 230 ? -15.664 10.297 1.164 1 83.44 230 GLY B N 1
ATOM 3816 C CA . GLY B 1 230 ? -16.266 9.289 0.299 1 83.44 230 GLY B CA 1
ATOM 3817 C C . GLY B 1 230 ? -17.641 9.68 -0.194 1 83.44 230 GLY B C 1
ATOM 3818 O O . GLY B 1 230 ? -18.297 8.914 -0.916 1 83.44 230 GLY B O 1
ATOM 3819 N N . GLY B 1 231 ? -18.156 10.797 0.23 1 81.69 231 GLY B N 1
ATOM 3820 C CA . GLY B 1 231 ? -19.422 11.289 -0.261 1 81.69 231 GLY B CA 1
ATOM 3821 C C . GLY B 1 231 ? -20.609 10.703 0.476 1 81.69 231 GLY B C 1
ATOM 3822 O O . GLY B 1 231 ? -21.734 10.734 -0.028 1 81.69 231 GLY B O 1
ATOM 3823 N N . ILE B 1 232 ? -20.422 10.07 1.642 1 81.12 232 ILE B N 1
ATOM 3824 C CA . ILE B 1 232 ? -21.516 9.508 2.432 1 81.12 232 ILE B CA 1
ATOM 3825 C C . ILE B 1 232 ? -22.062 10.562 3.391 1 81.12 232 ILE B C 1
ATOM 3827 O O . ILE B 1 232 ? -21.297 11.297 4.016 1 81.12 232 ILE B O 1
ATOM 3831 N N . ASP B 1 233 ? -23.266 10.539 3.418 1 86.44 233 ASP B N 1
ATOM 3832 C CA . ASP B 1 233 ? -23.938 11.5 4.289 1 86.44 233 ASP B CA 1
ATOM 3833 C C . ASP B 1 233 ? -23.531 11.289 5.75 1 86.44 233 ASP B C 1
ATOM 3835 O O . ASP B 1 233 ? -23.469 10.156 6.227 1 86.44 233 ASP B O 1
ATOM 3839 N N . GLN B 1 234 ? -23.312 12.422 6.41 1 87.69 234 GLN B N 1
ATOM 3840 C CA . GLN B 1 234 ? -22.859 12.367 7.793 1 87.69 234 GLN B CA 1
ATOM 3841 C C . GLN B 1 234 ? -23.875 11.664 8.68 1 87.69 234 GLN B C 1
ATOM 3843 O O . GLN B 1 234 ? -23.516 10.938 9.609 1 87.69 234 GLN B O 1
ATOM 3848 N N . ALA B 1 235 ? -25.172 11.875 8.438 1 89.44 235 ALA B N 1
ATOM 3849 C CA . ALA B 1 235 ? -26.234 11.258 9.242 1 89.44 235 ALA B CA 1
ATOM 3850 C C . ALA B 1 235 ? -26.203 9.734 9.109 1 89.44 235 ALA B C 1
ATOM 3852 O O . ALA B 1 235 ? -26.391 9.023 10.094 1 89.44 235 ALA B O 1
ATOM 3853 N N . VAL B 1 236 ? -25.875 9.328 7.918 1 87.06 236 VAL B N 1
ATOM 3854 C CA . VAL B 1 236 ? -25.781 7.895 7.664 1 87.06 236 VAL B CA 1
ATOM 3855 C C . VAL B 1 236 ? -24.578 7.309 8.398 1 87.06 236 VAL B C 1
ATOM 3857 O O . VAL B 1 236 ? -24.672 6.238 9.008 1 87.06 236 VAL B O 1
ATOM 3860 N N . LEU B 1 237 ? -23.484 8.055 8.422 1 88.69 237 LEU B N 1
ATOM 3861 C CA . LEU B 1 237 ? -22.281 7.605 9.102 1 88.69 237 LEU B CA 1
ATOM 3862 C C . LEU B 1 237 ? -22.5 7.523 10.609 1 88.69 237 LEU B C 1
ATOM 3864 O O . LEU B 1 237 ? -22.047 6.578 11.258 1 88.69 237 LEU B O 1
ATOM 3868 N N . LYS B 1 238 ? -23.219 8.516 11.109 1 90.5 238 LYS B N 1
ATOM 3869 C CA . LYS B 1 238 ? -23.516 8.508 12.539 1 90.5 238 LYS B CA 1
ATOM 3870 C C . LYS B 1 238 ? -24.375 7.312 12.93 1 90.5 238 LYS B C 1
ATOM 3872 O O . LYS B 1 238 ? -24.156 6.707 13.984 1 90.5 238 LYS B O 1
ATOM 3877 N N . GLU B 1 239 ? -25.281 6.984 12.016 1 89.19 239 GLU B N 1
ATOM 3878 C CA . GLU B 1 239 ? -26.109 5.809 12.25 1 89.19 239 GLU B CA 1
ATOM 3879 C C . GLU B 1 239 ? -25.281 4.535 12.273 1 89.19 239 GLU B C 1
ATOM 3881 O O . GLU B 1 239 ? -25.594 3.588 12.992 1 89.19 239 GLU B O 1
ATOM 3886 N N . LYS B 1 240 ? -24.188 4.656 11.625 1 85.62 240 LYS B N 1
ATOM 3887 C CA . LYS B 1 240 ? -23.312 3.488 11.539 1 85.62 240 LYS B CA 1
ATOM 3888 C C . LYS B 1 240 ? -22.266 3.506 12.648 1 85.62 240 LYS B C 1
ATOM 3890 O O . LYS B 1 240 ? -21.344 2.676 12.656 1 85.62 240 LYS B O 1
ATOM 3895 N N . GLY B 1 241 ? -22.25 4.531 13.523 1 88.75 241 GLY B N 1
ATOM 3896 C CA . GLY B 1 241 ? -21.391 4.523 14.695 1 88.75 241 GLY B CA 1
ATOM 3897 C C . GLY B 1 241 ? -20.234 5.5 14.586 1 88.75 241 GLY B C 1
ATOM 3898 O O . GLY B 1 241 ? -19.359 5.531 15.461 1 88.75 241 GLY B O 1
ATOM 3899 N N . ALA B 1 242 ? -20.234 6.258 13.516 1 92.69 242 ALA B N 1
ATOM 3900 C CA . ALA B 1 242 ? -19.172 7.258 13.375 1 92.69 242 ALA B CA 1
ATOM 3901 C C . ALA B 1 242 ? -19.281 8.32 14.469 1 92.69 242 ALA B C 1
ATOM 3903 O O . ALA B 1 242 ? -20.391 8.734 14.828 1 92.69 242 ALA B O 1
ATOM 3904 N N . GLN B 1 243 ? -18.141 8.766 14.984 1 95.12 243 GLN B N 1
ATOM 3905 C CA . GLN B 1 243 ? -18.094 9.82 15.992 1 95.12 243 GLN B CA 1
ATOM 3906 C C . GLN B 1 243 ? -18 11.203 15.336 1 95.12 243 GLN B C 1
ATOM 3908 O O . GLN B 1 243 ? -17.812 11.305 14.125 1 95.12 243 GLN B O 1
ATOM 3913 N N . ASP B 1 244 ? -18.156 12.219 16.172 1 95.94 244 ASP B N 1
ATOM 3914 C CA . ASP B 1 244 ? -18.016 13.594 15.711 1 95.94 244 ASP B CA 1
ATOM 3915 C C . ASP B 1 244 ? -16.562 13.891 15.336 1 95.94 244 ASP B C 1
ATOM 3917 O O . ASP B 1 244 ? -15.633 13.484 16.031 1 95.94 244 ASP B O 1
ATOM 3921 N N . PRO B 1 245 ? -16.359 14.664 14.242 1 95.88 245 PRO B N 1
ATOM 3922 C CA . PRO B 1 245 ? -14.992 14.984 13.812 1 95.88 245 PRO B CA 1
ATOM 3923 C C . PRO B 1 245 ? -14.18 15.664 14.906 1 95.88 245 PRO B C 1
ATOM 3925 O O . PRO B 1 245 ? -12.945 15.578 14.914 1 95.88 245 PRO B O 1
ATOM 3928 N N . SER B 1 246 ? -14.852 16.297 15.898 1 96.88 246 SER B N 1
ATOM 3929 C CA . SER B 1 246 ? -14.148 16.969 16.984 1 96.88 246 SER B CA 1
ATOM 3930 C C . SER B 1 246 ? -13.312 16 17.797 1 96.88 246 SER B C 1
ATOM 3932 O O . SER B 1 246 ? -12.273 16.375 18.359 1 96.88 246 SER B O 1
ATOM 3934 N N . VAL B 1 247 ? -13.742 14.742 17.844 1 97.19 247 VAL B N 1
ATOM 3935 C CA . VAL B 1 247 ? -13 13.711 18.562 1 97.19 247 VAL B CA 1
ATOM 3936 C C . VAL B 1 247 ? -11.617 13.539 17.938 1 97.19 247 VAL B C 1
ATOM 3938 O O . VAL B 1 247 ? -10.602 13.539 18.641 1 97.19 247 VAL B O 1
ATOM 3941 N N . GLY B 1 248 ? -11.57 13.461 16.656 1 97.44 248 GLY B N 1
ATOM 3942 C CA . GLY B 1 248 ? -10.312 13.359 15.938 1 97.44 248 GLY B CA 1
ATOM 3943 C C . GLY B 1 248 ? -9.453 14.609 16.047 1 97.44 248 GLY B C 1
ATOM 3944 O O . GLY B 1 248 ? -8.242 14.523 16.25 1 97.44 248 GLY B O 1
ATOM 3945 N N . GLY B 1 249 ? -10.117 15.789 15.867 1 98.12 249 GLY B N 1
ATOM 3946 C CA . GLY B 1 249 ? -9.398 17.047 15.977 1 98.12 249 GLY B CA 1
ATOM 3947 C C . GLY B 1 249 ? -8.672 17.203 17.297 1 98.12 249 GLY B C 1
ATOM 3948 O O . GLY B 1 249 ? -7.512 17.625 17.328 1 98.12 249 GLY B O 1
ATOM 3949 N N . LYS B 1 250 ? -9.383 16.859 18.406 1 97.88 250 LYS B N 1
ATOM 3950 C CA . LYS B 1 250 ? -8.797 16.953 19.734 1 97.88 250 LYS B CA 1
ATOM 3951 C C . LYS B 1 250 ? -7.617 16 19.906 1 97.88 250 LYS B C 1
ATOM 3953 O O . LYS B 1 250 ? -6.621 16.328 20.547 1 97.88 250 LYS B O 1
ATOM 3958 N N . PHE B 1 251 ? -7.719 14.812 19.328 1 98.38 251 PHE B N 1
ATOM 3959 C CA . PHE B 1 251 ? -6.629 13.844 19.406 1 98.38 251 PHE B CA 1
ATOM 3960 C C . PHE B 1 251 ? -5.402 14.359 18.656 1 98.38 251 PHE B C 1
ATOM 3962 O O . PHE B 1 251 ? -4.289 14.328 19.188 1 98.38 251 PHE B O 1
ATOM 3969 N N . ILE B 1 252 ? -5.59 14.867 17.422 1 98.38 252 ILE B N 1
ATOM 3970 C CA . ILE B 1 252 ? -4.492 15.391 16.625 1 98.38 252 ILE B CA 1
ATOM 3971 C C . ILE B 1 252 ? -3.826 16.547 17.359 1 98.38 252 ILE B C 1
ATOM 3973 O O . ILE B 1 252 ? -2.598 16.641 17.406 1 98.38 252 ILE B O 1
ATOM 3977 N N . LYS B 1 253 ? -4.633 17.453 17.984 1 98.25 253 LYS B N 1
ATOM 3978 C CA . LYS B 1 253 ? -4.094 18.547 18.781 1 98.25 253 LYS B CA 1
ATOM 3979 C C . LYS B 1 253 ? -3.221 18.031 19.922 1 98.25 253 LYS B C 1
ATOM 3981 O O . LYS B 1 253 ? -2.141 18.578 20.172 1 98.25 253 LYS B O 1
ATOM 3986 N N . SER B 1 254 ? -3.701 17.016 20.609 1 97.88 254 SER B N 1
ATOM 3987 C CA . SER B 1 254 ? -2.91 16.453 21.703 1 97.88 254 SER B CA 1
ATOM 3988 C C . SER B 1 254 ? -1.566 15.938 21.203 1 97.88 254 SER B C 1
ATOM 3990 O O . SER B 1 254 ? -0.557 16.047 21.891 1 97.88 254 SER B O 1
ATOM 3992 N N . VAL B 1 255 ? -1.508 15.359 19.984 1 97.62 255 VAL B N 1
ATOM 3993 C CA . VAL B 1 255 ? -0.269 14.875 19.391 1 97.62 255 VAL B CA 1
ATOM 3994 C C . VAL B 1 255 ? 0.635 16.047 19.047 1 97.62 255 VAL B C 1
ATOM 3996 O O . VAL B 1 255 ? 1.845 16 19.281 1 97.62 255 VAL B O 1
ATOM 3999 N N . ILE B 1 256 ? 0.07 17.156 18.484 1 97.06 256 ILE B N 1
ATOM 4000 C CA . ILE B 1 256 ? 0.82 18.375 18.172 1 97.06 256 ILE B CA 1
ATOM 4001 C C . ILE B 1 256 ? 1.483 18.906 19.422 1 97.06 256 ILE B C 1
ATOM 4003 O O . ILE B 1 256 ? 2.625 19.375 19.391 1 97.06 256 ILE B O 1
ATOM 4007 N N . ASP B 1 257 ? 0.782 18.734 20.578 1 96.5 257 ASP B N 1
ATOM 4008 C CA . ASP B 1 257 ? 1.266 19.266 21.844 1 96.5 257 ASP B CA 1
ATOM 4009 C C . ASP B 1 257 ? 2.297 18.328 22.469 1 96.5 257 ASP B C 1
ATOM 4011 O O . ASP B 1 257 ? 2.885 18.656 23.516 1 96.5 257 ASP B O 1
ATOM 4015 N N . GLY B 1 258 ? 2.404 17.109 21.984 1 96.19 258 GLY B N 1
ATOM 4016 C CA . GLY B 1 258 ? 3.508 16.281 22.422 1 96.19 258 GLY B CA 1
ATOM 4017 C C . GLY B 1 258 ? 3.055 15.055 23.203 1 96.19 258 GLY B C 1
ATOM 4018 O O . GLY B 1 258 ? 3.883 14.273 23.672 1 96.19 258 GLY B O 1
ATOM 4019 N N . ALA B 1 259 ? 1.708 14.758 23.281 1 95.62 259 ALA B N 1
ATOM 4020 C CA . ALA B 1 259 ? 1.169 13.672 24.094 1 95.62 259 ALA B CA 1
ATOM 4021 C C . ALA B 1 259 ? 1.685 12.32 23.609 1 95.62 259 ALA B C 1
ATOM 4023 O O . ALA B 1 259 ? 1.763 11.367 24.391 1 95.62 259 ALA B O 1
ATOM 4024 N N . ARG B 1 260 ? 2.117 12.219 22.391 1 97.06 260 ARG B N 1
ATOM 4025 C CA . ARG B 1 260 ? 2.5 10.93 21.828 1 97.06 260 ARG B CA 1
ATOM 4026 C C . ARG B 1 260 ? 3.91 10.984 21.25 1 97.06 260 ARG B C 1
ATOM 4028 O O . ARG B 1 260 ? 4.234 10.234 20.328 1 97.06 260 ARG B O 1
ATOM 4035 N N . ASP B 1 261 ? 4.789 11.727 21.797 1 96.88 261 ASP B N 1
ATOM 4036 C CA . ASP B 1 261 ? 6.137 11.938 21.281 1 96.88 261 ASP B CA 1
ATOM 4037 C C . ASP B 1 261 ? 6.961 10.656 21.359 1 96.88 261 ASP B C 1
ATOM 4039 O O . ASP B 1 261 ? 7.938 10.5 20.625 1 96.88 261 ASP B O 1
ATOM 4043 N N . GLU B 1 262 ? 6.523 9.711 22.188 1 96 262 GLU B N 1
ATOM 4044 C CA . GLU B 1 262 ? 7.258 8.461 22.328 1 96 262 GLU B CA 1
ATOM 4045 C C . GLU B 1 262 ? 6.766 7.418 21.328 1 96 262 GLU B C 1
ATOM 4047 O O . GLU B 1 262 ? 7.379 6.359 21.172 1 96 262 GLU B O 1
ATOM 4052 N N . ASP B 1 263 ? 5.672 7.684 20.641 1 95.62 263 ASP B N 1
ATOM 4053 C CA . ASP B 1 263 ? 5.047 6.719 19.734 1 95.62 263 ASP B CA 1
ATOM 4054 C C . ASP B 1 263 ? 5.27 7.109 18.281 1 95.62 263 ASP B C 1
ATOM 4056 O O . ASP B 1 263 ? 4.332 7.102 17.469 1 95.62 263 ASP B O 1
ATOM 4060 N N . VAL B 1 264 ? 6.551 7.449 18.062 1 90.62 264 VAL B N 1
ATOM 4061 C CA . VAL B 1 264 ? 6.863 7.707 16.656 1 90.62 264 VAL B CA 1
ATOM 4062 C C . VAL B 1 264 ? 7.051 6.387 15.922 1 90.62 264 VAL B C 1
ATOM 4064 O O . VAL B 1 264 ? 7.301 5.352 16.531 1 90.62 264 VAL B O 1
ATOM 4067 N N . GLU B 1 265 ? 6.73 6.309 14.586 1 91.38 265 GLU B N 1
ATOM 4068 C CA . GLU B 1 265 ? 6.879 5.148 13.711 1 91.38 265 GLU B CA 1
ATOM 4069 C C . GLU B 1 265 ? 5.855 4.066 14.055 1 91.38 265 GLU B C 1
ATOM 4071 O O . GLU B 1 265 ? 6.133 2.873 13.906 1 91.38 265 GLU B O 1
ATOM 4076 N N . LYS B 1 266 ? 4.809 4.508 14.758 1 96.94 266 LYS B N 1
ATOM 4077 C CA . LYS B 1 266 ? 3.658 3.654 15.055 1 96.94 266 LYS B CA 1
ATOM 4078 C C . LYS B 1 266 ? 2.361 4.289 14.562 1 96.94 266 LYS B C 1
ATOM 4080 O O . LYS B 1 266 ? 2.248 5.512 14.5 1 96.94 266 LYS B O 1
ATOM 4085 N N . LEU B 1 267 ? 1.486 3.453 14.18 1 98.25 267 LEU B N 1
ATOM 4086 C CA . LEU B 1 267 ? 0.132 3.939 13.93 1 98.25 267 LEU B CA 1
ATOM 4087 C C . LEU B 1 267 ? -0.626 4.113 15.242 1 98.25 267 LEU B C 1
ATOM 4089 O O . LEU B 1 267 ? -0.852 3.143 15.969 1 98.25 267 LEU B O 1
ATOM 4093 N N . ILE B 1 268 ? -1.019 5.395 15.555 1 98.62 268 ILE B N 1
ATOM 4094 C CA . ILE B 1 268 ? -1.616 5.66 16.859 1 98.62 268 ILE B CA 1
ATOM 4095 C C . ILE B 1 268 ? -3.062 6.121 16.688 1 98.62 268 ILE B C 1
ATOM 4097 O O . ILE B 1 268 ? -3.377 6.836 15.727 1 98.62 268 ILE B O 1
ATOM 4101 N N . SER B 1 269 ? -3.949 5.652 17.516 1 97.94 269 SER B N 1
ATOM 4102 C CA . SER B 1 269 ? -5.332 6.09 17.656 1 97.94 269 SER B CA 1
ATOM 4103 C C . SER B 1 269 ? -5.617 6.57 19.078 1 97.94 269 SER B C 1
ATOM 4105 O O . SER B 1 269 ? -4.746 6.5 19.938 1 97.94 269 SER B O 1
ATOM 4107 N N . GLN B 1 270 ? -6.816 7.117 19.25 1 95.75 270 GLN B N 1
ATOM 4108 C CA . GLN B 1 270 ? -7.203 7.531 20.609 1 95.75 270 GLN B CA 1
ATOM 4109 C C . GLN B 1 270 ? -7.164 6.352 21.562 1 95.75 270 GLN B C 1
ATOM 4111 O O . GLN B 1 270 ? -6.914 6.527 22.766 1 95.75 270 GLN B O 1
ATOM 4116 N N . GLU B 1 271 ? -7.312 5.152 21.047 1 94.62 271 GLU B N 1
ATOM 4117 C CA . GLU B 1 271 ? -7.414 3.959 21.891 1 94.62 271 GLU B CA 1
ATOM 4118 C C . GLU B 1 271 ? -6.047 3.316 22.094 1 94.62 271 GLU B C 1
ATOM 4120 O O . GLU B 1 271 ? -5.91 2.377 22.891 1 94.62 271 GLU B O 1
ATOM 4125 N N . GLY B 1 272 ? -5.066 3.791 21.469 1 96.69 272 GLY B N 1
ATOM 4126 C CA . GLY B 1 272 ? -3.738 3.221 21.625 1 96.69 272 GLY B CA 1
ATOM 4127 C C . GLY B 1 272 ? -3.055 2.947 20.297 1 96.69 272 GLY B C 1
ATOM 4128 O O . GLY B 1 272 ? -3.326 3.623 19.297 1 96.69 272 GLY B O 1
ATOM 4129 N N . ILE B 1 273 ? -2.105 2.043 20.344 1 97.69 273 ILE B N 1
ATOM 4130 C CA . ILE B 1 273 ? -1.337 1.694 19.156 1 97.69 273 ILE B CA 1
ATOM 4131 C C . ILE B 1 273 ? -2.125 0.701 18.312 1 97.69 273 ILE B C 1
ATOM 4133 O O . ILE B 1 273 ? -2.637 -0.297 18.812 1 97.69 273 ILE B O 1
ATOM 4137 N N . VAL B 1 274 ? -2.311 1.012 17.047 1 97.38 274 VAL B N 1
ATOM 4138 C CA . VAL B 1 274 ? -2.924 0.104 16.078 1 97.38 274 VAL B CA 1
ATOM 4139 C C . VAL B 1 274 ? -1.868 -0.852 15.531 1 97.38 274 VAL B C 1
ATOM 4141 O O . VAL B 1 274 ? -0.821 -0.416 15.047 1 97.38 274 VAL B O 1
ATOM 4144 N N . PRO B 1 275 ? -2.119 -2.133 15.688 1 96.56 275 PRO B N 1
ATOM 4145 C CA . PRO B 1 275 ? -1.109 -3.061 15.172 1 96.56 275 PRO B CA 1
ATOM 4146 C C . PRO B 1 275 ? -0.895 -2.924 13.672 1 96.56 275 PRO B C 1
ATOM 4148 O O . PRO B 1 275 ? -1.823 -2.568 12.938 1 96.56 275 PRO B O 1
ATOM 4151 N N . TRP B 1 276 ? 0.373 -3.121 13.297 1 96.44 276 TRP B N 1
ATOM 4152 C CA . TRP B 1 276 ? 0.613 -3.1 11.859 1 96.44 276 TRP B CA 1
ATOM 4153 C C . TRP B 1 276 ? -0.21 -4.172 11.156 1 96.44 276 TRP B C 1
ATOM 4155 O O . TRP B 1 276 ? -0.689 -3.961 10.039 1 96.44 276 TRP B O 1
#

Solvent-accessible surface area (backbone atoms only — not comparable to full-atom values): 27787 Å² total; per-residue (Å²): 129,83,61,83,86,60,51,42,31,32,39,29,36,39,18,42,45,50,50,33,30,24,26,53,50,37,40,40,62,61,58,89,54,37,30,40,37,36,26,15,18,73,41,47,67,54,7,42,50,36,37,50,53,53,71,66,34,71,85,32,44,67,30,48,73,61,62,26,43,66,43,54,36,50,36,37,69,88,32,70,66,37,45,51,52,42,47,52,51,45,43,74,74,64,55,41,27,26,32,42,33,50,52,55,67,63,41,38,35,54,42,29,74,70,63,79,31,51,68,64,52,23,37,50,53,22,28,40,46,44,31,49,28,45,49,52,50,50,59,70,43,43,66,30,26,69,63,30,89,69,17,34,39,37,37,60,50,43,69,75,26,20,60,62,53,45,80,38,76,89,41,71,86,43,61,55,50,71,58,68,79,80,70,78,91,62,92,59,52,64,35,34,29,21,24,33,26,18,27,52,43,51,50,43,51,48,40,35,55,34,47,61,61,65,45,51,37,39,37,29,22,62,65,64,46,38,30,63,70,48,74,42,55,40,69,61,34,41,74,71,66,27,39,61,30,54,60,26,4,44,50,53,37,40,46,75,75,46,78,47,69,86,49,55,84,36,44,34,38,94,90,39,77,51,57,59,128,83,62,84,85,59,52,42,31,33,40,30,37,39,17,44,45,49,51,33,30,24,25,52,50,36,39,40,64,62,58,91,55,36,30,40,37,34,26,15,18,75,39,46,68,55,8,42,51,36,35,48,53,54,69,66,35,71,84,32,43,67,29,47,73,63,62,26,45,66,43,53,36,50,35,37,70,89,32,70,66,37,46,52,52,43,46,54,52,43,43,74,75,64,54,40,26,26,32,42,34,48,52,53,66,63,41,38,35,55,42,30,74,72,62,80,30,52,67,65,52,24,37,52,53,23,29,40,46,44,30,49,28,46,48,53,50,51,59,68,42,44,66,30,25,68,63,31,90,69,17,33,41,36,36,61,52,43,69,77,26,19,60,62,53,47,80,40,77,89,41,72,84,42,61,55,50,73,59,68,78,81,68,78,92,62,93,58,53,61,35,32,30,21,23,33,25,18,26,52,44,50,49,45,51,48,40,34,56,33,48,60,60,66,47,51,36,39,38,31,20,62,65,64,44,38,32,60,72,50,72,44,55,40,71,60,34,40,74,72,66,27,39,61,30,55,61,26,4,45,50,53,37,42,46,76,74,46,78,47,69,86,49,53,85,35,43,34,38,94,89,38,76,51,56,61

pLDDT: mean 94.85, std 8.65, range [28.86, 98.94]

Foldseek 3Di:
DPDLQFEAEEEAEQLLFFLNVLLVLLCLLDPPTAYEYEYEDQDQVSQVVSQVVSCPPPSSVVNVVRPHGYHYDYADLLDPVRLLVVLVVCCVPSVAHLEYEYDDAAQALVVCVVVVDPPVCLQVVRLCRQAVSSLVSCVSRVVRLLVHPNQEYEYEAALLLAPVCLCPVVDPLSDDFDDDPPTDDDDHRVSRSPSSVVNLVSQLVVCVVCVVSPHFGAYEHLFQAQTCHNNDHSVVSVVVPHHHSNSSSNVVSCVSVPVCSVQGSFYAYPVGTRHD/DPDLQFEAEEEAEQLLFFLNVLLVLLCLLDPPTAYEYEYEDQDQVSQVVSQVVSCPPPSSVVNVVRPHGYHYDYADLLDPVRLLVVLVVCCVPSVAHLEYEADDAAQALVCCVVVVDPPVCLQVVRLCRQAVSSLVSCVSRVVRLLVHPNQEYEYEAALLLAPVCLCPVVDPLSDDFDDDPPTDDDRHRVSNSPSSVVNLVSQLVVCVVCVVSPHFGAYEHLFQALTCHNNDHSVVSVVVPHHHSNSSSNVVSCVSVPVCSVQGSFYAYPVGTRHD

Radius of gyration: 25.26 Å; Cα contacts (8 Å, |Δi|>4): 1120; chains: 2; bounding box: 54×87×52 Å

Nearest PDB structures (foldseek):
  5iz4-assembly1_A  TM=8.044E-01  e=8.573E-12  Paraburkholderia xenovorans LB400
  2cfc-assembly1_D  TM=8.141E-01  e=5.371E-11  Xanthobacter autotrophicus Py2
  8cxa-assembly1_C  TM=7.555E-01  e=6.847E-10  Klebsiella pneumoniae
  3qiv-assembly1_B  TM=8.136E-01  e=2.250E-08  Mycobacterium avium subsp. paratuberculosis
  3qiv-assembly1_A  TM=7.886E-01  e=5.154E-08  Mycobacterium avium subsp. paratuberculosis